Protein AF-A0AA88XW05-F1 (afdb_monomer_lite)

Foldseek 3Di:
DDPVCCCVPAVPDCVLQVLLVVLLVVLVVVCVVCVLADDDDLVVLVVVVVVLVVLLCCLVCVCVCVVVPNNDDPVSVVCNSRCSNNSNSNSVSSCVSCLSNVNNPVSVVVVVDPVCVVVVLLVVLLVVCLVVLVCVVVVVFPDDADDDPLVVLLLVLLSNVVSSVVSVVCCVPPVVVVVVVCCVVPPDDDDDDCCCCVVANPDCVLQVLLVVLLVVLVVVCVVCVLADDDDLVVLVVVVVVLVVLLCCLVCVCVCVVVPDPDDPVSVVVNSSPSNNSNSNSVSSCVSCLSNVNNPPSVVVVPDPVCVVVVVCVVVCVVCVVVVVVVVVVPPPDDDDPPPVVLVVLVVLVVVLVVLLVCLVCVCVCVVVPNDDDPVSVVCNVVCSVVSPVVSVVSCVVCLVVVNNPVSVVVVVDPVCVVVVVLVVLLVVCLVVSVVVVVVSRPDDGDDDVSVVSSSVSSSSVVSSVVSVVVCVVPVVVVVVVCCVVPVPPD

InterPro domains:
  IPR002656 Acyltransferase 3 domain [PF01757] (326-471)
  IPR052728 Oxygen and lipid transport regulator [PTHR11161] (5-192)

pLDDT: mean 80.06, std 11.1, range [42.19, 95.44]

Secondary structure (DSSP, 8-state):
--HHHHIIIIIS-SGGGHHHHHHHHHHHHHHHHHTT-----HHHHHHHHHHHHHHHHHHHHTTHHHHTT-PPPHHHHHHHHHHHHHHHHHHHHHHHHHHHTT--HHHHHHHT-TTHHHHHHHHHHHHHHHHHHHHHHHHH--SPPP--HHHHHHHHHHHHHHHHHHHHHHIIIIIHHHHHHHHHHS-----SS-HHIIIIIS-GGGGHHHHHHHHHHHHHHHHHTT-----HHHHHHHHHHHHHHHHHHHHTTHHHHTT-PPPHHHHHHHHHHHHHHHHHHHHHHHHHHHTT--HHHHHHHT-TTHHHHHHHHHHHHHHHHHHHHHHHHH-SS--SSSHHHHHHHHHHHHHHHHHHHHHHHTTHHHHTT-PPPHHHHHHHHHHHHHHHHHHHHHHHHHHHTTTTHHHHHHHT-TTHHHHHHTHHHHHHHHHHHHHHHHHH-SS-----HHHHHHHHHHHHHHHHHHHHHHIIIIIHHHHHHHHHHT----

Organism: Pinctada imbricata (NCBI:txid66713)

Radius of gyration: 36.8 Å; chains: 1; bounding box: 83×70×107 Å

Sequence (490 aa):
RNADTYFSDYYIVPWCRMGPYIVGAVTGYILYRTNGKCKINKFLNLILWAVFTTLACLVLFGLHDALTGNPLDQPLATLYLTTHRTVWGACVCWVIFACSTGNGGIINTILSWKAFIPLSRLTYCAYLIHPIVISVYIGTNRQAQIFTEITYTFQFLGILVTSLAVAFILSVTLEAPMMGLEKTLIPKKKKNADTYFSDYYIVPWCRMGPYIVGAVTGYILYRTNGKCKINKFLNLILWAVFTTLACLVLFGLHDALTGNPLDQPLATLYLTTHRTVWGACVCWVIFACSTGNGGIINTILSWKAFIPLSRLTYCAYLIHPIVISVYIGTNRQAQIFTEITYGIVVSLWIVATVLACLVLYGLYDPLNGSPLNQSASTLYLTTHRTIWGACVCWVVFACATGNGGYVNTLLSWKAFIPLSRLTYVAYLVHPIIMEAYNGSLRQPIQLTDLTFMFLFVGYLVATLVISFVVSLAFESPMMGLEKAIFKKKK

Structure (mmCIF, N/CA/C/O backbone):
data_AF-A0AA88XW05-F1
#
_entry.id   AF-A0AA88XW05-F1
#
loop_
_atom_site.group_PDB
_atom_site.id
_atom_site.type_symbol
_atom_site.label_atom_id
_atom_site.label_alt_id
_atom_site.label_comp_id
_atom_site.label_asym_id
_atom_site.label_entity_id
_atom_site.label_seq_id
_atom_site.pdbx_PDB_ins_code
_atom_site.Cartn_x
_atom_site.Cartn_y
_atom_site.Cartn_z
_atom_site.occupancy
_atom_site.B_iso_or_equiv
_atom_site.auth_seq_id
_atom_site.auth_comp_id
_atom_site.auth_asym_id
_atom_site.auth_atom_id
_atom_site.pdbx_PDB_model_num
ATOM 1 N N . ARG A 1 1 ? 1.986 8.257 -38.033 1.00 46.41 1 ARG A N 1
ATOM 2 C CA . ARG A 1 1 ? 0.509 8.138 -37.921 1.00 46.41 1 ARG A CA 1
ATOM 3 C C . ARG A 1 1 ? 0.087 8.972 -36.721 1.00 46.41 1 ARG A C 1
ATOM 5 O O . ARG A 1 1 ? 0.670 8.766 -35.665 1.00 46.41 1 ARG A O 1
ATOM 12 N N . ASN A 1 2 ? -0.818 9.937 -36.893 1.00 44.00 2 ASN A N 1
ATOM 13 C CA . ASN A 1 2 ? -1.195 10.881 -35.834 1.00 44.00 2 ASN A CA 1
ATOM 14 C C . ASN A 1 2 ? -1.817 10.116 -34.657 1.00 44.00 2 ASN A C 1
ATOM 16 O O . ASN A 1 2 ? -2.753 9.343 -34.867 1.00 44.00 2 ASN A O 1
ATOM 20 N N . ALA A 1 3 ? -1.285 10.298 -33.445 1.00 54.09 3 ALA A N 1
ATOM 21 C CA . ALA A 1 3 ? -1.735 9.590 -32.242 1.00 54.09 3 ALA A CA 1
ATOM 22 C C . ALA A 1 3 ? -3.250 9.746 -32.000 1.00 54.09 3 ALA A C 1
ATOM 24 O O . ALA A 1 3 ? -3.908 8.794 -31.579 1.00 54.09 3 ALA A O 1
ATOM 25 N N . ASP A 1 4 ? -3.804 10.896 -32.388 1.00 57.66 4 ASP A N 1
ATOM 26 C CA . ASP A 1 4 ? -5.225 11.227 -32.259 1.00 57.66 4 ASP A CA 1
ATOM 27 C C . ASP A 1 4 ? -6.127 10.272 -33.052 1.00 57.66 4 ASP A C 1
ATOM 29 O O . ASP A 1 4 ? -7.118 9.778 -32.519 1.00 57.66 4 ASP A O 1
ATOM 33 N N . THR A 1 5 ? -5.732 9.918 -34.283 1.00 64.50 5 THR A N 1
ATOM 34 C CA . THR A 1 5 ? -6.497 8.986 -35.138 1.00 64.50 5 THR A CA 1
ATOM 35 C C . THR A 1 5 ? -6.499 7.560 -34.590 1.00 64.50 5 THR A C 1
ATOM 37 O O . THR A 1 5 ? -7.488 6.844 -34.680 1.00 64.50 5 THR A O 1
ATOM 40 N N . TYR A 1 6 ? -5.408 7.124 -33.955 1.00 68.88 6 TYR A N 1
ATOM 41 C CA . TYR A 1 6 ? -5.376 5.796 -33.341 1.00 68.88 6 TYR A CA 1
ATOM 42 C C . TYR A 1 6 ? -6.289 5.724 -32.111 1.00 68.88 6 TYR A C 1
ATOM 44 O O . TYR A 1 6 ? -6.974 4.719 -31.895 1.00 68.88 6 TYR A O 1
ATOM 52 N N . PHE A 1 7 ? -6.306 6.787 -31.303 1.00 67.12 7 PHE A N 1
ATOM 53 C CA . PHE A 1 7 ? -7.148 6.842 -30.118 1.00 67.12 7 PHE A CA 1
ATOM 54 C C . PHE A 1 7 ? -8.639 6.821 -30.487 1.00 67.12 7 PHE A C 1
ATOM 56 O O . PHE A 1 7 ? -9.379 5.997 -29.942 1.00 67.12 7 PHE A O 1
ATOM 63 N N . SER A 1 8 ? -9.057 7.649 -31.452 1.00 69.31 8 SER A N 1
ATOM 64 C CA . SER A 1 8 ? -10.445 7.708 -31.926 1.00 69.31 8 SER A CA 1
ATOM 65 C C . SER A 1 8 ? -10.894 6.428 -32.626 1.00 69.31 8 SER A C 1
ATOM 67 O O . SER A 1 8 ? -11.997 5.953 -32.367 1.00 69.31 8 SER A O 1
ATOM 69 N N . ASP A 1 9 ? -10.044 5.841 -33.470 1.00 72.06 9 ASP A N 1
ATOM 70 C CA . ASP A 1 9 ? -10.495 4.801 -34.402 1.00 72.06 9 ASP A CA 1
ATOM 71 C C . ASP A 1 9 ? -10.328 3.385 -33.836 1.00 72.06 9 ASP A C 1
ATOM 73 O O . ASP A 1 9 ? -11.021 2.464 -34.266 1.00 72.06 9 ASP A O 1
ATOM 77 N N . TYR A 1 10 ? -9.422 3.190 -32.867 1.00 68.69 10 TYR A N 1
ATOM 78 C CA . TYR A 1 10 ? -9.073 1.859 -32.348 1.00 68.69 10 TYR A CA 1
ATOM 79 C C . TYR A 1 10 ? -9.130 1.734 -30.825 1.00 68.69 10 TYR A C 1
ATOM 81 O O . TYR A 1 10 ? -9.377 0.636 -30.317 1.00 68.69 10 TYR A O 1
ATOM 89 N N . TYR A 1 11 ? -8.853 2.804 -30.071 1.00 69.25 11 TYR A N 1
ATOM 90 C CA . TYR A 1 11 ? -8.749 2.700 -28.613 1.00 69.25 11 TYR A CA 1
ATOM 91 C C . TYR A 1 11 ? -10.105 2.816 -27.913 1.00 69.25 11 TYR A C 1
ATOM 93 O O . TYR A 1 11 ? -10.414 1.965 -27.076 1.00 69.25 11 TYR A O 1
ATOM 101 N N . ILE A 1 12 ? -10.899 3.837 -28.258 1.00 70.38 12 ILE A N 1
ATOM 102 C CA . ILE A 1 12 ? -12.190 4.119 -27.604 1.00 70.38 12 ILE A CA 1
ATOM 103 C C . ILE A 1 12 ? -13.330 3.233 -28.109 1.00 70.38 12 ILE A C 1
ATOM 105 O O . ILE A 1 12 ? -14.349 3.078 -27.437 1.00 70.38 12 ILE A O 1
ATOM 109 N N . VAL A 1 13 ? -13.176 2.662 -29.303 1.00 74.56 13 VAL A N 1
ATOM 110 C CA . VAL A 1 13 ? -14.272 1.980 -29.982 1.00 74.56 13 VAL A CA 1
ATOM 111 C C . VAL A 1 13 ? -14.557 0.604 -29.359 1.00 74.56 13 VAL A C 1
ATOM 113 O O . VAL A 1 13 ? -13.647 -0.219 -29.199 1.00 74.56 13 VAL A O 1
ATOM 116 N N . PRO A 1 14 ? -15.822 0.299 -29.011 1.00 72.19 14 PRO A N 1
ATOM 117 C CA . PRO A 1 14 ? -16.154 -0.913 -28.264 1.00 72.19 14 PRO A CA 1
ATOM 118 C C . PRO A 1 14 ? -16.016 -2.194 -29.100 1.00 72.19 14 PRO A C 1
ATOM 120 O O . PRO A 1 14 ? -15.681 -3.249 -28.556 1.00 72.19 14 PRO A O 1
ATOM 123 N N . TRP A 1 15 ? -16.209 -2.128 -30.423 1.00 77.12 15 TRP A N 1
ATOM 124 C CA . TRP A 1 15 ? -16.149 -3.307 -31.300 1.00 77.12 15 TRP A CA 1
ATOM 125 C C . TRP A 1 15 ? -14.759 -3.956 -31.333 1.00 77.12 15 TRP A C 1
ATOM 127 O O . TRP A 1 15 ? -14.655 -5.181 -31.309 1.00 77.12 15 TRP A O 1
ATOM 137 N N . CYS A 1 16 ? -13.680 -3.170 -31.252 1.00 74.31 16 CYS A N 1
ATOM 138 C CA . CYS A 1 16 ? -12.309 -3.688 -31.155 1.00 74.31 16 CYS A CA 1
ATOM 139 C C . CYS A 1 16 ? -12.010 -4.406 -29.822 1.00 74.31 16 CYS A C 1
ATOM 141 O O . CYS A 1 16 ? -10.959 -5.034 -29.677 1.00 74.31 16 CYS A O 1
ATOM 143 N N . ARG A 1 17 ? -12.910 -4.320 -28.832 1.00 74.44 17 ARG A N 1
ATOM 144 C CA . ARG A 1 17 ? -12.783 -4.941 -27.500 1.00 74.44 17 ARG A CA 1
ATOM 145 C C . ARG A 1 17 ? -13.792 -6.061 -27.254 1.00 74.44 17 ARG A C 1
ATOM 147 O O . ARG A 1 17 ? -13.717 -6.722 -26.222 1.00 74.44 17 ARG A O 1
ATOM 154 N N . MET A 1 18 ? -14.685 -6.320 -28.207 1.00 82.88 18 MET A N 1
ATOM 155 C CA . MET A 1 18 ? -15.759 -7.303 -28.065 1.00 82.88 18 MET A CA 1
ATOM 156 C C . MET A 1 18 ? -15.238 -8.728 -27.823 1.00 82.88 18 MET A C 1
ATOM 158 O O . MET A 1 18 ? -15.773 -9.437 -26.975 1.00 82.88 18 MET A O 1
ATOM 162 N N . GLY A 1 19 ? -14.167 -9.141 -28.509 1.00 87.06 19 GLY A N 1
ATOM 163 C CA . GLY A 1 19 ? -13.625 -10.500 -28.386 1.00 87.06 19 GLY A CA 1
ATOM 164 C C . GLY A 1 19 ? -13.230 -10.889 -26.951 1.00 87.06 19 GLY A C 1
ATOM 165 O O . GLY A 1 19 ? -13.772 -11.868 -26.439 1.00 87.06 19 GLY A O 1
ATOM 166 N N . PRO A 1 20 ? -12.366 -10.124 -26.250 1.00 88.81 20 PRO A N 1
ATOM 167 C CA . PRO A 1 20 ? -12.070 -10.363 -24.835 1.00 88.81 20 PRO A CA 1
ATOM 168 C C . PRO A 1 20 ? -13.306 -10.414 -23.930 1.00 88.81 20 PRO A C 1
ATOM 170 O O . PRO A 1 20 ? -13.354 -11.246 -23.025 1.00 88.81 20 PRO A O 1
ATOM 173 N N . TYR A 1 21 ? -14.315 -9.566 -24.172 1.00 87.75 21 TYR A N 1
ATOM 174 C CA . TYR A 1 21 ? -15.547 -9.568 -23.377 1.00 87.75 21 TYR A CA 1
ATOM 175 C C . TYR A 1 21 ? -16.351 -10.854 -23.559 1.00 87.75 21 TYR A C 1
ATOM 177 O O . TYR A 1 21 ? -16.795 -11.434 -22.570 1.00 87.75 21 TYR A O 1
ATOM 185 N N . ILE A 1 22 ? -16.494 -11.335 -24.798 1.00 90.25 22 ILE A N 1
ATOM 186 C CA . ILE A 1 22 ? -17.180 -12.601 -25.088 1.00 90.25 22 ILE A CA 1
ATOM 187 C C . ILE A 1 22 ? -16.442 -13.762 -24.416 1.00 90.25 22 ILE A C 1
ATOM 189 O O . ILE A 1 22 ? -17.062 -14.560 -23.717 1.00 90.25 22 ILE A O 1
ATOM 193 N N . VAL A 1 23 ? -15.115 -13.833 -24.568 1.00 93.44 23 VAL A N 1
ATOM 194 C CA . VAL A 1 23 ? -14.298 -14.897 -23.960 1.00 93.44 23 VAL A CA 1
ATOM 195 C C . VAL A 1 23 ? -14.416 -14.881 -22.432 1.00 93.44 23 VAL A C 1
ATOM 197 O O . VAL A 1 23 ? -14.592 -15.934 -21.814 1.00 93.44 23 VAL A O 1
ATOM 200 N N . GLY A 1 24 ? -14.402 -13.695 -21.819 1.00 92.56 24 GLY A N 1
ATOM 201 C CA . GLY A 1 24 ? -14.616 -13.525 -20.382 1.00 92.56 24 GLY A CA 1
ATOM 202 C C . GLY A 1 24 ? -16.007 -13.968 -19.924 1.00 92.56 24 GLY A C 1
ATOM 203 O O . GLY A 1 24 ? -16.119 -14.720 -18.956 1.00 92.56 24 GLY A O 1
ATOM 204 N N . ALA A 1 25 ? -17.063 -13.570 -20.640 1.00 92.19 25 ALA A N 1
ATOM 205 C CA . ALA A 1 25 ? -18.443 -13.941 -20.324 1.00 92.19 25 ALA A CA 1
ATOM 206 C C . ALA A 1 25 ? -18.674 -15.457 -20.432 1.00 92.19 25 ALA A C 1
ATOM 208 O O . ALA A 1 25 ? -19.259 -16.060 -19.531 1.00 92.19 25 ALA A O 1
ATOM 209 N N . VAL A 1 26 ? -18.157 -16.087 -21.492 1.00 93.69 26 VAL A N 1
ATOM 210 C CA . VAL A 1 26 ? -18.218 -17.543 -21.681 1.00 93.69 26 VAL A CA 1
ATOM 211 C C . VAL A 1 26 ? -17.469 -18.261 -20.559 1.00 93.69 26 VAL A C 1
ATOM 213 O O . VAL A 1 26 ? -18.019 -19.171 -19.941 1.00 93.69 26 VAL A O 1
ATOM 216 N N . THR A 1 27 ? -16.251 -17.822 -20.230 1.00 91.88 27 THR A N 1
ATOM 217 C CA . THR A 1 27 ? -15.458 -18.415 -19.139 1.00 91.88 27 THR A CA 1
ATOM 218 C C . THR A 1 27 ? -16.173 -18.281 -17.791 1.00 91.88 27 THR A C 1
ATOM 220 O O . THR A 1 27 ? -16.247 -19.246 -17.029 1.00 91.88 27 THR A O 1
ATOM 223 N N . GLY A 1 28 ? -16.767 -17.116 -17.513 1.00 91.12 28 GLY A N 1
ATOM 224 C CA . GLY A 1 28 ? -17.578 -16.885 -16.317 1.00 91.12 28 GLY A CA 1
ATOM 225 C C . GLY A 1 28 ? -18.809 -17.794 -16.246 1.00 91.12 28 GLY A C 1
ATOM 226 O O . GLY A 1 28 ? -19.080 -18.379 -15.197 1.00 91.12 28 GLY A O 1
ATOM 227 N N . TYR A 1 29 ? -19.516 -17.986 -17.363 1.00 92.00 29 TYR A N 1
ATOM 228 C CA . TYR A 1 29 ? -20.657 -18.903 -17.443 1.00 92.00 29 TYR A CA 1
ATOM 229 C C . TYR A 1 29 ? -20.251 -20.366 -17.207 1.00 92.00 29 TYR A C 1
ATOM 231 O O . TYR A 1 29 ? -20.932 -21.085 -16.470 1.00 92.00 29 TYR A O 1
ATOM 239 N N . ILE A 1 30 ? -19.119 -20.803 -17.769 1.00 90.44 30 ILE A N 1
ATOM 240 C CA . ILE A 1 30 ? -18.571 -22.146 -17.531 1.00 90.44 30 ILE A CA 1
ATOM 241 C C . ILE A 1 30 ? -18.245 -22.330 -16.043 1.00 90.44 30 ILE A C 1
ATOM 243 O O . ILE A 1 30 ? -18.601 -23.356 -15.459 1.00 90.44 30 ILE A O 1
ATOM 247 N N . LEU A 1 31 ? -17.618 -21.341 -15.399 1.00 89.81 31 LEU A N 1
ATOM 248 C CA . LEU A 1 31 ? -17.301 -21.392 -13.966 1.00 89.81 31 LEU A CA 1
ATOM 249 C C . LEU A 1 31 ? -18.552 -21.451 -13.087 1.00 89.81 31 LEU A C 1
ATOM 251 O O . LEU A 1 31 ? -18.590 -22.227 -12.131 1.00 89.81 31 LEU A O 1
ATOM 255 N N . TYR A 1 32 ? -19.585 -20.685 -13.441 1.00 90.44 32 TYR A N 1
ATOM 256 C CA . TYR A 1 32 ? -20.875 -20.717 -12.759 1.00 90.44 32 TYR A CA 1
ATOM 257 C C . TYR A 1 32 ? -21.539 -22.098 -12.868 1.00 90.44 32 TYR A C 1
ATOM 259 O O . TYR A 1 32 ? -21.911 -22.688 -11.857 1.00 90.44 32 TYR A O 1
ATOM 267 N N . ARG A 1 33 ? -21.618 -22.670 -14.078 1.00 88.88 33 ARG A N 1
ATOM 268 C CA . ARG A 1 33 ? -22.203 -24.004 -14.311 1.00 88.88 33 ARG A CA 1
ATOM 269 C C . ARG A 1 33 ? -21.439 -25.133 -13.621 1.00 88.88 33 ARG A C 1
ATOM 271 O O . ARG A 1 33 ? -22.052 -26.101 -13.181 1.00 88.88 33 ARG A O 1
ATOM 278 N N . THR A 1 34 ? -20.118 -25.018 -13.528 1.00 83.38 34 THR A N 1
ATOM 279 C CA . THR A 1 34 ? -19.250 -26.037 -12.913 1.00 83.38 34 THR A CA 1
ATOM 280 C C . THR A 1 34 ? -19.079 -25.861 -11.402 1.00 83.38 34 THR A C 1
ATOM 282 O O . THR A 1 34 ? -18.422 -26.690 -10.773 1.00 83.38 34 THR A O 1
ATOM 285 N N . ASN A 1 35 ? -19.658 -24.816 -10.787 1.00 79.50 35 ASN A N 1
ATOM 286 C CA . ASN A 1 35 ? -19.471 -24.475 -9.367 1.00 79.50 35 ASN A CA 1
ATOM 287 C C . ASN A 1 35 ? -17.985 -24.433 -8.944 1.00 79.50 35 ASN A C 1
ATOM 289 O O . ASN A 1 35 ? -17.634 -24.827 -7.829 1.00 79.50 35 ASN A O 1
ATOM 293 N N . GLY A 1 36 ? -17.092 -24.026 -9.855 1.00 73.25 36 GLY A N 1
ATOM 294 C CA . GLY A 1 36 ? -15.639 -24.030 -9.633 1.00 73.25 36 GLY A CA 1
ATOM 295 C C . GLY A 1 36 ? -15.021 -25.421 -9.419 1.00 73.25 36 GLY A C 1
ATOM 296 O O . GLY A 1 36 ? -13.880 -25.527 -8.981 1.00 73.25 36 GLY A O 1
ATOM 297 N N . LYS A 1 37 ? -15.743 -26.509 -9.711 1.00 74.06 37 LYS A N 1
ATOM 298 C CA . LYS A 1 37 ? -15.271 -27.890 -9.555 1.00 74.06 37 LYS A CA 1
ATOM 299 C C . LYS A 1 37 ? -15.139 -28.545 -10.926 1.00 74.06 37 LYS A C 1
ATOM 301 O O . LYS A 1 37 ? -16.055 -29.208 -11.399 1.00 74.06 37 LYS A O 1
ATOM 306 N N . CYS A 1 38 ? -13.974 -28.393 -11.549 1.00 77.69 38 CYS A N 1
ATOM 307 C CA . CYS A 1 38 ? -13.626 -29.100 -12.780 1.00 77.69 38 CYS A CA 1
ATOM 308 C C . CYS A 1 38 ? -12.295 -29.834 -12.592 1.00 77.69 38 CYS A C 1
ATOM 310 O O . CYS A 1 38 ? -11.248 -29.208 -12.419 1.00 77.69 38 CYS A O 1
ATOM 312 N N . LYS A 1 39 ? -12.335 -31.170 -12.595 1.00 76.25 39 LYS A N 1
ATOM 313 C CA . LYS A 1 39 ? -11.130 -32.001 -12.501 1.00 76.25 39 LYS A CA 1
ATOM 314 C C . LYS A 1 39 ? -10.635 -32.313 -13.908 1.00 76.25 39 LYS A C 1
ATOM 316 O O . LYS A 1 39 ? -11.259 -33.092 -14.621 1.00 76.25 39 LYS A O 1
ATOM 321 N N . ILE A 1 40 ? -9.518 -31.704 -14.288 1.00 84.56 40 ILE A N 1
ATOM 322 C CA . ILE A 1 40 ? -8.849 -31.933 -15.572 1.00 84.56 40 ILE A CA 1
ATOM 323 C C . ILE A 1 40 ? -7.721 -32.949 -15.361 1.00 84.56 40 ILE A C 1
ATOM 325 O O . ILE A 1 40 ? -7.074 -32.964 -14.312 1.00 84.56 40 ILE A O 1
ATOM 329 N N . ASN A 1 41 ? -7.471 -33.814 -16.348 1.00 89.44 41 ASN A N 1
ATOM 330 C CA . ASN A 1 41 ? -6.313 -34.709 -16.317 1.00 89.44 41 ASN A CA 1
ATOM 331 C C . ASN A 1 41 ? -5.008 -33.886 -16.264 1.00 89.44 41 ASN A C 1
ATOM 333 O O . ASN A 1 41 ? -4.856 -32.922 -17.011 1.00 89.44 41 ASN A O 1
ATOM 337 N N . LYS A 1 42 ? -4.039 -34.282 -15.428 1.00 86.00 42 LYS A N 1
ATOM 338 C CA . LYS A 1 42 ? -2.762 -33.566 -15.251 1.00 86.00 42 LYS A CA 1
ATOM 339 C C . LYS A 1 42 ? -2.015 -33.353 -16.572 1.00 86.00 42 LYS A C 1
ATOM 341 O O . LYS A 1 42 ? -1.447 -32.286 -16.773 1.00 86.00 42 LYS A O 1
ATOM 346 N N . PHE A 1 43 ? -2.061 -34.336 -17.474 1.00 89.94 43 PHE A N 1
ATOM 347 C CA . PHE A 1 43 ? -1.436 -34.237 -18.796 1.00 89.94 43 PHE A CA 1
ATOM 348 C C . PHE A 1 43 ?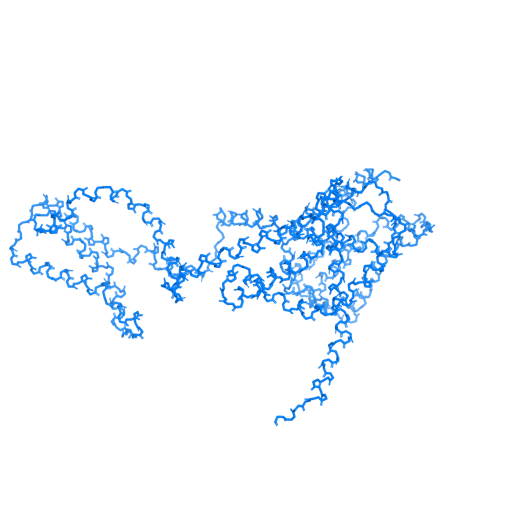 -2.108 -33.175 -19.679 1.00 89.94 43 PHE A C 1
ATOM 350 O O . PHE A 1 43 ? -1.434 -32.332 -20.261 1.00 89.94 43 PHE A O 1
ATOM 357 N N . LEU A 1 44 ? -3.444 -33.152 -19.706 1.00 90.00 44 LEU A N 1
ATOM 358 C CA . LEU A 1 44 ? -4.203 -32.137 -20.438 1.00 90.00 44 LEU A CA 1
ATOM 359 C C . LEU A 1 44 ? -3.992 -30.739 -19.839 1.00 90.00 44 LEU A C 1
ATOM 361 O O . LEU A 1 44 ? -3.824 -29.778 -20.581 1.00 90.00 44 LEU A O 1
ATOM 365 N N . ASN A 1 45 ? -3.935 -30.625 -18.509 1.00 91.00 45 ASN A N 1
ATOM 366 C CA . ASN A 1 45 ? -3.619 -29.364 -17.838 1.00 91.00 45 ASN A CA 1
ATOM 367 C C . ASN A 1 45 ? -2.230 -28.845 -18.246 1.00 91.00 45 ASN A C 1
ATOM 369 O O . ASN A 1 45 ? -2.088 -27.664 -18.539 1.00 91.00 45 ASN A O 1
ATOM 373 N N . LEU A 1 46 ? -1.221 -29.722 -18.317 1.00 90.38 46 LEU A N 1
ATOM 374 C CA . LEU A 1 46 ? 0.128 -29.358 -18.762 1.00 90.38 46 LEU A CA 1
ATOM 375 C C . LEU A 1 46 ? 0.137 -28.853 -20.211 1.00 90.38 46 LEU A C 1
ATOM 377 O O . LEU A 1 46 ? 0.740 -27.819 -20.483 1.00 90.38 46 LEU A O 1
ATOM 381 N N . ILE A 1 47 ? -0.560 -29.545 -21.119 1.00 94.12 47 ILE A N 1
ATOM 382 C CA . ILE A 1 47 ? -0.687 -29.121 -22.521 1.00 94.12 47 ILE A CA 1
ATOM 383 C C . ILE A 1 47 ? -1.359 -27.752 -22.606 1.00 94.12 47 ILE A C 1
ATOM 385 O O . ILE A 1 47 ? -0.867 -26.876 -23.307 1.00 94.12 47 ILE A O 1
ATOM 389 N N . LEU A 1 48 ? -2.458 -27.543 -21.879 1.00 92.94 48 LEU A N 1
ATOM 390 C CA . LEU A 1 48 ? -3.177 -26.271 -21.898 1.00 92.94 48 LEU A CA 1
ATOM 391 C C . LEU A 1 48 ? -2.306 -25.136 -21.350 1.00 92.94 48 LEU A C 1
ATOM 393 O O . LEU A 1 48 ? -2.222 -24.083 -21.975 1.00 92.94 48 LEU A O 1
ATOM 397 N N . TRP A 1 49 ? -1.582 -25.361 -20.250 1.00 94.00 49 TRP A N 1
ATOM 398 C CA . TRP A 1 49 ? -0.595 -24.399 -19.761 1.00 94.00 49 TRP A CA 1
ATOM 399 C C . TRP A 1 49 ? 0.476 -24.092 -20.810 1.00 94.00 49 TRP A C 1
ATOM 401 O O . TRP A 1 49 ? 0.707 -22.917 -21.079 1.00 94.00 49 TRP A O 1
ATOM 411 N N . ALA A 1 50 ? 1.062 -25.105 -21.456 1.00 94.00 50 ALA A N 1
ATOM 412 C CA . ALA A 1 50 ? 2.048 -24.901 -22.515 1.00 94.00 50 ALA A CA 1
ATOM 413 C C . ALA A 1 50 ? 1.470 -24.056 -23.663 1.00 94.00 50 ALA A C 1
ATOM 415 O O . ALA A 1 50 ? 2.005 -22.994 -23.966 1.00 94.00 50 ALA A O 1
ATOM 416 N N . VAL A 1 51 ? 0.315 -24.444 -24.212 1.00 95.44 51 VAL A N 1
ATOM 417 C CA . VAL A 1 51 ? -0.349 -23.738 -25.319 1.00 95.44 51 VAL A CA 1
ATOM 418 C C . VAL A 1 51 ? -0.650 -22.281 -24.963 1.00 95.44 51 VAL A C 1
ATOM 420 O O . VAL A 1 51 ? -0.272 -21.380 -25.711 1.00 95.44 51 VAL A O 1
ATOM 423 N N . PHE A 1 52 ? -1.286 -22.015 -23.818 1.00 94.38 52 PHE A N 1
ATOM 424 C CA . PHE A 1 52 ? -1.637 -20.645 -23.433 1.00 94.38 52 PHE A CA 1
ATOM 425 C C . PHE A 1 52 ? -0.411 -19.792 -23.086 1.00 94.38 52 PHE A C 1
ATOM 427 O O . PHE A 1 52 ? -0.415 -18.595 -23.371 1.00 94.38 52 PHE A O 1
ATOM 434 N N . THR A 1 53 ? 0.657 -20.378 -22.534 1.00 93.00 53 THR A N 1
ATOM 435 C CA . THR A 1 53 ? 1.920 -19.647 -22.330 1.00 93.00 53 THR A CA 1
ATOM 436 C C . THR A 1 53 ? 2.598 -19.302 -23.651 1.00 93.00 53 THR A C 1
ATOM 438 O O . THR A 1 53 ? 2.991 -18.153 -23.837 1.00 93.00 53 THR A O 1
ATOM 441 N N . THR A 1 54 ? 2.651 -20.230 -24.612 1.00 94.00 54 THR A N 1
ATOM 442 C CA . THR A 1 54 ? 3.191 -19.962 -25.950 1.00 94.00 54 THR A CA 1
ATOM 443 C C . THR A 1 54 ? 2.383 -18.882 -26.666 1.00 94.00 54 THR A C 1
ATOM 445 O O . THR A 1 54 ? 2.965 -17.947 -27.207 1.00 94.00 54 THR A O 1
ATOM 448 N N . LEU A 1 55 ? 1.048 -18.946 -26.614 1.00 93.88 55 LEU A N 1
ATOM 449 C CA . LEU A 1 55 ? 0.178 -17.916 -27.188 1.00 93.88 55 LEU A CA 1
ATOM 450 C C . LEU A 1 55 ? 0.381 -16.547 -26.524 1.00 93.88 55 LEU A C 1
ATOM 452 O O . LEU A 1 55 ? 0.425 -15.535 -27.219 1.00 93.88 55 LEU A O 1
ATOM 456 N N . ALA A 1 56 ? 0.548 -16.498 -25.199 1.00 93.12 56 ALA A N 1
ATOM 457 C CA . ALA A 1 56 ? 0.849 -15.254 -24.494 1.00 93.12 56 ALA A CA 1
ATOM 458 C C . ALA A 1 56 ? 2.205 -14.664 -24.925 1.00 93.12 56 ALA A C 1
ATOM 460 O O . ALA A 1 56 ? 2.289 -13.465 -25.185 1.00 93.12 56 ALA A O 1
ATOM 461 N N . CYS A 1 57 ? 3.243 -15.496 -25.062 1.00 91.44 57 CYS A N 1
ATOM 462 C CA . CYS A 1 57 ? 4.552 -15.070 -25.562 1.00 91.44 57 CYS A CA 1
ATOM 463 C C . CYS A 1 57 ? 4.481 -14.569 -27.011 1.00 91.44 57 CYS A C 1
ATOM 465 O O . CYS A 1 57 ? 5.048 -13.522 -27.310 1.00 91.44 57 CYS A O 1
ATOM 467 N N . LEU A 1 58 ? 3.751 -15.259 -27.894 1.00 89.75 58 LEU A N 1
ATOM 468 C CA . LEU A 1 58 ? 3.557 -14.832 -29.284 1.00 89.75 58 LEU A CA 1
ATOM 469 C C . LEU A 1 58 ? 2.846 -13.479 -29.375 1.00 89.75 58 LEU A C 1
ATOM 471 O O . LEU A 1 58 ? 3.221 -12.645 -30.192 1.00 89.75 58 LEU A O 1
ATOM 475 N N . VAL A 1 59 ? 1.850 -13.229 -28.521 1.00 90.75 59 VAL A N 1
ATOM 476 C CA . VAL A 1 59 ? 1.174 -11.926 -28.477 1.00 90.75 59 VAL A CA 1
ATOM 477 C C . VAL A 1 59 ? 2.105 -10.826 -27.957 1.00 90.75 59 VAL A C 1
ATOM 479 O O . VAL A 1 59 ? 2.087 -9.727 -28.494 1.00 90.75 59 VAL A O 1
ATOM 482 N N . LEU A 1 60 ? 2.927 -11.094 -26.939 1.00 86.88 60 LEU A N 1
ATOM 483 C CA . LEU A 1 60 ? 3.815 -10.078 -26.358 1.00 86.88 60 LEU A CA 1
ATOM 484 C C . LEU A 1 60 ? 5.013 -9.742 -27.253 1.00 86.88 60 LEU A C 1
ATOM 486 O O . LEU A 1 60 ? 5.328 -8.570 -27.439 1.00 86.88 60 LEU A O 1
ATOM 490 N N . PHE A 1 61 ? 5.676 -10.758 -27.803 1.00 85.25 61 PHE A N 1
ATOM 491 C CA . PHE A 1 61 ? 6.916 -10.595 -28.567 1.00 85.25 61 PHE A CA 1
ATOM 492 C C . PHE A 1 61 ? 6.698 -10.572 -30.084 1.00 85.25 61 PHE A C 1
ATOM 494 O O . PHE A 1 61 ? 7.621 -10.243 -30.820 1.00 85.25 61 PHE A O 1
ATOM 501 N N . GLY A 1 62 ? 5.487 -10.857 -30.575 1.00 82.31 62 GLY A N 1
ATOM 502 C CA . GLY A 1 62 ? 5.203 -10.958 -32.011 1.00 82.31 62 GLY A CA 1
ATOM 503 C C . GLY A 1 62 ? 5.413 -9.669 -32.813 1.00 82.31 62 GLY A C 1
ATOM 504 O O . GLY A 1 62 ? 5.585 -9.738 -34.025 1.00 82.31 62 GLY A O 1
ATOM 505 N N . LEU A 1 63 ? 5.433 -8.498 -32.161 1.00 82.50 63 LEU A N 1
ATOM 506 C CA . LEU A 1 63 ? 5.779 -7.224 -32.807 1.00 82.50 63 LEU A CA 1
ATOM 507 C C . LEU A 1 63 ? 7.242 -6.809 -32.653 1.00 82.50 63 LEU A C 1
ATOM 509 O O . LEU A 1 63 ? 7.619 -5.776 -33.199 1.00 82.50 63 LEU A O 1
ATOM 513 N N . HIS A 1 64 ? 8.061 -7.559 -31.922 1.00 80.50 64 HIS A N 1
ATOM 514 C CA . HIS A 1 64 ? 9.437 -7.158 -31.640 1.00 80.50 64 HIS A CA 1
ATOM 515 C C . HIS A 1 64 ? 10.246 -6.928 -32.930 1.00 80.50 64 HIS A C 1
ATOM 517 O O . HIS A 1 64 ? 10.868 -5.878 -33.101 1.00 80.50 64 HIS A O 1
ATOM 523 N N . ASP A 1 65 ? 10.159 -7.856 -33.884 1.00 77.75 65 ASP A N 1
ATOM 524 C CA . ASP A 1 65 ? 10.878 -7.765 -35.163 1.00 77.75 65 ASP A CA 1
ATOM 525 C C . ASP A 1 65 ? 10.357 -6.609 -36.036 1.00 77.75 65 ASP A C 1
ATOM 527 O O . ASP A 1 65 ? 11.127 -5.892 -36.676 1.00 77.75 65 ASP A O 1
ATOM 531 N N . ALA A 1 66 ? 9.049 -6.343 -35.966 1.00 76.19 66 ALA A N 1
ATOM 532 C CA . ALA A 1 66 ? 8.417 -5.203 -36.630 1.00 76.19 66 ALA A CA 1
ATOM 533 C C . ALA A 1 66 ? 8.884 -3.855 -36.080 1.00 76.19 66 ALA A C 1
ATOM 535 O O . ALA A 1 66 ? 9.060 -2.899 -36.833 1.00 76.19 66 ALA A O 1
ATOM 536 N N . LEU A 1 67 ? 9.084 -3.779 -34.765 1.00 70.50 67 LEU A N 1
ATOM 537 C CA . LEU A 1 67 ? 9.517 -2.569 -34.071 1.00 70.50 67 LEU A CA 1
ATOM 538 C C . LEU A 1 67 ? 11.024 -2.314 -34.211 1.00 70.50 67 LEU A C 1
ATOM 540 O O . LEU A 1 67 ? 11.455 -1.171 -34.087 1.00 70.50 67 LEU A O 1
ATOM 544 N N . THR A 1 68 ? 11.816 -3.348 -34.507 1.00 73.44 68 THR A N 1
ATOM 545 C CA . THR A 1 68 ? 13.274 -3.256 -34.716 1.00 73.44 68 THR A CA 1
ATOM 546 C C . THR A 1 68 ? 13.674 -2.965 -36.166 1.00 73.44 68 THR A C 1
ATOM 548 O O . THR A 1 68 ? 14.860 -2.822 -36.454 1.00 73.44 68 THR A O 1
ATOM 551 N N . GLY A 1 69 ? 12.698 -2.789 -37.065 1.00 74.31 69 GLY A N 1
ATOM 552 C CA . GLY A 1 69 ? 12.913 -2.297 -38.430 1.00 74.31 69 GLY A CA 1
ATOM 553 C C . GLY A 1 69 ? 12.562 -3.282 -39.545 1.00 74.31 69 GLY A C 1
ATOM 554 O O . GLY A 1 69 ? 12.660 -2.904 -40.710 1.00 74.31 69 GLY A O 1
ATOM 555 N N . ASN A 1 70 ? 12.113 -4.500 -39.222 1.00 78.31 70 ASN A N 1
ATOM 556 C CA . ASN A 1 70 ? 11.691 -5.494 -40.211 1.00 78.31 70 ASN A CA 1
ATOM 557 C C . ASN A 1 70 ? 10.158 -5.521 -40.318 1.00 78.31 70 ASN A C 1
ATOM 559 O O . ASN A 1 70 ? 9.513 -6.172 -39.498 1.00 78.31 70 ASN A O 1
ATOM 563 N N . PRO A 1 71 ? 9.535 -4.827 -41.289 1.00 77.00 71 PRO A N 1
ATOM 564 C CA . PRO A 1 71 ? 8.081 -4.749 -41.362 1.00 77.00 71 PRO A CA 1
ATOM 565 C C . PRO A 1 71 ? 7.459 -6.145 -41.495 1.00 77.00 71 PRO A C 1
ATOM 567 O O . PRO A 1 71 ? 7.871 -6.949 -42.329 1.00 77.00 71 PRO A O 1
ATOM 570 N N . LEU A 1 72 ? 6.447 -6.419 -40.667 1.00 79.19 72 LEU A N 1
ATOM 571 C CA . LEU A 1 72 ? 5.639 -7.634 -40.769 1.00 79.19 72 LEU A CA 1
ATOM 572 C C . LEU A 1 72 ? 4.955 -7.697 -42.135 1.00 79.19 72 LEU A C 1
ATOM 574 O O . LEU A 1 72 ? 4.410 -6.696 -42.607 1.00 79.19 72 LEU A O 1
ATOM 578 N N . ASP A 1 73 ? 4.911 -8.896 -42.712 1.00 82.62 73 ASP A N 1
ATOM 579 C CA . ASP A 1 73 ? 4.120 -9.156 -43.909 1.00 82.62 73 ASP A CA 1
ATOM 580 C C . ASP A 1 73 ? 2.640 -8.797 -43.664 1.00 82.62 73 ASP A C 1
ATOM 582 O O . ASP A 1 73 ? 2.094 -9.018 -42.576 1.00 82.62 73 ASP A O 1
ATOM 586 N N . GLN A 1 74 ? 1.979 -8.222 -44.668 1.00 81.38 74 GLN A N 1
ATOM 587 C CA . GLN A 1 74 ? 0.638 -7.640 -44.536 1.00 81.38 74 GLN A CA 1
ATOM 588 C C . GLN A 1 74 ? -0.427 -8.634 -44.015 1.00 81.38 74 GLN A C 1
ATOM 590 O O . GLN A 1 74 ? -1.249 -8.234 -43.175 1.00 81.38 74 GLN A O 1
ATOM 595 N N . PRO A 1 75 ? -0.431 -9.924 -44.418 1.00 86.12 75 PRO A N 1
ATOM 596 C CA . PRO A 1 75 ? -1.340 -10.927 -43.868 1.00 86.12 75 PRO A CA 1
ATOM 597 C C . PRO A 1 75 ? -1.085 -11.199 -42.381 1.00 86.12 75 PRO A C 1
ATOM 599 O O . PRO A 1 75 ? -2.031 -11.250 -41.593 1.00 86.12 75 PRO A O 1
ATOM 602 N N . LEU A 1 76 ? 0.184 -11.312 -41.976 1.00 83.88 76 LEU A N 1
ATOM 603 C CA . LEU A 1 76 ? 0.572 -11.557 -40.584 1.00 83.88 76 LEU A CA 1
ATOM 604 C C . LEU A 1 76 ? 0.255 -10.351 -39.694 1.00 83.88 76 LEU A C 1
ATOM 606 O O . LEU A 1 76 ? -0.277 -10.518 -38.597 1.00 83.88 76 LEU A O 1
ATOM 610 N N . ALA A 1 77 ? 0.498 -9.134 -40.184 1.00 82.88 77 ALA A N 1
ATOM 611 C CA . ALA A 1 77 ? 0.143 -7.904 -39.484 1.00 82.88 77 ALA A CA 1
ATOM 612 C C . ALA A 1 77 ? -1.376 -7.796 -39.263 1.00 82.88 77 ALA A C 1
ATOM 614 O O . ALA A 1 77 ? -1.829 -7.454 -38.169 1.00 82.88 77 ALA A O 1
ATOM 615 N N . THR A 1 78 ? -2.176 -8.139 -40.277 1.00 84.69 78 THR A N 1
ATOM 616 C CA . THR A 1 78 ? -3.646 -8.124 -40.192 1.00 84.69 78 THR A CA 1
ATOM 617 C C . THR A 1 78 ? -4.157 -9.186 -39.220 1.00 84.69 78 THR A C 1
ATOM 619 O O . THR A 1 78 ? -5.008 -8.898 -38.372 1.00 84.69 78 THR A O 1
ATOM 622 N N . LEU A 1 79 ? -3.599 -10.398 -39.285 1.00 87.12 79 LEU A N 1
ATOM 623 C CA . LEU A 1 79 ? -3.913 -11.480 -38.355 1.00 87.12 79 LEU A CA 1
ATOM 624 C C . LEU A 1 79 ? -3.600 -11.070 -36.913 1.00 87.12 79 LEU A C 1
ATOM 626 O O . LEU A 1 79 ? -4.442 -11.228 -36.029 1.00 87.12 79 LEU A O 1
ATOM 630 N N . TYR A 1 80 ? -2.425 -10.489 -36.672 1.00 86.69 80 TYR A N 1
ATOM 631 C CA . TYR A 1 80 ? -2.047 -10.016 -35.348 1.00 86.69 80 TYR A CA 1
ATOM 632 C C . TYR A 1 80 ? -3.005 -8.923 -34.858 1.00 86.69 80 TYR A C 1
ATOM 634 O O . TYR A 1 80 ? -3.601 -9.050 -33.788 1.00 86.69 80 TYR A O 1
ATOM 642 N N . LEU A 1 81 ? -3.216 -7.858 -35.639 1.00 82.12 81 LEU A N 1
ATOM 643 C CA . LEU A 1 81 ? -4.036 -6.712 -35.228 1.00 82.12 81 LEU A CA 1
ATOM 644 C C . LEU A 1 81 ? -5.479 -7.106 -34.888 1.00 82.12 81 LEU A C 1
ATOM 646 O O . LEU A 1 81 ? -6.052 -6.551 -33.949 1.00 82.12 81 LEU A O 1
ATOM 650 N N . THR A 1 82 ? -6.035 -8.090 -35.595 1.00 84.06 82 THR A N 1
ATOM 651 C CA . THR A 1 82 ? -7.402 -8.582 -35.378 1.00 84.06 82 THR A CA 1
ATOM 652 C C . THR A 1 82 ? -7.513 -9.560 -34.205 1.00 84.06 82 THR A C 1
ATOM 654 O O . THR A 1 82 ? -8.478 -9.489 -33.443 1.00 84.06 82 THR A O 1
ATOM 657 N N . THR A 1 83 ? -6.531 -10.445 -34.006 1.00 88.31 83 THR A N 1
ATOM 658 C CA . THR A 1 83 ? -6.652 -11.556 -33.043 1.00 88.31 83 THR A CA 1
ATOM 659 C C . THR A 1 83 ? -5.962 -11.311 -31.704 1.00 88.31 83 THR A C 1
ATOM 661 O O . THR A 1 83 ? -6.459 -11.804 -30.688 1.00 88.31 83 THR A O 1
ATOM 664 N N . HIS A 1 84 ? -4.882 -10.521 -31.645 1.00 89.19 84 HIS A N 1
ATOM 665 C CA . HIS A 1 84 ? -4.007 -10.444 -30.464 1.00 89.19 84 HIS A CA 1
ATOM 666 C C . HIS A 1 84 ? -4.757 -10.116 -29.165 1.00 89.19 84 HIS A C 1
ATOM 668 O O . HIS A 1 84 ? -4.512 -10.740 -28.134 1.00 89.19 84 HIS A O 1
ATOM 674 N N . ARG A 1 85 ? -5.727 -9.189 -29.203 1.00 86.44 85 ARG A N 1
ATOM 675 C CA . ARG A 1 85 ? -6.531 -8.830 -28.020 1.00 86.44 85 ARG A CA 1
ATOM 676 C C . ARG A 1 85 ? -7.364 -10.015 -27.539 1.00 86.44 85 ARG A C 1
ATOM 678 O O . ARG A 1 85 ? -7.424 -10.268 -26.340 1.00 86.44 85 ARG A O 1
ATOM 685 N N . THR A 1 86 ? -7.997 -10.732 -28.468 1.00 91.12 86 THR A N 1
ATOM 686 C CA . THR A 1 86 ? -8.854 -11.892 -28.172 1.00 91.12 86 THR A CA 1
ATOM 687 C C . THR A 1 86 ? -8.046 -13.050 -27.593 1.00 91.12 86 THR A C 1
ATOM 689 O O . THR A 1 86 ? -8.442 -13.619 -26.578 1.00 91.12 86 THR A O 1
ATOM 692 N N . VAL A 1 87 ? -6.871 -13.321 -28.173 1.00 93.56 87 VAL A N 1
ATOM 693 C CA . VAL A 1 87 ? -5.940 -14.358 -27.718 1.00 93.56 87 VAL A CA 1
ATOM 694 C C . VAL A 1 87 ? -5.403 -14.009 -26.334 1.00 93.56 87 VAL A C 1
ATOM 696 O O . VAL A 1 87 ? -5.457 -14.846 -25.439 1.00 93.56 87 VAL A O 1
ATOM 699 N N . TRP A 1 88 ? -4.993 -12.757 -26.105 1.00 93.12 88 TRP A N 1
ATOM 700 C CA . TRP A 1 88 ? -4.585 -12.291 -24.777 1.00 93.12 88 TRP A CA 1
ATOM 701 C C . TRP A 1 88 ? -5.696 -12.468 -23.735 1.00 93.12 88 TRP A C 1
ATOM 703 O O . TRP A 1 88 ? -5.460 -13.000 -22.651 1.00 93.12 88 TRP A O 1
ATOM 713 N N . GLY A 1 89 ? -6.928 -12.080 -24.081 1.00 91.62 89 GLY A N 1
ATOM 714 C CA . GLY A 1 89 ? -8.102 -12.289 -23.235 1.00 91.62 89 GLY A CA 1
ATOM 715 C C . GLY A 1 89 ? -8.332 -13.766 -22.901 1.00 91.62 89 GLY A C 1
ATOM 716 O O . GLY A 1 89 ? -8.603 -14.089 -21.746 1.00 91.62 89 GLY A O 1
ATOM 717 N N . ALA A 1 90 ? -8.158 -14.666 -23.874 1.00 93.81 90 ALA A N 1
ATOM 718 C CA . ALA A 1 90 ? -8.252 -16.111 -23.672 1.00 93.81 90 ALA A CA 1
ATOM 719 C C . ALA A 1 90 ? -7.146 -16.654 -22.757 1.00 93.81 90 ALA A C 1
ATOM 721 O O . ALA A 1 90 ? -7.448 -17.438 -21.859 1.00 93.81 90 ALA A O 1
ATOM 722 N N . CYS A 1 91 ? -5.902 -16.189 -22.908 1.00 94.62 91 CYS A N 1
ATOM 723 C CA . CYS A 1 91 ? -4.803 -16.548 -22.010 1.00 94.62 91 CYS A CA 1
ATOM 724 C C . CYS A 1 91 ? -5.103 -16.137 -20.561 1.00 94.62 91 CYS A C 1
ATOM 726 O O . CYS A 1 91 ? -4.959 -16.946 -19.645 1.00 94.62 91 CYS A O 1
ATOM 728 N N . VAL A 1 92 ? -5.586 -14.908 -20.341 1.00 93.12 92 VAL A N 1
ATOM 729 C CA . VAL A 1 92 ? -5.979 -14.435 -19.001 1.00 93.12 92 VAL A CA 1
ATOM 730 C C . VAL A 1 92 ? -7.156 -15.249 -18.450 1.00 93.12 92 VAL A C 1
ATOM 732 O O . VAL A 1 92 ? -7.140 -15.650 -17.286 1.00 93.12 92 VAL A O 1
ATOM 735 N N . CYS A 1 93 ? -8.157 -15.556 -19.280 1.00 93.69 93 CYS A N 1
ATOM 736 C CA . CYS A 1 93 ? -9.297 -16.384 -18.884 1.00 93.69 93 CYS A CA 1
ATOM 737 C C . CYS A 1 93 ? -8.885 -17.812 -18.508 1.00 93.69 93 CYS A C 1
ATOM 739 O O . CYS A 1 93 ? -9.412 -18.348 -17.534 1.00 93.69 93 CYS A O 1
ATOM 741 N N . TRP A 1 94 ? -7.917 -18.408 -19.212 1.00 93.69 94 TRP A N 1
ATOM 742 C CA . TRP A 1 94 ? -7.358 -19.708 -18.841 1.00 93.69 94 TRP A CA 1
ATOM 743 C C . TRP A 1 94 ? -6.696 -19.669 -17.462 1.00 93.69 94 TRP A C 1
ATOM 745 O O . TRP A 1 94 ? -6.971 -20.540 -16.640 1.00 93.69 94 TRP A O 1
ATOM 755 N N . VAL A 1 95 ? -5.894 -18.639 -17.164 1.00 93.31 95 VAL A N 1
ATOM 756 C CA . VAL A 1 95 ? -5.282 -18.469 -15.833 1.00 93.31 95 VAL A CA 1
ATOM 757 C C . VAL A 1 95 ? -6.360 -18.398 -14.747 1.00 93.31 95 VAL A C 1
ATOM 759 O O . VAL A 1 95 ? -6.288 -19.129 -13.759 1.00 93.31 95 VAL A O 1
ATOM 762 N N . ILE A 1 96 ? -7.399 -17.580 -14.949 1.00 91.38 96 ILE A N 1
ATOM 763 C CA . ILE A 1 96 ? -8.523 -17.449 -14.005 1.00 91.38 96 ILE A CA 1
ATOM 764 C C . ILE A 1 96 ? -9.242 -18.792 -13.823 1.00 91.38 96 ILE A C 1
ATOM 766 O O . ILE A 1 96 ? -9.518 -19.208 -12.694 1.00 91.38 96 ILE A O 1
ATOM 770 N N . PHE A 1 97 ? -9.530 -19.491 -14.919 1.00 91.31 97 PHE A N 1
ATOM 771 C CA . PHE A 1 97 ? -10.201 -20.786 -14.906 1.00 91.31 97 PHE A CA 1
ATOM 772 C C . PHE A 1 97 ? -9.366 -21.859 -14.189 1.00 91.31 97 PHE A C 1
ATOM 774 O O . PHE A 1 97 ? -9.874 -22.576 -13.325 1.00 91.31 97 PHE A O 1
ATOM 781 N N . ALA A 1 98 ? -8.069 -21.947 -14.480 1.00 90.69 98 ALA A N 1
ATOM 782 C CA . ALA A 1 98 ? -7.167 -22.900 -13.847 1.00 90.69 98 ALA A CA 1
ATOM 783 C C . ALA A 1 98 ? -7.011 -22.623 -12.342 1.00 90.69 98 ALA A C 1
ATOM 785 O O . ALA A 1 98 ? -7.065 -23.551 -11.534 1.00 90.69 98 ALA A O 1
ATOM 786 N N . CYS A 1 99 ? -6.878 -21.357 -11.936 1.00 89.19 99 CYS A N 1
ATOM 787 C CA . CYS A 1 99 ? -6.796 -20.977 -10.524 1.00 89.19 99 CYS A CA 1
ATOM 788 C C . CYS A 1 99 ? -8.096 -21.273 -9.762 1.00 89.19 99 CYS A C 1
ATOM 790 O O . CYS A 1 99 ? -8.052 -21.860 -8.682 1.00 89.19 99 CYS A O 1
ATOM 792 N N . SER A 1 100 ? -9.252 -20.939 -10.338 1.00 88.00 100 SER A N 1
ATOM 793 C CA . SER A 1 100 ? -10.561 -21.146 -9.695 1.00 88.00 100 SER A CA 1
ATOM 794 C C . SER A 1 100 ? -10.984 -22.615 -9.602 1.00 88.00 100 SER A C 1
ATOM 796 O O . SER A 1 100 ? -11.670 -22.982 -8.652 1.00 88.00 100 SER A O 1
ATOM 798 N N . THR A 1 101 ? -10.545 -23.467 -10.533 1.00 87.12 101 THR A N 1
ATOM 799 C CA . THR A 1 101 ? -10.837 -24.915 -10.527 1.00 87.12 101 THR A CA 1
ATOM 800 C C . THR A 1 101 ? -9.837 -25.755 -9.725 1.00 87.12 101 THR A C 1
ATOM 802 O O . THR A 1 101 ? -10.002 -26.969 -9.613 1.00 87.12 101 THR A O 1
ATOM 805 N N . GLY A 1 102 ? -8.801 -25.130 -9.149 1.00 84.56 102 GLY A N 1
ATOM 806 C CA . GLY A 1 102 ? -7.744 -25.810 -8.391 1.00 84.56 102 GLY A CA 1
ATOM 807 C C . GLY A 1 102 ? -6.632 -26.432 -9.249 1.00 84.56 102 GLY A C 1
ATOM 808 O O . GLY A 1 102 ? -5.745 -27.091 -8.713 1.00 84.56 102 GLY A O 1
ATOM 809 N N . ASN A 1 103 ? -6.635 -26.192 -10.564 1.00 86.12 103 ASN A N 1
ATOM 810 C CA . ASN A 1 103 ? -5.644 -26.699 -11.523 1.00 86.12 103 ASN A CA 1
ATOM 811 C C . ASN A 1 103 ? -4.450 -25.739 -11.748 1.00 86.12 103 ASN A C 1
ATOM 813 O O . ASN A 1 103 ? -3.571 -26.020 -12.565 1.00 86.12 103 ASN A O 1
ATOM 817 N N . GLY A 1 104 ? -4.402 -24.604 -11.038 1.00 83.31 104 GLY A N 1
ATOM 818 C CA . GLY A 1 104 ? -3.407 -23.543 -11.239 1.00 83.31 104 GLY A CA 1
ATOM 819 C C . GLY A 1 104 ? -2.042 -23.748 -10.568 1.00 83.31 104 GLY A C 1
ATOM 820 O O . GLY A 1 104 ? -1.122 -22.978 -10.829 1.00 83.31 104 GLY A O 1
ATOM 821 N N . GLY A 1 105 ? -1.882 -24.757 -9.704 1.00 86.69 105 GLY A N 1
ATOM 822 C CA . GLY A 1 105 ? -0.593 -25.088 -9.079 1.00 86.69 105 GLY A CA 1
ATOM 823 C C . GLY A 1 105 ? 0.101 -23.888 -8.413 1.00 86.69 105 GLY A C 1
ATOM 824 O O . GLY A 1 105 ? -0.512 -23.171 -7.623 1.00 86.69 105 GLY A O 1
ATOM 825 N N . ILE A 1 106 ? 1.375 -23.660 -8.761 1.00 88.00 106 ILE A N 1
ATOM 826 C CA . ILE A 1 106 ? 2.215 -22.566 -8.229 1.00 88.00 106 ILE A CA 1
ATOM 827 C C . ILE A 1 106 ? 1.600 -21.190 -8.515 1.00 88.00 106 ILE A C 1
ATOM 829 O O . ILE A 1 106 ? 1.629 -20.305 -7.661 1.00 88.00 106 ILE A O 1
ATOM 833 N N . ILE A 1 107 ? 1.004 -21.015 -9.694 1.00 88.44 107 ILE A N 1
ATOM 834 C CA . ILE A 1 107 ? 0.441 -19.735 -10.138 1.00 88.44 107 ILE A CA 1
ATOM 835 C C . ILE A 1 107 ? -0.734 -19.338 -9.242 1.00 88.44 107 ILE A C 1
ATOM 837 O O . ILE A 1 107 ? -0.846 -18.180 -8.848 1.00 88.44 107 ILE A O 1
ATOM 841 N N . ASN A 1 108 ? -1.553 -20.308 -8.823 1.00 89.44 108 ASN A N 1
ATOM 842 C CA . ASN A 1 108 ? -2.614 -20.060 -7.850 1.00 89.44 108 ASN A CA 1
ATOM 843 C C . ASN A 1 108 ? -2.054 -19.631 -6.484 1.00 89.44 108 ASN A C 1
ATOM 845 O O . ASN A 1 108 ? -2.601 -18.728 -5.860 1.00 89.44 108 ASN A O 1
ATOM 849 N N . THR A 1 109 ? -0.948 -20.222 -6.027 1.00 87.62 109 THR A N 1
ATOM 850 C CA . THR A 1 109 ? -0.286 -19.825 -4.771 1.00 87.62 109 THR A CA 1
ATOM 851 C C . THR A 1 109 ? 0.218 -18.381 -4.823 1.00 87.62 109 THR A C 1
ATOM 853 O O . THR A 1 109 ? 0.042 -17.641 -3.860 1.00 87.62 109 THR A O 1
ATOM 856 N N . ILE A 1 110 ? 0.800 -17.961 -5.952 1.00 88.62 110 ILE A N 1
ATOM 857 C CA . ILE A 1 110 ? 1.280 -16.585 -6.145 1.00 88.62 110 ILE A CA 1
ATOM 858 C C . ILE A 1 110 ? 0.100 -15.608 -6.216 1.00 88.62 110 ILE A C 1
ATOM 860 O O . ILE A 1 110 ? 0.070 -14.620 -5.486 1.00 88.62 110 ILE A O 1
ATOM 864 N N . LEU A 1 111 ? -0.900 -15.890 -7.056 1.00 87.06 111 LEU A N 1
ATOM 865 C CA . LEU A 1 111 ? -2.040 -14.990 -7.270 1.00 87.06 111 LEU A CA 1
ATOM 866 C C . LEU A 1 111 ? -2.968 -14.888 -6.050 1.00 87.06 111 LEU A C 1
ATOM 868 O O . LEU A 1 111 ? -3.600 -13.855 -5.850 1.00 87.06 111 LEU A O 1
ATOM 872 N N . SER A 1 112 ? -3.031 -15.923 -5.208 1.00 86.88 112 SER A N 1
ATOM 873 C CA . SER A 1 112 ? -3.803 -15.910 -3.954 1.00 86.88 112 SER A CA 1
ATOM 874 C C . SER A 1 112 ? -3.055 -15.280 -2.772 1.00 86.88 112 SER A C 1
ATOM 876 O O . SER A 1 112 ? -3.550 -15.290 -1.639 1.00 86.88 112 SER A O 1
ATOM 878 N N . TRP A 1 113 ? -1.867 -14.713 -3.002 1.00 87.69 113 TRP A N 1
ATOM 879 C CA . TRP A 1 113 ? -1.071 -14.132 -1.933 1.00 87.69 113 TRP A CA 1
ATOM 880 C C . TRP A 1 113 ? -1.766 -12.921 -1.296 1.00 87.69 113 TRP A C 1
ATOM 882 O O . TRP A 1 113 ? -2.138 -11.954 -1.961 1.00 87.69 113 TRP A O 1
ATOM 892 N N . LYS A 1 114 ? -1.898 -12.941 0.040 1.00 84.44 114 LYS A N 1
ATOM 893 C CA . LYS A 1 114 ? -2.600 -11.898 0.814 1.00 84.44 114 LYS A CA 1
ATOM 894 C C . LYS A 1 114 ? -2.011 -10.492 0.639 1.00 84.44 114 LYS A C 1
ATOM 896 O O . LYS A 1 114 ? -2.722 -9.518 0.872 1.00 84.44 114 LYS A O 1
ATOM 901 N N . ALA A 1 115 ? -0.750 -10.380 0.219 1.00 80.12 115 ALA A N 1
ATOM 902 C CA . ALA A 1 115 ? -0.115 -9.096 -0.074 1.00 80.12 115 ALA A CA 1
ATOM 903 C C . ALA A 1 115 ? -0.789 -8.348 -1.239 1.00 80.12 115 ALA A C 1
ATOM 905 O O . ALA A 1 115 ? -0.757 -7.121 -1.266 1.00 80.12 115 ALA A O 1
ATOM 906 N N . PHE A 1 116 ? -1.461 -9.055 -2.156 1.00 83.56 116 PHE A N 1
ATOM 907 C CA . PHE A 1 116 ? -2.189 -8.427 -3.260 1.00 83.56 116 PHE A CA 1
ATOM 908 C C . PHE A 1 116 ? -3.564 -7.879 -2.870 1.00 83.56 116 PHE A C 1
ATOM 910 O O . PHE A 1 116 ? -4.123 -7.102 -3.630 1.00 83.56 116 PHE A O 1
ATOM 917 N N . ILE A 1 117 ? -4.101 -8.200 -1.688 1.00 81.25 117 ILE A N 1
ATOM 918 C CA . ILE A 1 117 ? -5.409 -7.696 -1.227 1.00 81.25 117 ILE A CA 1
ATOM 919 C C . ILE A 1 117 ? -5.475 -6.156 -1.159 1.00 81.25 117 ILE A C 1
ATOM 921 O O . ILE A 1 117 ? -6.449 -5.586 -1.658 1.00 81.25 117 ILE A O 1
ATOM 925 N N . PRO A 1 118 ? -4.508 -5.436 -0.549 1.00 80.12 118 PRO A N 1
ATOM 926 C CA . PRO A 1 118 ? -4.524 -3.975 -0.584 1.00 80.12 118 PRO A CA 1
ATOM 927 C C . PRO A 1 118 ? -4.381 -3.445 -2.015 1.00 80.12 118 PRO A C 1
ATOM 929 O O . PRO A 1 118 ? -5.127 -2.552 -2.406 1.00 80.12 118 PRO A O 1
ATOM 932 N N . LEU A 1 119 ? -3.499 -4.043 -2.822 1.00 81.38 119 LEU A N 1
ATOM 933 C CA . LEU A 1 119 ? -3.277 -3.619 -4.204 1.00 81.38 119 LEU A CA 1
ATOM 934 C C . LEU A 1 119 ? -4.528 -3.817 -5.073 1.00 81.38 119 LEU A C 1
ATOM 936 O O . LEU A 1 119 ? -4.873 -2.940 -5.857 1.00 81.38 119 LEU A O 1
ATOM 940 N N . SER A 1 120 ? -5.260 -4.920 -4.881 1.00 83.25 120 SER A N 1
ATOM 941 C CA . SER A 1 120 ? -6.487 -5.219 -5.622 1.00 83.25 120 SER A CA 1
ATOM 942 C C . SER A 1 120 ? -7.587 -4.199 -5.345 1.00 83.25 120 SER A C 1
ATOM 944 O O . SER A 1 120 ? -8.353 -3.878 -6.247 1.00 83.25 120 SER A O 1
ATOM 946 N N . ARG A 1 121 ? -7.650 -3.651 -4.122 1.00 79.19 121 ARG A N 1
ATOM 947 C CA . ARG A 1 121 ? -8.612 -2.594 -3.764 1.00 79.19 121 ARG A CA 1
ATOM 948 C C . ARG A 1 121 ? -8.281 -1.254 -4.416 1.00 79.19 121 ARG A C 1
ATOM 950 O O . ARG A 1 121 ? -9.189 -0.492 -4.694 1.00 79.19 121 ARG A O 1
ATOM 957 N N . LEU A 1 122 ? -7.008 -0.998 -4.713 1.00 85.94 122 LEU A N 1
ATOM 958 C CA . LEU A 1 122 ? -6.570 0.230 -5.381 1.00 85.94 122 LEU A CA 1
ATOM 959 C C . LEU A 1 122 ? -6.725 0.192 -6.903 1.00 85.94 122 LEU A C 1
ATOM 961 O O . LEU A 1 122 ? -6.553 1.224 -7.546 1.00 85.94 122 LEU A O 1
ATOM 965 N N . THR A 1 123 ? -7.035 -0.967 -7.493 1.00 85.75 123 THR A N 1
ATOM 966 C CA . THR A 1 123 ? -7.049 -1.146 -8.957 1.00 85.75 123 THR A CA 1
ATOM 967 C C . THR A 1 123 ? -7.985 -0.180 -9.675 1.00 85.75 123 THR A C 1
ATOM 969 O O . THR A 1 123 ? -7.629 0.306 -10.745 1.00 85.75 123 THR A O 1
ATOM 972 N N . TYR A 1 124 ? -9.135 0.151 -9.083 1.00 83.25 124 TYR A N 1
ATOM 973 C CA . TYR A 1 124 ? -10.079 1.104 -9.662 1.00 83.25 124 TYR A CA 1
ATOM 974 C C . TYR A 1 124 ? -9.511 2.531 -9.697 1.00 83.25 124 TYR A C 1
ATOM 976 O O . TYR A 1 124 ? -9.412 3.133 -10.767 1.00 83.25 124 TYR A O 1
ATOM 984 N N . CYS A 1 125 ? -9.060 3.056 -8.554 1.00 85.38 125 CYS A N 1
ATOM 985 C CA . CYS A 1 125 ? -8.425 4.375 -8.500 1.00 85.38 125 CYS A CA 1
ATOM 986 C C . CYS A 1 125 ? -7.156 4.436 -9.362 1.00 85.38 125 CYS A C 1
ATOM 988 O O . CYS A 1 125 ? -6.925 5.436 -10.039 1.00 85.38 125 CYS A O 1
ATOM 990 N N . ALA A 1 126 ? -6.364 3.360 -9.390 1.00 86.94 126 ALA A N 1
ATOM 991 C CA . ALA A 1 126 ? -5.176 3.247 -10.231 1.00 86.94 126 ALA A CA 1
ATOM 992 C C . ALA A 1 126 ? -5.533 3.305 -11.720 1.00 86.94 126 ALA A C 1
ATOM 994 O O . ALA A 1 126 ? -4.898 4.036 -12.477 1.00 86.94 126 ALA A O 1
ATOM 995 N N . TYR A 1 127 ? -6.586 2.599 -12.139 1.00 84.38 127 TYR A N 1
ATOM 996 C CA . TYR A 1 127 ? -7.069 2.628 -13.516 1.00 84.38 127 TYR A CA 1
ATOM 997 C C . TYR A 1 127 ? -7.454 4.044 -13.962 1.00 84.38 127 TYR A C 1
ATOM 999 O O . TYR A 1 127 ? -7.079 4.444 -15.061 1.00 84.38 127 TYR A O 1
ATOM 1007 N N . LEU A 1 128 ? -8.128 4.819 -13.107 1.00 83.19 128 LEU A N 1
ATOM 1008 C CA . LEU A 1 128 ? -8.539 6.189 -13.428 1.00 83.19 128 LEU A CA 1
ATOM 1009 C C . LEU A 1 128 ? -7.381 7.191 -13.433 1.00 83.19 128 LEU A C 1
ATOM 1011 O O . LEU A 1 128 ? -7.354 8.086 -14.274 1.00 83.19 128 LEU A O 1
ATOM 1015 N N . ILE A 1 129 ? -6.435 7.064 -12.499 1.00 89.44 129 ILE A N 1
ATOM 1016 C CA . ILE A 1 129 ? -5.383 8.070 -12.317 1.00 89.44 129 ILE A CA 1
ATOM 1017 C C . ILE A 1 129 ? -4.180 7.849 -13.236 1.00 89.44 129 ILE A C 1
ATOM 1019 O O . ILE A 1 129 ? -3.543 8.820 -13.643 1.00 89.44 129 ILE A O 1
ATOM 1023 N N . HIS A 1 130 ? -3.873 6.599 -13.605 1.00 86.81 130 HIS A N 1
ATOM 1024 C CA . HIS A 1 130 ? -2.670 6.301 -14.385 1.00 86.81 130 HIS A CA 1
ATOM 1025 C C . HIS A 1 130 ? -2.587 7.039 -15.738 1.00 86.81 130 HIS A C 1
ATOM 1027 O O . HIS A 1 130 ? -1.493 7.505 -16.057 1.00 86.81 130 HIS A O 1
ATOM 1033 N N . PRO A 1 131 ? -3.669 7.242 -16.529 1.00 85.25 131 PRO A N 1
ATOM 1034 C CA . PRO A 1 131 ? -3.568 7.953 -17.801 1.00 85.25 131 PRO A CA 1
ATOM 1035 C C . PRO A 1 131 ? -3.272 9.437 -17.583 1.00 85.25 131 PRO A C 1
ATOM 1037 O O . PRO A 1 131 ? -2.581 10.047 -18.394 1.00 85.25 131 PRO A O 1
ATOM 1040 N N . ILE A 1 132 ? -3.755 10.013 -16.475 1.00 85.50 132 ILE A N 1
ATOM 1041 C CA . ILE A 1 132 ? -3.487 11.402 -16.090 1.00 85.50 132 ILE A CA 1
ATOM 1042 C C . ILE A 1 132 ? -2.011 11.548 -15.716 1.00 85.50 132 ILE A C 1
ATOM 1044 O O . ILE A 1 132 ? -1.345 12.444 -16.223 1.00 85.50 132 ILE A O 1
ATOM 1048 N N . VAL A 1 133 ? -1.473 10.630 -14.904 1.00 86.75 133 VAL A N 1
ATOM 1049 C CA . VAL A 1 133 ? -0.044 10.614 -14.538 1.00 86.75 133 VAL A CA 1
ATOM 1050 C C . VAL A 1 133 ? 0.839 10.488 -15.782 1.00 86.75 133 VAL A C 1
ATOM 1052 O O . VAL A 1 133 ? 1.789 11.254 -15.939 1.00 86.75 133 VAL A O 1
ATOM 1055 N N . ILE A 1 134 ? 0.492 9.583 -16.703 1.00 85.62 134 ILE A N 1
ATOM 1056 C CA . ILE A 1 134 ? 1.197 9.425 -17.983 1.00 85.62 134 ILE A CA 1
ATOM 1057 C C . ILE A 1 134 ? 1.105 10.705 -18.822 1.00 85.62 134 ILE A C 1
ATOM 1059 O O . ILE A 1 134 ? 2.114 11.151 -19.360 1.00 85.62 134 ILE A O 1
ATOM 1063 N N . SER A 1 135 ? -0.074 11.322 -18.917 1.00 81.38 135 SER A N 1
ATOM 1064 C CA . SER A 1 135 ? -0.275 12.545 -19.708 1.00 81.38 135 SER A CA 1
ATOM 1065 C C . SER A 1 135 ? 0.531 13.721 -19.153 1.00 81.38 135 SER A C 1
ATOM 1067 O O . SER A 1 135 ? 1.141 14.458 -19.922 1.00 81.38 135 SER A O 1
ATOM 1069 N N . VAL A 1 136 ? 0.594 13.868 -17.826 1.00 85.25 136 VAL A N 1
ATOM 1070 C CA . VAL A 1 136 ? 1.427 14.878 -17.154 1.00 85.25 136 VAL A CA 1
ATOM 1071 C C . VAL A 1 136 ? 2.911 14.614 -17.407 1.00 85.25 136 VAL A C 1
ATOM 1073 O O . VAL A 1 136 ? 3.656 15.544 -17.720 1.00 85.25 136 VAL A O 1
ATOM 1076 N N . TYR A 1 137 ? 3.346 13.354 -17.328 1.00 83.25 137 TYR A N 1
ATOM 1077 C CA . TYR A 1 137 ? 4.725 12.975 -17.628 1.00 83.25 137 TYR A CA 1
ATOM 1078 C C . TYR A 1 137 ? 5.104 13.306 -19.078 1.00 83.25 137 TYR A C 1
ATOM 1080 O O . TYR A 1 137 ? 6.094 13.994 -19.320 1.00 83.25 137 TYR A O 1
ATOM 1088 N N . ILE A 1 138 ? 4.291 12.878 -20.048 1.00 79.38 138 ILE A N 1
ATOM 1089 C CA . ILE A 1 138 ? 4.527 13.143 -21.472 1.00 79.38 138 ILE A CA 1
ATOM 1090 C C . ILE A 1 138 ? 4.475 14.648 -21.758 1.00 79.38 138 ILE A C 1
ATOM 1092 O O . ILE A 1 138 ? 5.368 15.156 -22.424 1.00 79.38 138 ILE A O 1
ATOM 1096 N N . GLY A 1 139 ? 3.496 15.378 -21.215 1.00 77.19 139 GLY A N 1
ATOM 1097 C CA . GLY A 1 139 ? 3.357 16.826 -21.411 1.00 77.19 139 GLY A CA 1
ATOM 1098 C C . GLY A 1 139 ? 4.504 17.652 -20.819 1.00 77.19 139 GLY A C 1
ATOM 1099 O O . GLY A 1 139 ? 4.757 18.771 -21.261 1.00 77.19 139 GLY A O 1
ATOM 1100 N N . THR A 1 140 ? 5.231 17.094 -19.850 1.00 76.19 140 THR A N 1
ATOM 1101 C CA . THR A 1 140 ? 6.445 17.707 -19.296 1.00 76.19 140 THR A CA 1
ATOM 1102 C C . THR A 1 140 ? 7.655 17.499 -20.213 1.00 76.19 140 THR A C 1
ATOM 1104 O O . THR A 1 140 ? 8.541 18.353 -20.280 1.00 76.19 140 THR A O 1
ATOM 1107 N N . ASN A 1 141 ? 7.695 16.392 -20.959 1.00 72.00 141 ASN A N 1
ATOM 1108 C CA . ASN A 1 141 ? 8.781 16.088 -21.883 1.00 72.00 141 ASN A CA 1
ATOM 1109 C C . ASN A 1 141 ? 8.623 16.889 -23.184 1.00 72.00 141 ASN A C 1
ATOM 1111 O O . ASN A 1 141 ? 7.787 16.588 -24.031 1.00 72.00 141 ASN A O 1
ATOM 1115 N N . ARG A 1 142 ? 9.470 17.906 -23.373 1.00 66.19 142 ARG A N 1
ATOM 1116 C CA . ARG A 1 142 ? 9.445 18.779 -24.563 1.00 66.19 142 ARG A CA 1
ATOM 1117 C C . ARG A 1 142 ? 10.242 18.243 -25.759 1.00 66.19 142 ARG A C 1
ATOM 1119 O O . ARG A 1 142 ? 10.278 18.890 -26.801 1.00 66.19 142 ARG A O 1
ATOM 1126 N N . GLN A 1 143 ? 10.905 17.095 -25.616 1.00 65.69 143 GLN A N 1
ATOM 1127 C CA . GLN A 1 143 ? 11.750 16.484 -26.646 1.00 65.69 143 GLN A CA 1
ATOM 1128 C C . GLN A 1 143 ? 11.428 14.997 -26.813 1.00 65.69 143 GLN A C 1
ATOM 1130 O O . GLN A 1 143 ? 11.064 14.317 -25.853 1.00 65.69 143 GLN A O 1
ATOM 1135 N N . ALA A 1 144 ? 11.585 14.490 -28.039 1.00 64.56 144 ALA A N 1
ATOM 1136 C CA . ALA A 1 144 ? 11.420 13.074 -28.338 1.00 64.56 144 ALA A CA 1
ATOM 1137 C C . ALA A 1 144 ? 12.527 12.259 -27.649 1.00 64.56 144 ALA A C 1
ATOM 1139 O O . ALA A 1 144 ? 13.710 12.456 -27.912 1.00 64.56 144 ALA A O 1
ATOM 1140 N N . GLN A 1 145 ? 12.140 11.346 -26.760 1.00 64.31 145 GLN A N 1
ATOM 1141 C CA . GLN A 1 145 ? 13.070 10.453 -26.070 1.00 64.31 145 GLN A CA 1
ATOM 1142 C C . GLN A 1 145 ? 13.467 9.299 -27.000 1.00 64.31 145 GLN A C 1
ATOM 1144 O O . GLN A 1 145 ? 12.601 8.639 -27.579 1.00 64.31 145 GLN A O 1
ATOM 1149 N N . ILE A 1 146 ? 14.770 9.031 -27.129 1.00 69.44 146 ILE A N 1
ATOM 1150 C CA . ILE A 1 146 ? 15.254 7.847 -27.849 1.00 69.44 146 ILE A CA 1
ATOM 1151 C C . ILE A 1 146 ? 14.857 6.594 -27.064 1.00 69.44 146 ILE A C 1
ATOM 1153 O O . ILE A 1 146 ? 15.085 6.507 -25.859 1.00 69.44 146 ILE A O 1
ATOM 1157 N N . PHE A 1 147 ? 14.288 5.614 -27.763 1.00 66.62 147 PHE A N 1
ATOM 1158 C CA . PHE A 1 147 ? 13.878 4.345 -27.175 1.00 66.62 147 PHE A CA 1
ATOM 1159 C C . PHE A 1 147 ? 15.097 3.510 -26.764 1.00 66.62 147 PHE A C 1
ATOM 1161 O O . PHE A 1 147 ? 15.850 3.034 -27.615 1.00 66.62 147 PHE A O 1
ATOM 1168 N N . THR A 1 148 ? 15.286 3.319 -25.457 1.00 78.00 148 THR A N 1
ATOM 1169 C CA . THR A 1 148 ? 16.169 2.283 -24.911 1.00 78.00 148 THR A CA 1
ATOM 1170 C C . THR A 1 148 ? 15.409 1.473 -23.860 1.00 78.00 148 THR A C 1
ATOM 1172 O O . THR A 1 148 ? 14.643 2.020 -23.069 1.00 78.00 148 THR A O 1
ATOM 1175 N N . GLU A 1 149 ? 15.610 0.156 -23.844 1.00 81.38 149 GLU A N 1
ATOM 1176 C CA . GLU A 1 149 ? 14.890 -0.764 -22.945 1.00 81.38 149 GLU A CA 1
ATOM 1177 C C . GLU A 1 149 ? 15.084 -0.402 -21.466 1.00 81.38 149 GLU A C 1
ATOM 1179 O O . GLU A 1 149 ? 14.148 -0.435 -20.663 1.00 81.38 149 GLU A O 1
ATOM 1184 N N . ILE A 1 150 ? 16.306 0.011 -21.124 1.00 80.75 150 ILE A N 1
ATOM 1185 C CA . ILE A 1 150 ? 16.693 0.422 -19.776 1.00 80.75 150 ILE A CA 1
ATOM 1186 C C . ILE A 1 150 ? 15.891 1.661 -19.367 1.00 80.75 150 ILE A C 1
ATOM 1188 O O . ILE A 1 150 ? 15.200 1.624 -18.351 1.00 80.75 150 ILE A O 1
ATOM 1192 N N . THR A 1 151 ? 15.902 2.729 -20.172 1.00 79.75 151 THR A N 1
ATOM 1193 C CA . THR A 1 151 ? 15.226 3.988 -19.811 1.00 79.75 151 THR A CA 1
ATOM 1194 C C . THR A 1 151 ? 13.723 3.805 -19.618 1.00 79.75 151 THR A C 1
ATOM 1196 O O . THR A 1 151 ? 13.181 4.240 -18.600 1.00 79.75 151 THR A O 1
ATOM 1199 N N . TYR A 1 152 ? 13.061 3.076 -20.517 1.00 82.81 152 TYR A N 1
ATOM 1200 C CA . TYR A 1 152 ? 11.630 2.788 -20.408 1.00 82.81 152 TYR A CA 1
ATOM 1201 C C . TYR A 1 152 ? 11.281 1.925 -19.194 1.00 82.81 152 TYR A C 1
ATOM 1203 O O . TYR A 1 152 ? 10.222 2.118 -18.600 1.00 82.81 152 TYR A O 1
ATOM 1211 N N . THR A 1 153 ? 12.166 1.017 -18.776 1.00 85.38 153 THR A N 1
ATOM 1212 C CA . THR A 1 153 ? 11.955 0.215 -17.561 1.00 85.38 153 THR A CA 1
ATOM 1213 C C . THR A 1 153 ? 11.916 1.103 -16.314 1.00 85.38 153 THR A C 1
ATOM 1215 O O . THR A 1 153 ? 11.001 0.981 -15.496 1.00 85.38 153 THR A O 1
ATOM 1218 N N . PHE A 1 154 ? 12.853 2.048 -16.183 1.00 83.00 154 PHE A N 1
ATOM 1219 C CA . PHE A 1 154 ? 12.858 2.996 -15.060 1.00 83.00 154 PHE A CA 1
ATOM 1220 C C . PHE A 1 154 ? 11.646 3.926 -15.085 1.00 83.00 154 PHE A C 1
ATOM 1222 O O . PHE A 1 154 ? 11.022 4.149 -14.047 1.00 83.00 154 PHE A O 1
ATOM 1229 N N . GLN A 1 155 ? 11.275 4.420 -16.267 1.00 84.69 155 GLN A N 1
ATOM 1230 C CA . GLN A 1 155 ? 10.087 5.257 -16.435 1.00 84.69 155 GLN A CA 1
ATOM 1231 C C . GLN A 1 155 ? 8.809 4.497 -16.072 1.00 84.69 155 GLN A C 1
ATOM 1233 O O . GLN A 1 155 ? 7.974 5.020 -15.335 1.00 84.69 155 GLN A O 1
ATOM 1238 N N . PHE A 1 156 ? 8.676 3.245 -16.515 1.00 88.25 156 PHE A N 1
ATOM 1239 C CA . PHE A 1 156 ? 7.547 2.385 -16.173 1.00 88.25 156 PHE A CA 1
ATOM 1240 C C . PHE A 1 156 ? 7.424 2.185 -14.659 1.00 88.25 156 PHE A C 1
ATOM 1242 O O . PHE A 1 156 ? 6.345 2.391 -14.107 1.00 88.25 156 PHE A O 1
ATOM 1249 N N . LEU A 1 157 ? 8.518 1.834 -13.972 1.00 90.31 157 LEU A N 1
ATOM 1250 C CA . LEU A 1 157 ? 8.509 1.651 -12.516 1.00 90.31 157 LEU A CA 1
ATOM 1251 C C . LEU A 1 157 ? 8.158 2.951 -11.778 1.00 90.31 157 LEU A C 1
ATOM 1253 O O . LEU A 1 157 ? 7.356 2.927 -10.841 1.00 90.31 157 LEU A O 1
ATOM 1257 N N . GLY A 1 158 ? 8.707 4.082 -12.231 1.00 86.75 158 GLY A N 1
ATOM 1258 C CA . GLY A 1 158 ? 8.402 5.406 -11.691 1.00 86.75 158 GLY A CA 1
ATOM 1259 C C . GLY A 1 158 ? 6.921 5.763 -11.830 1.00 86.75 158 GLY A C 1
ATOM 1260 O O . GLY A 1 158 ? 6.270 6.109 -10.842 1.00 86.75 158 GLY A O 1
ATOM 1261 N N . ILE A 1 159 ? 6.357 5.622 -13.031 1.00 89.31 159 ILE A N 1
ATOM 1262 C CA . ILE A 1 159 ? 4.940 5.899 -13.319 1.00 89.31 159 ILE A CA 1
ATOM 1263 C C . ILE A 1 159 ? 4.019 4.929 -12.567 1.00 89.31 159 ILE A C 1
ATOM 1265 O O . ILE A 1 159 ? 2.987 5.345 -12.038 1.00 89.31 159 ILE A O 1
ATOM 1269 N N . LEU A 1 160 ? 4.376 3.646 -12.477 1.00 90.75 160 LEU A N 1
ATOM 1270 C CA . LEU A 1 160 ? 3.581 2.634 -11.782 1.00 90.75 160 LEU A CA 1
ATOM 1271 C C . LEU A 1 160 ? 3.433 2.970 -10.295 1.00 90.75 160 LEU A C 1
ATOM 1273 O O . LEU A 1 160 ? 2.318 3.022 -9.776 1.00 90.75 160 LEU A O 1
ATOM 1277 N N . VAL A 1 161 ? 4.549 3.212 -9.604 1.00 91.38 161 VAL A N 1
ATOM 1278 C CA . VAL A 1 161 ? 4.535 3.446 -8.153 1.00 91.38 161 VAL A CA 1
ATOM 1279 C C . VAL A 1 161 ? 3.912 4.792 -7.806 1.00 91.38 161 VAL A C 1
ATOM 1281 O O . VAL A 1 161 ? 3.126 4.869 -6.863 1.00 91.38 161 VAL A O 1
ATOM 1284 N N . THR A 1 162 ? 4.176 5.833 -8.595 1.00 88.62 162 THR A N 1
ATOM 1285 C CA . THR A 1 162 ? 3.503 7.129 -8.422 1.00 88.62 162 THR A CA 1
ATOM 1286 C C . THR A 1 162 ? 1.996 7.018 -8.652 1.00 88.62 162 THR A C 1
ATOM 1288 O O . THR A 1 162 ? 1.224 7.502 -7.827 1.00 88.62 162 THR A O 1
ATOM 1291 N N . SER A 1 163 ? 1.551 6.301 -9.688 1.00 91.62 163 SER A N 1
ATOM 1292 C CA . SER A 1 163 ? 0.120 6.072 -9.937 1.00 91.62 163 SER A CA 1
ATOM 1293 C C . SER A 1 163 ? -0.546 5.310 -8.792 1.00 91.62 163 SER A C 1
ATOM 1295 O O . SER A 1 163 ? -1.640 5.679 -8.372 1.00 91.62 163 SER A O 1
ATOM 1297 N N . LEU A 1 164 ? 0.113 4.288 -8.235 1.00 90.81 164 LEU A N 1
ATOM 1298 C CA . LEU A 1 164 ? -0.389 3.554 -7.069 1.00 90.81 164 LEU A CA 1
ATOM 1299 C C . LEU A 1 164 ? -0.448 4.425 -5.807 1.00 90.81 164 LEU A C 1
ATOM 1301 O O . LEU A 1 164 ? -1.402 4.313 -5.038 1.00 90.81 164 LEU A O 1
ATOM 1305 N N . ALA A 1 165 ? 0.528 5.312 -5.602 1.00 90.06 165 ALA A N 1
ATOM 1306 C CA . ALA A 1 165 ? 0.539 6.239 -4.474 1.00 90.06 165 ALA A CA 1
ATOM 1307 C C . ALA A 1 165 ? -0.608 7.259 -4.564 1.00 90.06 165 ALA A C 1
ATOM 1309 O O . ALA A 1 165 ? -1.342 7.450 -3.593 1.00 90.06 165 ALA A O 1
ATOM 1310 N N . VAL A 1 166 ? -0.826 7.866 -5.736 1.00 89.75 166 VAL A N 1
ATOM 1311 C CA . VAL A 1 166 ? -1.947 8.801 -5.935 1.00 89.75 166 VAL A CA 1
ATOM 1312 C C . VAL A 1 166 ? -3.288 8.064 -5.865 1.00 89.75 166 VAL A C 1
ATOM 1314 O O . VAL A 1 166 ? -4.227 8.556 -5.242 1.00 89.75 166 VAL A O 1
ATOM 1317 N N . ALA A 1 167 ? -3.376 6.849 -6.415 1.00 90.31 167 ALA A N 1
ATOM 1318 C CA . ALA A 1 167 ? -4.559 6.000 -6.290 1.00 90.31 167 ALA A CA 1
ATOM 1319 C C . ALA A 1 167 ? -4.891 5.680 -4.829 1.00 90.31 167 ALA A C 1
ATOM 1321 O O . ALA A 1 167 ? -6.059 5.701 -4.453 1.00 90.31 167 ALA A O 1
ATOM 1322 N N . PHE A 1 168 ? -3.879 5.427 -3.995 1.00 88.88 168 PHE A N 1
ATOM 1323 C CA . PHE A 1 168 ? -4.071 5.229 -2.562 1.00 88.88 168 PHE A CA 1
ATOM 1324 C C . PHE A 1 168 ? -4.674 6.467 -1.900 1.00 88.88 168 PHE A C 1
ATOM 1326 O O . PHE A 1 168 ? -5.684 6.343 -1.208 1.00 88.88 168 PHE A O 1
ATOM 1333 N N . ILE A 1 169 ? -4.128 7.656 -2.174 1.00 88.81 169 ILE A N 1
ATOM 1334 C CA . ILE A 1 169 ? -4.671 8.916 -1.650 1.00 88.81 169 ILE A CA 1
ATOM 1335 C C . ILE A 1 169 ? -6.137 9.077 -2.068 1.00 88.81 169 ILE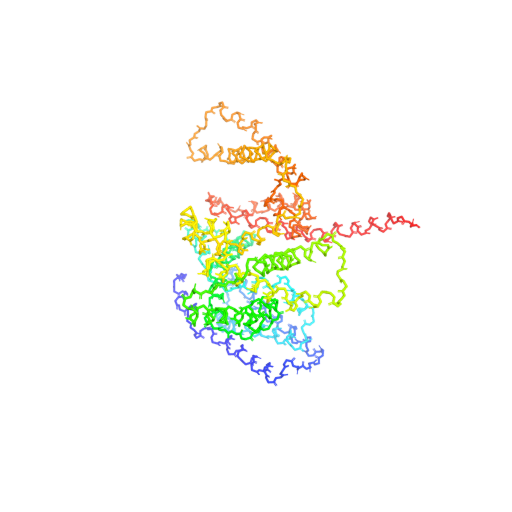 A C 1
ATOM 1337 O O . ILE A 1 169 ? -6.983 9.289 -1.205 1.00 88.81 169 ILE A O 1
ATOM 1341 N N . LEU A 1 170 ? -6.453 8.901 -3.355 1.00 87.12 170 LEU A N 1
ATOM 1342 C CA . LEU A 1 170 ? -7.824 8.994 -3.870 1.00 87.12 170 LEU A CA 1
ATOM 1343 C C . LEU A 1 170 ? -8.766 7.961 -3.238 1.00 87.12 170 LEU A C 1
ATOM 1345 O O . LEU A 1 170 ? -9.905 8.286 -2.904 1.00 87.12 170 LEU A O 1
ATOM 1349 N N . SER A 1 171 ? -8.300 6.729 -3.028 1.00 88.56 171 SER A N 1
ATOM 1350 C CA . SER A 1 171 ? -9.114 5.685 -2.401 1.00 88.56 171 SER A CA 1
ATOM 1351 C C . SER A 1 171 ? -9.449 6.019 -0.945 1.00 88.56 171 SER A C 1
ATOM 1353 O O . SER A 1 171 ? -10.560 5.770 -0.489 1.00 88.56 171 SER A O 1
ATOM 1355 N N . VAL A 1 172 ? -8.516 6.626 -0.206 1.00 86.12 172 VAL A N 1
ATOM 1356 C CA . VAL A 1 172 ? -8.714 6.975 1.206 1.00 86.12 172 VAL A CA 1
ATOM 1357 C C . VAL A 1 172 ? -9.575 8.229 1.349 1.00 86.12 172 VAL A C 1
ATOM 1359 O O . VAL A 1 172 ? -10.407 8.289 2.251 1.00 86.12 172 VAL A O 1
ATOM 1362 N N . THR A 1 173 ? -9.406 9.219 0.469 1.00 83.62 173 THR A N 1
ATOM 1363 C CA . THR A 1 173 ? -10.123 10.500 0.555 1.00 83.62 173 THR A CA 1
ATOM 1364 C C . THR A 1 173 ? -11.511 10.468 -0.072 1.00 83.62 173 THR A C 1
ATOM 1366 O O . THR A 1 173 ? -12.386 11.189 0.400 1.00 83.62 173 THR A O 1
ATOM 1369 N N . LEU A 1 174 ? -11.735 9.653 -1.108 1.00 84.62 174 LEU A N 1
ATOM 1370 C CA . LEU A 1 174 ? -13.000 9.613 -1.849 1.00 84.62 174 LEU A CA 1
ATOM 1371 C C . LEU A 1 174 ? -13.697 8.255 -1.737 1.00 84.62 174 LEU A C 1
ATOM 1373 O O . LEU A 1 174 ? -14.845 8.188 -1.306 1.00 84.62 174 LEU A O 1
ATOM 1377 N N . GLU A 1 175 ? -13.023 7.161 -2.093 1.00 79.88 175 GLU A N 1
ATOM 1378 C CA . GLU A 1 175 ? -13.674 5.845 -2.194 1.00 79.88 175 GLU A CA 1
ATOM 1379 C C . GLU A 1 175 ? -14.103 5.299 -0.821 1.00 79.88 175 GLU A C 1
ATOM 1381 O O . GLU A 1 175 ? -15.239 4.864 -0.644 1.00 79.88 175 GLU A O 1
ATOM 1386 N N . ALA A 1 176 ? -13.229 5.367 0.185 1.00 82.44 176 ALA A N 1
ATOM 1387 C CA . ALA A 1 176 ? -13.492 4.901 1.542 1.00 82.44 176 ALA A CA 1
ATOM 1388 C C . ALA A 1 176 ? -14.667 5.625 2.232 1.00 82.44 176 ALA A C 1
ATOM 1390 O O . ALA A 1 176 ? -15.542 4.925 2.757 1.00 82.44 176 ALA A O 1
ATOM 1391 N N . PRO A 1 177 ? -14.755 6.973 2.235 1.00 82.00 177 PRO A N 1
ATOM 1392 C CA . PRO A 1 177 ? -15.910 7.660 2.808 1.00 82.00 177 PRO A CA 1
ATOM 1393 C C . PRO A 1 177 ? -17.189 7.420 2.006 1.00 82.00 177 PRO A C 1
ATOM 1395 O O . PRO A 1 177 ? -18.238 7.245 2.620 1.00 82.00 177 PRO A O 1
ATOM 1398 N N . MET A 1 178 ? -17.123 7.320 0.672 1.00 79.62 178 MET A N 1
ATOM 1399 C CA . MET A 1 178 ? -18.300 7.009 -0.150 1.00 79.62 178 MET A CA 1
ATOM 1400 C C . MET A 1 178 ? -18.813 5.584 0.088 1.00 79.62 178 MET A C 1
ATOM 1402 O O . MET A 1 178 ? -20.013 5.394 0.257 1.00 79.62 178 MET A O 1
ATOM 1406 N N . MET A 1 179 ? -17.929 4.589 0.218 1.00 78.38 179 MET A N 1
ATOM 1407 C CA . MET A 1 179 ? -18.307 3.234 0.646 1.00 78.38 179 MET A CA 1
ATOM 1408 C C . MET A 1 179 ? -18.872 3.212 2.074 1.00 78.38 179 MET A C 1
ATOM 1410 O O . MET A 1 179 ? -19.727 2.386 2.399 1.00 78.38 179 MET A O 1
ATOM 1414 N N . GLY A 1 180 ? -18.370 4.080 2.958 1.00 79.50 180 GLY A N 1
ATOM 1415 C CA . GLY A 1 180 ? -18.916 4.277 4.300 1.00 79.50 180 GLY A CA 1
ATOM 1416 C C . GLY A 1 180 ? -20.337 4.837 4.257 1.00 79.50 180 GLY A C 1
ATOM 1417 O O . GLY A 1 180 ? -21.223 4.295 4.913 1.00 79.50 180 GLY A O 1
ATOM 1418 N N . LEU A 1 181 ? -20.559 5.859 3.428 1.00 81.50 181 LEU A N 1
ATOM 1419 C CA . LEU A 1 181 ? -21.859 6.485 3.202 1.00 81.50 181 LEU A CA 1
ATOM 1420 C C . LEU A 1 181 ? -22.855 5.521 2.538 1.00 81.50 181 LEU A C 1
ATOM 1422 O O . LEU A 1 181 ? -24.010 5.457 2.939 1.00 81.50 181 LEU A O 1
ATOM 1426 N N . GLU A 1 182 ? -22.416 4.708 1.575 1.00 78.44 182 GLU A N 1
ATOM 1427 C CA . GLU A 1 182 ? -23.243 3.651 0.982 1.00 78.44 182 GLU A CA 1
ATOM 1428 C C . GLU A 1 182 ? -23.714 2.665 2.056 1.00 78.44 182 GLU A C 1
ATOM 1430 O O . GLU A 1 182 ? -24.885 2.302 2.094 1.00 78.44 182 GLU A O 1
ATOM 1435 N N . LYS A 1 183 ? -22.830 2.257 2.975 1.00 76.25 183 LYS A N 1
ATOM 1436 C CA . LYS A 1 183 ? -23.188 1.331 4.060 1.00 76.25 183 LYS A CA 1
ATOM 1437 C C . LYS A 1 183 ? -24.145 1.939 5.084 1.00 76.25 183 LYS A C 1
ATOM 1439 O O . LYS A 1 183 ? -24.910 1.186 5.685 1.00 76.25 183 LYS A O 1
ATOM 1444 N N . THR A 1 184 ? -24.097 3.253 5.314 1.00 78.69 184 THR A N 1
ATOM 1445 C CA . THR A 1 184 ? -25.031 3.934 6.224 1.00 78.69 184 THR A CA 1
ATOM 1446 C C . THR A 1 184 ? -26.379 4.211 5.562 1.00 78.69 184 THR A C 1
ATOM 1448 O O . THR A 1 184 ? -27.407 4.060 6.218 1.00 78.69 184 THR A O 1
ATOM 1451 N N . LEU A 1 185 ? -26.395 4.557 4.270 1.00 79.50 185 LEU A N 1
ATOM 1452 C CA . LEU A 1 185 ? -27.618 4.778 3.489 1.00 79.50 185 LEU A CA 1
ATOM 1453 C C . LEU A 1 185 ? -28.317 3.466 3.100 1.00 79.50 185 LEU A C 1
ATOM 1455 O O . LEU A 1 185 ? -29.543 3.416 3.029 1.00 79.50 185 LEU A O 1
ATOM 1459 N N . ILE A 1 186 ? -27.550 2.397 2.873 1.00 71.62 186 ILE A N 1
ATOM 1460 C CA . ILE A 1 186 ? -28.032 1.061 2.515 1.00 71.62 186 ILE A CA 1
ATOM 1461 C C . ILE A 1 186 ? -27.619 0.094 3.634 1.00 71.62 186 ILE A C 1
ATOM 1463 O O . ILE A 1 186 ? -26.573 -0.561 3.542 1.00 71.62 186 ILE A O 1
ATOM 1467 N N . PRO A 1 187 ? -28.416 -0.024 4.713 1.00 59.22 187 PRO A N 1
ATOM 1468 C CA . PRO A 1 187 ? -28.072 -0.882 5.836 1.00 59.22 187 PRO A CA 1
ATOM 1469 C C . PRO A 1 187 ? -28.033 -2.356 5.405 1.00 59.22 187 PRO A C 1
ATOM 1471 O O . PRO A 1 187 ? -29.053 -3.039 5.295 1.00 59.22 187 PRO A O 1
ATOM 1474 N N . LYS A 1 188 ? -26.821 -2.887 5.195 1.00 57.00 188 LYS A N 1
ATOM 1475 C CA . LYS A 1 188 ? -26.582 -4.331 5.083 1.00 57.00 188 LYS A CA 1
ATOM 1476 C C . LYS A 1 188 ? -26.573 -4.937 6.484 1.00 57.00 188 LYS A C 1
ATOM 1478 O O . LYS A 1 188 ? -25.696 -4.667 7.298 1.00 57.00 188 LYS A O 1
ATOM 1483 N N . LYS A 1 189 ? -27.546 -5.805 6.753 1.00 54.56 189 LYS A N 1
ATOM 1484 C CA . LYS A 1 189 ? -27.693 -6.546 8.013 1.00 54.56 189 LYS A CA 1
ATOM 1485 C C . LYS A 1 189 ? -26.474 -7.468 8.233 1.00 54.56 189 LYS A C 1
ATOM 1487 O O . LYS A 1 189 ? -26.412 -8.524 7.604 1.00 54.56 189 LYS A O 1
ATOM 1492 N N . LYS A 1 190 ? -25.512 -7.126 9.113 1.00 45.81 190 LYS A N 1
ATOM 1493 C CA . LYS A 1 190 ? -24.551 -8.125 9.649 1.00 45.81 190 LYS A CA 1
ATOM 1494 C C . LYS A 1 190 ? -23.863 -7.788 10.994 1.00 45.81 190 LYS A C 1
ATOM 1496 O O . LYS A 1 190 ? -22.898 -7.043 11.049 1.00 45.81 190 LYS A O 1
ATOM 1501 N N . LYS A 1 191 ? -24.391 -8.457 12.030 1.00 51.72 191 LYS A N 1
ATOM 1502 C CA . LYS A 1 191 ? -23.817 -9.151 13.212 1.00 51.72 191 LYS A CA 1
ATOM 1503 C C . LYS A 1 191 ? -22.322 -8.989 13.604 1.00 51.72 191 LYS A C 1
ATOM 1505 O O . LYS A 1 191 ? -21.456 -9.494 12.892 1.00 51.72 191 LYS A O 1
ATOM 1510 N N . ASN A 1 192 ? -22.108 -8.525 14.853 1.00 45.84 192 ASN A N 1
ATOM 1511 C CA . ASN A 1 192 ? -21.430 -9.226 15.984 1.00 45.84 192 ASN A CA 1
ATOM 1512 C C . ASN A 1 192 ? -20.263 -8.538 16.747 1.00 45.84 192 ASN A C 1
ATOM 1514 O O . ASN A 1 192 ? -19.682 -9.196 17.606 1.00 45.84 192 ASN A O 1
ATOM 1518 N N . ALA A 1 193 ? -19.941 -7.254 16.548 1.00 44.91 193 ALA A N 1
ATOM 1519 C CA . ALA A 1 193 ? -18.967 -6.546 17.414 1.00 44.91 193 ALA A CA 1
ATOM 1520 C C . ALA A 1 193 ? -19.577 -5.419 18.277 1.00 44.91 193 ALA A C 1
ATOM 1522 O O . ALA A 1 193 ? -18.936 -4.941 19.208 1.00 44.91 193 ALA A O 1
ATOM 1523 N N . ASP A 1 194 ? -20.834 -5.051 18.018 1.00 50.06 194 ASP A N 1
ATOM 1524 C CA . ASP A 1 194 ? -21.539 -3.949 18.690 1.00 50.06 194 ASP A CA 1
ATOM 1525 C C . ASP A 1 194 ? -22.170 -4.346 20.041 1.00 50.06 194 ASP A C 1
ATOM 1527 O O . ASP A 1 194 ? -22.790 -3.515 20.703 1.00 50.06 194 ASP A O 1
ATOM 1531 N N . THR A 1 195 ? -22.002 -5.600 20.476 1.00 51.31 195 THR A N 1
ATOM 1532 C CA . THR A 1 195 ? -22.888 -6.284 21.432 1.00 51.31 195 THR A CA 1
ATOM 1533 C C . THR A 1 195 ? -22.973 -5.656 22.824 1.00 51.31 195 THR A C 1
ATOM 1535 O O . THR A 1 195 ? -24.046 -5.655 23.398 1.00 51.31 195 THR A O 1
ATOM 1538 N N . TYR A 1 196 ? -21.943 -5.034 23.410 1.00 54.66 196 TYR A N 1
ATOM 1539 C CA . TYR A 1 196 ? -22.145 -4.411 24.738 1.00 54.66 196 TYR A CA 1
ATOM 1540 C C . TYR A 1 196 ? -22.968 -3.116 24.665 1.00 54.66 196 TYR A C 1
ATOM 1542 O O . TYR A 1 196 ? -23.920 -2.910 25.425 1.00 54.66 196 TYR A O 1
ATOM 1550 N N . PHE A 1 197 ? -22.610 -2.227 23.737 1.00 51.88 197 PHE A N 1
ATOM 1551 C CA . PHE A 1 197 ? -23.331 -0.972 23.566 1.00 51.88 197 PHE A CA 1
ATOM 1552 C C . PHE A 1 197 ? -24.739 -1.238 23.015 1.00 51.88 197 PHE A C 1
ATOM 1554 O O . PHE A 1 197 ? -25.698 -0.642 23.504 1.00 51.88 197 PHE A O 1
ATOM 1561 N N . SER A 1 198 ? -24.883 -2.188 22.082 1.00 55.53 198 SER A N 1
ATOM 1562 C CA . SER A 1 198 ? -26.177 -2.584 21.527 1.00 55.53 198 SER A CA 1
ATOM 1563 C C . SER A 1 198 ? -27.042 -3.393 22.491 1.00 55.53 198 SER A C 1
ATOM 1565 O O . SER A 1 198 ? -28.237 -3.132 22.571 1.00 55.53 198 SER A O 1
ATOM 1567 N N . ASP A 1 199 ? -26.470 -4.336 23.241 1.00 57.03 199 ASP A N 1
ATOM 1568 C CA . ASP A 1 199 ? -27.252 -5.312 24.017 1.00 57.03 199 ASP A CA 1
ATOM 1569 C C . ASP A 1 199 ? -27.455 -4.893 25.477 1.00 57.03 199 ASP A C 1
ATOM 1571 O O . ASP A 1 199 ? -28.325 -5.452 26.140 1.00 57.03 199 ASP A O 1
ATOM 1575 N N . TYR A 1 200 ? -26.703 -3.904 25.985 1.00 55.38 200 TYR A N 1
ATOM 1576 C CA . TYR A 1 200 ? -26.856 -3.410 27.363 1.00 55.38 200 TYR A CA 1
ATOM 1577 C C . TYR A 1 200 ? -27.002 -1.888 27.478 1.00 55.38 200 TYR A C 1
ATOM 1579 O O . TYR A 1 200 ? -27.732 -1.417 28.353 1.00 55.38 200 TYR A O 1
ATOM 1587 N N . TYR A 1 201 ? -26.324 -1.092 26.640 1.00 59.66 201 TYR A N 1
ATOM 1588 C CA . TYR A 1 201 ? -26.338 0.368 26.804 1.00 59.66 201 TYR A CA 1
ATOM 1589 C C . TYR A 1 201 ? -27.556 1.039 26.160 1.00 59.66 201 TYR A C 1
ATOM 1591 O O . TYR A 1 201 ? -28.218 1.833 26.830 1.00 59.66 201 TYR A O 1
ATOM 1599 N N . ILE A 1 202 ? -27.855 0.760 24.888 1.00 56.94 202 ILE A N 1
ATOM 1600 C CA . ILE A 1 202 ? -28.946 1.432 24.152 1.00 56.94 202 ILE A CA 1
ATOM 1601 C C . ILE A 1 202 ? -30.323 0.839 24.441 1.00 56.94 202 ILE A C 1
ATOM 1603 O O . ILE A 1 202 ? -31.339 1.493 24.212 1.00 56.94 202 ILE A O 1
ATOM 1607 N N . VAL A 1 203 ? -30.372 -0.404 24.916 1.00 64.12 203 VAL A N 1
ATOM 1608 C CA . VAL A 1 203 ? -31.630 -1.133 25.015 1.00 64.12 203 VAL A CA 1
ATOM 1609 C C . VAL A 1 203 ? -32.479 -0.668 26.201 1.00 64.12 203 VAL A C 1
ATOM 1611 O O . VAL A 1 203 ? -31.993 -0.575 27.333 1.00 64.12 203 VAL A O 1
ATOM 1614 N N . PRO A 1 204 ? -33.769 -0.365 25.965 1.00 63.72 204 PRO A N 1
ATOM 1615 C CA . PRO A 1 204 ? -34.601 0.337 26.939 1.00 63.72 204 PRO A CA 1
ATOM 1616 C C . PRO A 1 204 ? -34.976 -0.524 28.152 1.00 63.72 204 PRO A C 1
ATOM 1618 O O . PRO A 1 204 ? -35.197 0.017 29.236 1.00 63.72 204 PRO A O 1
ATOM 1621 N N . TRP A 1 205 ? -35.005 -1.856 28.018 1.00 70.25 205 TRP A N 1
ATOM 1622 C CA . TRP A 1 205 ? -35.441 -2.760 29.091 1.00 70.25 205 TRP A CA 1
ATOM 1623 C C . TRP A 1 205 ? -34.533 -2.711 30.327 1.00 70.25 205 TRP A C 1
ATOM 1625 O O . TRP A 1 205 ? -35.034 -2.701 31.449 1.00 70.25 205 TRP A O 1
ATOM 1635 N N . CYS A 1 206 ? -33.215 -2.559 30.157 1.00 66.25 206 CYS A N 1
ATOM 1636 C CA . CYS A 1 206 ? -32.268 -2.410 31.271 1.00 66.25 206 CYS A CA 1
ATOM 1637 C C . CYS A 1 206 ? -32.424 -1.082 32.040 1.00 66.25 206 CYS A C 1
ATOM 1639 O O . CYS A 1 206 ? -31.850 -0.916 33.117 1.00 66.25 206 CYS A O 1
ATOM 1641 N N . ARG A 1 207 ? -33.189 -0.124 31.497 1.00 71.62 207 ARG A N 1
ATOM 1642 C CA . ARG A 1 207 ? -33.464 1.194 32.095 1.00 71.62 207 ARG A CA 1
ATOM 1643 C C . ARG A 1 207 ? -34.909 1.339 32.574 1.00 71.62 207 ARG A C 1
ATOM 1645 O O . ARG A 1 207 ? -35.276 2.391 33.087 1.00 71.62 207 ARG A O 1
ATOM 1652 N N . MET A 1 208 ? -35.720 0.291 32.447 1.00 78.44 208 MET A N 1
ATOM 1653 C CA . MET A 1 208 ? -37.139 0.322 32.796 1.00 78.44 208 MET A CA 1
ATOM 1654 C C . MET A 1 208 ? -37.374 0.644 34.280 1.00 78.44 208 MET A C 1
ATOM 1656 O O . MET A 1 208 ? -38.261 1.429 34.598 1.00 78.44 208 MET A O 1
ATOM 1660 N N . GLY A 1 209 ? -36.549 0.110 35.189 1.00 83.00 209 GLY A N 1
ATOM 1661 C CA . GLY A 1 209 ? -36.703 0.335 36.631 1.00 83.00 209 GLY A CA 1
ATOM 1662 C C . GLY A 1 209 ? -36.639 1.815 37.047 1.00 83.00 209 GLY A C 1
ATOM 1663 O O . GLY A 1 209 ? -37.606 2.294 37.636 1.00 83.00 209 GLY A O 1
ATOM 1664 N N . PRO A 1 210 ? -35.581 2.582 36.707 1.00 84.56 210 PRO A N 1
ATOM 1665 C CA . PRO A 1 210 ? -35.538 4.024 36.969 1.00 84.56 210 PRO A CA 1
ATOM 1666 C C . PRO A 1 210 ? -36.704 4.805 36.355 1.00 84.56 210 PRO A C 1
ATOM 1668 O O . PRO A 1 210 ? -37.211 5.725 36.992 1.00 84.56 210 PRO A O 1
ATOM 1671 N N . TYR A 1 211 ? -37.153 4.438 35.146 1.00 82.25 211 TYR A N 1
ATOM 1672 C CA . TYR A 1 211 ? -38.291 5.101 34.502 1.00 82.25 211 TYR A CA 1
ATOM 1673 C C . TYR A 1 211 ? -39.597 4.878 35.264 1.00 82.25 211 TYR A C 1
ATOM 1675 O O . TYR A 1 211 ? -40.338 5.835 35.480 1.00 82.25 211 TYR A O 1
ATOM 1683 N N . ILE A 1 212 ? -39.861 3.646 35.711 1.00 85.94 212 ILE A N 1
ATOM 1684 C CA . ILE A 1 212 ? -41.045 3.329 36.519 1.00 85.94 212 ILE A CA 1
ATOM 1685 C C . ILE A 1 212 ? -41.004 4.109 37.834 1.00 85.94 212 ILE A C 1
ATOM 1687 O O . ILE A 1 212 ? -41.989 4.752 38.188 1.00 85.94 212 ILE A O 1
ATOM 1691 N N . VAL A 1 213 ? -39.864 4.103 38.532 1.00 88.50 213 VAL A N 1
ATOM 1692 C CA . VAL A 1 213 ? -39.710 4.833 39.799 1.00 88.50 213 VAL A CA 1
ATOM 1693 C C . VAL A 1 213 ? -39.953 6.331 39.594 1.00 88.50 213 VAL A C 1
ATOM 1695 O O . VAL A 1 213 ? -40.753 6.917 40.318 1.00 88.50 213 VAL A O 1
ATOM 1698 N N . GLY A 1 214 ? -39.362 6.932 38.558 1.00 88.25 214 GLY A N 1
ATOM 1699 C CA . GLY A 1 214 ? -39.578 8.341 38.225 1.00 88.25 214 GLY A CA 1
ATOM 1700 C C . GLY A 1 214 ? -41.032 8.673 37.876 1.00 88.25 214 GLY A C 1
ATOM 1701 O O . GLY A 1 214 ? -41.562 9.674 38.358 1.00 88.25 214 GLY A O 1
ATOM 1702 N N . ALA A 1 215 ? -41.705 7.824 37.093 1.00 86.94 215 ALA A N 1
ATOM 1703 C CA . ALA A 1 215 ? -43.112 8.005 36.737 1.00 86.94 215 ALA A CA 1
ATOM 1704 C C . ALA A 1 215 ? -44.033 7.918 37.966 1.00 86.94 215 ALA A C 1
ATOM 1706 O O . ALA A 1 215 ? -44.925 8.751 38.130 1.00 86.94 215 ALA A O 1
ATOM 1707 N N . VAL A 1 216 ? -43.783 6.957 38.862 1.00 89.69 216 VAL A N 1
ATOM 1708 C CA . VAL A 1 216 ? -44.523 6.810 40.124 1.00 89.69 216 VAL A CA 1
ATOM 1709 C C . VAL A 1 216 ? -44.297 8.023 41.025 1.00 89.69 216 VAL A C 1
ATOM 1711 O O . VAL A 1 216 ? -45.264 8.603 41.514 1.00 89.69 216 VAL A O 1
ATOM 1714 N N . THR A 1 217 ? -43.049 8.464 41.207 1.00 87.81 217 THR A N 1
ATOM 1715 C CA . THR A 1 217 ? -42.741 9.664 42.001 1.00 87.81 217 THR A CA 1
ATOM 1716 C C . THR A 1 217 ? -43.403 10.914 41.414 1.00 87.81 217 THR A C 1
ATOM 1718 O O . THR A 1 217 ? -44.001 11.691 42.159 1.00 87.81 217 THR A O 1
ATOM 1721 N N . GLY A 1 218 ? -43.379 11.086 40.089 1.00 87.50 218 GLY A N 1
ATOM 1722 C CA . GLY A 1 218 ? -44.070 12.181 39.405 1.00 87.50 218 GLY A CA 1
ATOM 1723 C C . GLY A 1 218 ? -45.589 12.153 39.609 1.00 87.50 218 GLY A C 1
ATOM 1724 O O . GLY A 1 218 ? -46.188 13.183 39.918 1.00 87.50 218 GLY A O 1
ATOM 1725 N N . TYR A 1 219 ? -46.214 10.975 39.519 1.00 88.44 219 TYR A N 1
ATOM 1726 C CA . TYR A 1 219 ? -47.647 10.804 39.775 1.00 88.44 219 TYR A CA 1
ATOM 1727 C C . TYR A 1 219 ? -48.026 11.132 41.227 1.00 88.44 219 TYR A C 1
ATOM 1729 O O . TYR A 1 219 ? -49.026 11.814 41.469 1.00 88.44 219 TYR A O 1
ATOM 1737 N N . ILE A 1 220 ? -47.210 10.705 42.198 1.00 86.38 220 ILE A N 1
ATOM 1738 C CA . ILE A 1 220 ? -47.408 11.038 43.616 1.00 86.38 220 ILE A CA 1
ATOM 1739 C C . ILE A 1 220 ? -47.327 12.557 43.821 1.00 86.38 220 ILE A C 1
ATOM 1741 O O . ILE A 1 220 ? -48.185 13.128 44.496 1.00 86.38 220 ILE A O 1
ATOM 1745 N N . LEU A 1 221 ? -46.346 13.233 43.216 1.00 85.94 221 LEU A N 1
ATOM 1746 C CA . LEU A 1 221 ? -46.203 14.690 43.312 1.00 85.94 221 LEU A CA 1
ATOM 1747 C C . LEU A 1 221 ? -47.377 15.442 42.680 1.00 85.94 221 LEU A C 1
ATOM 1749 O O . LEU A 1 221 ? -47.869 16.403 43.271 1.00 85.94 221 LEU A O 1
ATOM 1753 N N . TYR A 1 222 ? -47.867 14.970 41.532 1.00 86.50 222 TYR A N 1
ATOM 1754 C CA . TYR A 1 222 ? -49.049 15.525 40.876 1.00 86.50 222 TYR A CA 1
ATOM 1755 C C . TYR A 1 222 ? -50.301 15.398 41.757 1.00 86.50 222 TYR A C 1
ATOM 1757 O O . TYR A 1 222 ? -50.994 16.384 41.999 1.00 86.50 222 TYR A O 1
ATOM 1765 N N . ARG A 1 223 ? -50.565 14.206 42.314 1.00 84.56 223 ARG A N 1
ATOM 1766 C CA . ARG A 1 223 ? -51.740 13.958 43.174 1.00 84.56 223 ARG A CA 1
ATOM 1767 C C . ARG A 1 223 ? -51.690 14.718 44.496 1.00 84.56 223 ARG A C 1
ATOM 1769 O O . ARG A 1 223 ? -52.730 15.119 45.006 1.00 84.56 223 ARG A O 1
ATOM 1776 N N . THR A 1 224 ? -50.497 14.910 45.048 1.00 79.69 224 THR A N 1
ATOM 1777 C CA . THR A 1 224 ? -50.292 15.638 46.311 1.00 79.69 224 THR A CA 1
ATOM 1778 C C . THR A 1 224 ? -50.127 17.145 46.116 1.00 79.69 224 THR A C 1
ATOM 1780 O O . THR A 1 224 ? -50.026 17.877 47.099 1.00 79.69 224 THR A O 1
ATOM 1783 N N . ASN A 1 225 ? -50.116 17.629 44.868 1.00 76.38 225 ASN A N 1
ATOM 1784 C CA . ASN A 1 225 ? -49.923 19.037 44.516 1.00 76.38 225 ASN A CA 1
ATOM 1785 C C . ASN A 1 225 ? -48.654 19.642 45.162 1.00 76.38 225 ASN A C 1
ATOM 1787 O O . ASN A 1 225 ? -48.643 20.799 45.587 1.00 76.38 225 ASN A O 1
ATOM 1791 N N . GLY A 1 226 ? -47.612 18.816 45.332 1.00 68.00 226 GLY A N 1
ATOM 1792 C CA . GLY A 1 226 ? -46.369 19.178 46.027 1.00 68.00 226 GLY A CA 1
ATOM 1793 C C . GLY A 1 226 ? -46.516 19.449 47.532 1.00 68.00 226 GLY A C 1
ATOM 1794 O O . GLY A 1 226 ? -45.598 19.974 48.152 1.00 68.00 226 GLY A O 1
ATOM 1795 N N . LYS A 1 227 ? -47.650 19.115 48.157 1.00 69.94 227 LYS A N 1
ATOM 1796 C CA . LYS A 1 227 ? -47.925 19.385 49.576 1.00 69.94 227 LYS A CA 1
ATOM 1797 C C . LYS A 1 227 ? -48.045 18.076 50.354 1.00 69.94 227 LYS A C 1
ATOM 1799 O O . LYS A 1 227 ? -49.139 17.564 50.568 1.00 69.94 227 LYS A O 1
ATOM 1804 N N . CYS A 1 228 ? -46.913 17.547 50.817 1.00 75.94 228 CYS A N 1
ATOM 1805 C CA . CYS A 1 228 ? -46.861 16.364 51.679 1.00 75.94 228 CYS A CA 1
ATOM 1806 C C . CYS A 1 228 ? -46.069 16.668 52.960 1.00 75.94 228 CYS A C 1
ATOM 1808 O O . CYS A 1 228 ? -44.865 16.930 52.913 1.00 75.94 228 CYS A O 1
ATOM 1810 N N . LYS A 1 229 ? -46.744 16.644 54.116 1.00 73.56 229 LYS A N 1
ATOM 1811 C CA . LYS A 1 229 ? -46.107 16.848 55.425 1.00 73.56 229 LYS A CA 1
ATOM 1812 C C . LYS A 1 229 ? -45.675 15.501 55.999 1.00 73.56 229 LYS A C 1
ATOM 1814 O O . LYS A 1 229 ? -46.519 14.676 56.333 1.00 73.56 229 LYS A O 1
ATOM 1819 N N . ILE A 1 230 ? -44.367 15.302 56.125 1.00 81.69 230 ILE A N 1
ATOM 1820 C CA . ILE A 1 230 ? -43.759 14.096 56.699 1.00 81.69 230 ILE A CA 1
ATOM 1821 C C . ILE A 1 230 ? -43.285 14.420 58.119 1.00 81.69 230 ILE A C 1
ATOM 1823 O O . ILE A 1 230 ? -42.825 15.531 58.387 1.00 81.69 230 ILE A O 1
ATOM 1827 N N . ASN A 1 231 ? -43.386 13.461 59.042 1.00 86.31 231 ASN A N 1
ATOM 1828 C CA . ASN A 1 231 ? -42.820 13.616 60.383 1.00 86.31 231 ASN A CA 1
ATOM 1829 C C . ASN A 1 231 ? -41.293 13.832 60.294 1.00 86.31 231 ASN A C 1
ATOM 1831 O O . ASN A 1 231 ? -40.609 13.112 59.568 1.00 86.31 231 ASN A O 1
ATOM 1835 N N . LYS A 1 232 ? -40.742 14.785 61.059 1.00 80.44 232 LYS A N 1
ATOM 1836 C CA . LYS A 1 232 ? -39.307 15.129 61.044 1.00 80.44 232 LYS A CA 1
ATOM 1837 C C . LYS A 1 232 ? -38.406 13.916 61.300 1.00 80.44 232 LYS A C 1
ATOM 1839 O O . LYS A 1 232 ? -37.377 13.785 60.646 1.00 80.44 232 LYS A O 1
ATOM 1844 N N . PHE A 1 233 ? -38.819 13.018 62.197 1.00 83.88 233 PHE A N 1
ATOM 1845 C CA . PHE A 1 233 ? -38.081 11.787 62.495 1.00 83.88 233 PHE A CA 1
ATOM 1846 C C . PHE A 1 233 ? -38.061 10.818 61.304 1.00 83.88 233 PHE A C 1
ATOM 1848 O O . PHE A 1 233 ? -37.010 10.308 60.927 1.00 83.88 233 PHE A O 1
ATOM 1855 N N . LEU A 1 234 ? -39.208 10.631 60.647 1.00 85.75 234 LEU A N 1
ATOM 1856 C CA . LEU A 1 234 ? -39.316 9.792 59.453 1.00 85.75 234 LEU A CA 1
ATOM 1857 C C . LEU A 1 234 ? -38.522 10.378 58.275 1.00 85.75 234 LEU A C 1
ATOM 1859 O O . LEU A 1 234 ? -37.850 9.641 57.562 1.00 85.75 234 LEU A O 1
ATOM 1863 N N . ASN A 1 235 ? -38.549 11.701 58.100 1.00 86.50 235 ASN A N 1
ATOM 1864 C CA . ASN A 1 235 ? -37.752 12.382 57.081 1.00 86.50 235 ASN A CA 1
ATOM 1865 C C . ASN A 1 235 ? -36.245 12.162 57.302 1.00 86.50 235 ASN A C 1
ATOM 1867 O O . ASN A 1 235 ? -35.525 11.875 56.351 1.00 86.50 235 ASN A O 1
ATOM 1871 N N . LEU A 1 236 ? -35.773 12.236 58.553 1.00 85.56 236 LEU A N 1
ATOM 1872 C CA . LEU A 1 236 ? -34.374 11.971 58.903 1.00 85.56 236 LEU A CA 1
ATOM 1873 C C . LEU A 1 236 ? -33.966 10.526 58.576 1.00 85.56 236 LEU A C 1
ATOM 1875 O O . LEU A 1 236 ? -32.914 10.313 57.978 1.00 85.56 236 LEU A O 1
ATOM 1879 N N . ILE A 1 237 ? -34.814 9.549 58.917 1.00 89.12 237 ILE A N 1
ATOM 1880 C CA . ILE A 1 237 ? -34.580 8.135 58.585 1.00 89.12 237 ILE A CA 1
ATOM 1881 C C . ILE A 1 237 ? -34.487 7.948 57.071 1.00 89.12 237 ILE A C 1
ATOM 1883 O O . ILE A 1 237 ? -33.550 7.319 56.589 1.00 89.12 237 ILE A O 1
ATOM 1887 N N . LEU A 1 238 ? -35.419 8.518 56.306 1.00 87.94 238 LEU A N 1
ATOM 1888 C CA . LEU A 1 238 ? -35.425 8.383 54.849 1.00 87.94 238 LEU A CA 1
ATOM 1889 C C . LEU A 1 238 ? -34.179 9.024 54.219 1.00 87.94 238 LEU A C 1
ATOM 1891 O O . LEU A 1 238 ? -33.548 8.414 53.359 1.00 87.94 238 LEU A O 1
ATOM 1895 N N . TRP A 1 239 ? -33.746 10.191 54.701 1.00 88.56 239 TRP A N 1
ATOM 1896 C CA . TRP A 1 239 ? -32.476 10.788 54.282 1.00 88.56 239 TRP A CA 1
ATOM 1897 C C . TRP A 1 239 ? -31.264 9.904 54.606 1.00 88.56 239 TRP A C 1
ATOM 1899 O O . TRP A 1 239 ? -30.392 9.753 53.751 1.00 88.56 239 TRP A O 1
ATOM 1909 N N . ALA A 1 240 ? -31.213 9.268 55.779 1.00 88.56 240 ALA A N 1
ATOM 1910 C CA . ALA A 1 240 ? -30.131 8.345 56.133 1.00 88.56 240 ALA A CA 1
ATOM 1911 C C . ALA A 1 240 ? -30.132 7.079 55.251 1.00 88.56 240 ALA A C 1
ATOM 1913 O O . ALA A 1 240 ? -29.087 6.638 54.775 1.00 88.56 240 ALA A O 1
ATOM 1914 N N . VAL A 1 241 ? -31.307 6.521 54.959 1.00 91.06 241 VAL A N 1
ATOM 1915 C CA . VAL A 1 241 ? -31.448 5.324 54.114 1.00 91.06 241 VAL A CA 1
ATOM 1916 C C . VAL A 1 241 ? -31.061 5.612 52.660 1.00 91.06 241 VAL A C 1
ATOM 1918 O O . VAL A 1 241 ? -30.287 4.870 52.063 1.00 91.06 241 VAL A O 1
ATOM 1921 N N . PHE A 1 242 ? -31.537 6.706 52.065 1.00 90.94 242 PHE A N 1
ATOM 1922 C CA . PHE A 1 242 ? -31.224 6.995 50.662 1.00 90.94 242 PHE A CA 1
ATOM 1923 C C . PHE A 1 242 ? -29.784 7.475 50.444 1.00 90.94 242 PHE A C 1
ATOM 1925 O O . PHE A 1 242 ? -29.221 7.210 49.381 1.00 90.94 242 PHE A O 1
ATOM 1932 N N . THR A 1 243 ? -29.163 8.128 51.432 1.00 88.00 243 THR A N 1
ATOM 1933 C CA . THR A 1 243 ? -27.735 8.490 51.358 1.00 88.00 243 THR A CA 1
ATOM 1934 C C . THR A 1 243 ? -26.836 7.264 51.489 1.00 88.00 243 THR A C 1
ATOM 1936 O O . THR A 1 243 ? -25.906 7.114 50.700 1.00 88.00 243 THR A O 1
ATOM 1939 N N . THR A 1 244 ? -27.146 6.336 52.400 1.00 89.06 244 THR A N 1
ATOM 1940 C CA . THR A 1 244 ? -26.410 5.064 52.515 1.00 89.06 244 THR A CA 1
ATOM 1941 C C . THR A 1 244 ? -26.541 4.212 51.252 1.00 89.06 244 THR A C 1
ATOM 1943 O O . THR A 1 244 ? -25.530 3.737 50.739 1.00 89.06 244 THR A O 1
ATOM 1946 N N . LEU A 1 245 ? -27.741 4.100 50.673 1.00 90.38 245 LEU A N 1
ATOM 1947 C CA . LEU A 1 245 ? -27.950 3.420 49.388 1.00 90.38 245 LEU A CA 1
ATOM 1948 C C . LEU A 1 245 ? -27.190 4.086 48.229 1.00 90.38 245 LEU A C 1
ATOM 1950 O O . LEU A 1 245 ? -26.607 3.387 47.401 1.00 90.38 245 LEU A O 1
ATOM 1954 N N . ALA A 1 246 ? -27.142 5.421 48.177 1.00 88.75 246 ALA A N 1
ATOM 1955 C CA . ALA A 1 246 ? -26.381 6.141 47.154 1.00 88.75 246 ALA A CA 1
ATOM 1956 C C . ALA A 1 246 ? -24.870 5.879 47.277 1.00 88.75 246 ALA A C 1
ATOM 1958 O O . ALA A 1 246 ? -24.211 5.614 46.271 1.00 88.75 246 ALA A O 1
ATOM 1959 N N . CYS A 1 247 ? -24.331 5.883 48.502 1.00 87.06 247 CYS A N 1
ATOM 1960 C CA . CYS A 1 247 ? -22.933 5.537 48.761 1.00 87.06 247 CYS A CA 1
ATOM 1961 C C . CYS A 1 247 ? -22.622 4.082 48.383 1.00 87.06 247 CYS A C 1
ATOM 1963 O O . CYS A 1 247 ? -21.603 3.831 47.745 1.00 87.06 247 CYS A O 1
ATOM 1965 N N . LEU A 1 248 ? -23.507 3.132 48.704 1.00 86.69 248 LEU A N 1
ATOM 1966 C CA . LEU A 1 248 ? -23.342 1.724 48.321 1.00 86.69 248 LEU A CA 1
ATOM 1967 C C . LEU A 1 248 ? -23.313 1.536 46.800 1.00 86.69 248 LEU A C 1
ATOM 1969 O O . LEU A 1 248 ? -22.501 0.766 46.293 1.00 86.69 248 LEU A O 1
ATOM 1973 N N . VAL A 1 249 ? -24.154 2.255 46.052 1.00 87.75 249 VAL A N 1
ATOM 1974 C CA . VAL A 1 249 ? -24.131 2.195 44.584 1.00 87.75 249 VAL A CA 1
AT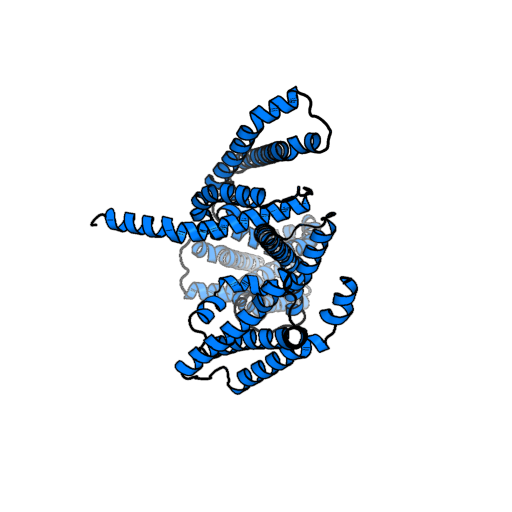OM 1975 C C . VAL A 1 249 ? -22.841 2.794 44.019 1.00 87.75 249 VAL A C 1
ATOM 1977 O O . VAL A 1 249 ? -22.257 2.201 43.114 1.00 87.75 249 VAL A O 1
ATOM 1980 N N . LEU A 1 250 ? -22.378 3.931 44.545 1.00 83.81 250 LEU A N 1
ATOM 1981 C CA . LEU A 1 250 ? -21.182 4.620 44.043 1.00 83.81 250 LEU A CA 1
ATOM 1982 C C . LEU A 1 250 ? -19.882 3.874 44.361 1.00 83.81 250 LEU A C 1
ATOM 1984 O O . LEU A 1 250 ? -19.030 3.733 43.487 1.00 83.81 250 LEU A O 1
ATOM 1988 N N . PHE A 1 251 ? -19.732 3.388 45.593 1.00 83.00 251 PHE A N 1
ATOM 1989 C CA . PHE A 1 251 ? -18.493 2.769 46.068 1.00 83.00 251 PHE A CA 1
ATOM 1990 C C . PHE A 1 251 ? -18.511 1.236 46.013 1.00 83.00 251 PHE A C 1
ATOM 1992 O O . PHE A 1 251 ? -17.464 0.620 46.173 1.00 83.00 251 PHE A O 1
ATOM 1999 N N . GLY A 1 252 ? -19.651 0.596 45.728 1.00 79.25 252 GLY A N 1
ATOM 2000 C CA . GLY A 1 252 ? -19.776 -0.870 45.722 1.00 79.25 252 GLY A CA 1
ATOM 2001 C C . GLY A 1 252 ? -18.911 -1.600 44.686 1.00 79.25 252 GLY A C 1
ATOM 2002 O O . GLY A 1 252 ? -18.637 -2.784 44.844 1.00 79.25 252 GLY A O 1
ATOM 2003 N N . LEU A 1 253 ? -18.446 -0.902 43.645 1.00 78.12 253 LEU A N 1
ATOM 2004 C CA . LEU A 1 253 ? -17.509 -1.422 42.638 1.00 78.12 253 LEU A CA 1
ATOM 2005 C C . LEU A 1 253 ? -16.045 -1.055 42.921 1.00 78.12 253 LEU A C 1
ATOM 2007 O O . LEU A 1 253 ? -15.171 -1.469 42.166 1.00 78.12 253 LEU A O 1
ATOM 2011 N N . HIS A 1 254 ? -15.758 -0.286 43.973 1.00 77.94 254 HIS A N 1
ATOM 2012 C CA . HIS A 1 254 ? -14.407 0.199 44.255 1.00 77.94 254 HIS A CA 1
ATOM 2013 C C . HIS A 1 254 ? -13.419 -0.956 44.478 1.00 77.94 254 HIS A C 1
ATOM 2015 O O . HIS A 1 254 ? -12.368 -0.980 43.845 1.00 77.94 254 HIS A O 1
ATOM 2021 N N . ASP A 1 255 ? -13.793 -1.957 45.281 1.00 74.19 255 ASP A N 1
ATOM 2022 C CA . ASP A 1 255 ? -12.944 -3.128 45.557 1.00 74.19 255 ASP A CA 1
ATOM 2023 C C . ASP A 1 255 ? -12.717 -4.013 44.320 1.00 74.19 255 ASP A C 1
ATOM 2025 O O . ASP A 1 255 ? -11.637 -4.573 44.128 1.00 74.19 255 ASP A O 1
ATOM 2029 N N . ALA A 1 256 ? -13.708 -4.078 43.427 1.00 68.38 256 ALA A N 1
ATOM 2030 C CA . ALA A 1 256 ? -13.574 -4.760 42.141 1.00 68.38 256 ALA A CA 1
ATOM 2031 C C . ALA A 1 256 ? -12.614 -4.046 41.188 1.00 68.38 256 ALA A C 1
ATOM 2033 O O . ALA A 1 256 ? -11.901 -4.693 40.422 1.00 68.38 256 ALA A O 1
ATOM 2034 N N . LEU A 1 257 ? -12.585 -2.714 41.234 1.00 65.75 257 LEU A N 1
ATOM 2035 C CA . LEU A 1 257 ? -11.709 -1.893 40.401 1.00 65.75 257 LEU A CA 1
ATOM 2036 C C . LEU A 1 257 ? -10.263 -1.864 40.921 1.00 65.75 257 LEU A C 1
ATOM 2038 O O . LEU A 1 257 ? -9.346 -1.673 40.125 1.00 65.75 257 LEU A O 1
ATOM 2042 N N . THR A 1 258 ? -10.041 -2.092 42.219 1.00 71.75 258 THR A N 1
ATOM 2043 C CA . THR A 1 258 ? -8.702 -2.196 42.832 1.00 71.75 258 THR A CA 1
ATOM 2044 C C . THR A 1 258 ? -8.083 -3.595 42.734 1.00 71.75 258 THR A C 1
ATOM 2046 O O . THR A 1 258 ? -6.924 -3.769 43.109 1.00 71.75 258 THR A O 1
ATOM 2049 N N . GLY A 1 259 ? -8.800 -4.569 42.159 1.00 68.31 259 GLY A N 1
ATOM 2050 C CA . GLY A 1 259 ? -8.257 -5.874 41.763 1.00 68.31 259 GLY A CA 1
ATOM 2051 C C . GLY A 1 259 ? -8.807 -7.085 42.521 1.00 68.31 259 GLY A C 1
ATOM 2052 O O . GLY A 1 259 ? -8.393 -8.203 42.221 1.00 68.31 259 GLY A O 1
ATOM 2053 N N . ASN A 1 260 ? -9.748 -6.901 43.453 1.00 75.56 260 ASN A N 1
ATOM 2054 C CA . ASN A 1 260 ? -10.385 -8.009 44.168 1.00 75.56 260 ASN A CA 1
ATOM 2055 C C . ASN A 1 260 ? -11.703 -8.400 43.477 1.00 75.56 260 ASN A C 1
ATOM 2057 O O . ASN A 1 260 ? -12.636 -7.601 43.465 1.00 75.56 260 ASN A O 1
ATOM 2061 N N . PRO A 1 261 ? -11.837 -9.604 42.892 1.00 74.31 261 PRO A N 1
ATOM 2062 C CA . PRO A 1 261 ? -13.062 -9.981 42.194 1.00 74.31 261 PRO A CA 1
ATOM 2063 C C . PRO A 1 261 ? -14.254 -10.045 43.162 1.00 74.31 261 PRO A C 1
ATOM 2065 O O . PRO A 1 261 ? -14.175 -10.664 44.221 1.00 74.31 261 PRO A O 1
ATOM 2068 N N . LEU A 1 262 ? -15.370 -9.416 42.780 1.00 74.94 262 LEU A N 1
ATOM 2069 C CA . LEU A 1 262 ? -16.636 -9.524 43.507 1.00 74.94 262 LEU A CA 1
ATOM 2070 C C . LEU A 1 262 ? -17.172 -10.954 43.433 1.00 74.94 262 LEU A C 1
ATOM 2072 O O . LEU A 1 262 ? -17.149 -11.583 42.374 1.00 74.94 262 LEU A O 1
ATOM 2076 N N . ASP A 1 263 ? -17.731 -11.420 44.545 1.00 79.38 263 ASP A N 1
ATOM 2077 C CA . ASP A 1 263 ? -18.395 -12.715 44.612 1.00 79.38 263 ASP A CA 1
ATOM 2078 C C . ASP A 1 263 ? -19.601 -12.758 43.652 1.00 79.38 263 ASP A C 1
ATOM 2080 O O . ASP A 1 263 ? -20.348 -11.778 43.522 1.00 79.38 263 ASP A O 1
ATOM 2084 N N . GLN A 1 264 ? -19.808 -13.879 42.955 1.00 78.38 264 GLN A N 1
ATOM 2085 C CA . GLN A 1 264 ? -20.777 -13.976 41.848 1.00 78.38 264 GLN A CA 1
ATOM 2086 C C . GLN A 1 264 ? -22.227 -13.586 42.237 1.00 78.38 264 GLN A C 1
ATOM 2088 O O . GLN A 1 264 ? -22.895 -12.907 41.441 1.00 78.38 264 GLN A O 1
ATOM 2093 N N . PRO A 1 265 ? -22.731 -13.926 43.444 1.00 82.69 265 PRO A N 1
ATOM 2094 C CA . PRO A 1 265 ? -24.053 -13.488 43.896 1.00 82.69 265 PRO A CA 1
ATOM 2095 C C . PRO A 1 265 ? -24.138 -11.970 44.107 1.00 82.69 265 PRO A C 1
ATOM 2097 O O . PRO A 1 265 ? -25.109 -11.339 43.683 1.00 82.69 265 PRO A O 1
ATOM 2100 N N . LEU A 1 266 ? -23.105 -11.366 44.704 1.00 79.81 266 LEU A N 1
ATOM 2101 C CA . LEU A 1 266 ? -23.038 -9.925 44.967 1.00 79.81 266 LEU A CA 1
ATOM 2102 C C . LEU A 1 266 ? -22.912 -9.123 43.669 1.00 79.81 266 LEU A C 1
ATOM 2104 O O . LEU A 1 266 ? -23.594 -8.112 43.502 1.00 79.81 266 LEU A O 1
ATOM 2108 N N . ALA A 1 267 ? -22.111 -9.602 42.715 1.00 78.31 267 ALA A N 1
ATOM 2109 C CA . ALA A 1 267 ? -21.979 -8.985 41.398 1.00 78.31 267 ALA A CA 1
ATOM 2110 C C . ALA A 1 267 ? -23.312 -8.983 40.633 1.00 78.31 267 ALA A C 1
ATOM 2112 O O . ALA A 1 267 ? -23.697 -7.972 40.045 1.00 78.31 267 ALA A O 1
ATOM 2113 N N . THR A 1 268 ? -24.053 -10.094 40.681 1.00 79.69 268 THR A N 1
ATOM 2114 C CA . THR A 1 268 ? -25.360 -10.215 40.016 1.00 79.69 268 THR A CA 1
ATOM 2115 C C . THR A 1 268 ? -26.403 -9.307 40.669 1.00 79.69 268 THR A C 1
ATOM 2117 O O . THR A 1 268 ? -27.138 -8.601 39.973 1.00 79.69 268 THR A O 1
ATOM 2120 N N . LEU A 1 269 ? -26.434 -9.264 42.005 1.00 83.69 269 LEU A N 1
ATOM 2121 C CA . LEU A 1 269 ? -27.302 -8.361 42.759 1.00 83.69 269 LEU A CA 1
ATOM 2122 C C . LEU A 1 269 ? -27.004 -6.898 42.414 1.00 83.69 269 LEU A C 1
ATOM 2124 O O . LEU A 1 269 ? -27.919 -6.137 42.102 1.00 83.69 269 LEU A O 1
ATOM 2128 N N . TYR A 1 270 ? -25.729 -6.509 42.396 1.00 83.81 270 TYR A N 1
ATOM 2129 C CA . TYR A 1 270 ? -25.323 -5.153 42.045 1.00 83.81 270 TYR A CA 1
ATOM 2130 C C . TYR A 1 270 ? -25.717 -4.810 40.601 1.00 83.81 270 TYR A C 1
ATOM 2132 O O . TYR A 1 270 ? -26.410 -3.822 40.362 1.00 83.81 270 TYR A O 1
ATOM 2140 N N . LEU A 1 271 ? -25.351 -5.641 39.620 1.00 78.56 271 LEU A N 1
ATOM 2141 C CA . LEU A 1 271 ? -25.615 -5.381 38.199 1.00 78.56 271 LEU A CA 1
ATOM 2142 C C . LEU A 1 271 ? -27.109 -5.226 37.885 1.00 78.56 271 LEU A C 1
ATOM 2144 O O . LEU A 1 271 ? -27.470 -4.385 37.061 1.00 78.56 271 LEU A O 1
ATOM 2148 N N . THR A 1 272 ? -27.969 -5.985 38.565 1.00 79.94 272 THR A N 1
ATOM 2149 C CA . THR A 1 272 ? -29.425 -5.947 38.363 1.00 79.94 272 THR A CA 1
ATOM 2150 C C . THR A 1 272 ? -30.111 -4.778 39.075 1.00 79.94 272 THR A C 1
ATOM 2152 O O . THR A 1 272 ? -31.092 -4.247 38.554 1.00 79.94 272 THR A O 1
ATOM 2155 N N . THR A 1 273 ? -29.600 -4.334 40.228 1.00 84.00 273 THR A N 1
ATOM 2156 C CA . THR A 1 273 ? -30.303 -3.365 41.093 1.00 84.00 273 THR A CA 1
ATOM 2157 C C . THR A 1 273 ? -29.696 -1.962 41.109 1.00 84.00 273 THR A C 1
ATOM 2159 O O . THR A 1 273 ? -30.429 -0.995 41.298 1.00 84.00 273 THR A O 1
ATOM 2162 N N . HIS A 1 274 ? -28.394 -1.791 40.856 1.00 85.44 274 HIS A N 1
ATOM 2163 C CA . HIS A 1 274 ? -27.716 -0.502 41.070 1.00 85.44 274 HIS A CA 1
ATOM 2164 C C . HIS A 1 274 ? -28.377 0.670 40.324 1.00 85.44 274 HIS A C 1
ATOM 2166 O O . HIS A 1 274 ? -28.516 1.760 40.875 1.00 85.44 274 HIS A O 1
ATOM 2172 N N . ARG A 1 275 ? -28.850 0.447 39.088 1.00 82.75 275 ARG A N 1
ATOM 2173 C CA . ARG A 1 275 ? -29.519 1.485 38.285 1.00 82.75 275 ARG A CA 1
ATOM 2174 C C . ARG A 1 275 ? -30.846 1.904 38.909 1.00 82.75 275 ARG A C 1
ATOM 2176 O O . ARG A 1 275 ? -31.127 3.098 38.975 1.00 82.75 275 ARG A O 1
ATOM 2183 N N . THR A 1 276 ? -31.654 0.937 39.350 1.00 88.19 276 THR A N 1
ATOM 2184 C CA . THR A 1 276 ? -32.981 1.185 39.935 1.00 88.19 276 THR A CA 1
ATOM 2185 C C . THR A 1 276 ? -32.855 1.882 41.286 1.00 88.19 276 THR A C 1
ATOM 2187 O O . THR A 1 276 ? -33.551 2.866 41.526 1.00 88.19 276 THR A O 1
ATOM 2190 N N . VAL A 1 277 ? -31.906 1.434 42.114 1.00 89.81 277 VAL A N 1
ATOM 2191 C CA . VAL A 1 277 ? -31.590 2.025 43.420 1.00 89.81 277 VAL A CA 1
ATOM 2192 C C . VAL A 1 277 ? -31.094 3.459 43.255 1.00 89.81 277 VAL A C 1
ATOM 2194 O O . VAL A 1 277 ? -31.612 4.354 43.915 1.00 89.81 277 VAL A O 1
ATOM 2197 N N . TRP A 1 278 ? -30.180 3.716 42.312 1.00 90.31 278 TRP A N 1
ATOM 2198 C CA . TRP A 1 278 ? -29.732 5.077 42.007 1.00 90.31 278 TRP A CA 1
ATOM 2199 C C . TRP A 1 278 ? -30.887 5.985 41.571 1.00 90.31 278 TRP A C 1
ATOM 2201 O O . TRP A 1 278 ? -31.035 7.099 42.076 1.00 90.31 278 TRP A O 1
ATOM 2211 N N . GLY A 1 279 ? -31.746 5.492 40.673 1.00 86.81 279 GLY A N 1
ATOM 2212 C CA . GLY A 1 279 ? -32.952 6.204 40.251 1.00 86.81 279 GLY A CA 1
ATOM 2213 C C . GLY A 1 279 ? -33.870 6.548 41.428 1.00 86.81 279 GLY A C 1
ATOM 2214 O O . GLY A 1 279 ? -34.351 7.676 41.513 1.00 86.81 279 GLY A O 1
ATOM 2215 N N . ALA A 1 280 ? -34.059 5.620 42.370 1.00 89.88 280 ALA A N 1
ATOM 2216 C CA . ALA A 1 280 ? -34.846 5.840 43.581 1.00 89.88 280 ALA A CA 1
ATOM 2217 C C . ALA A 1 280 ? -34.218 6.878 44.524 1.00 89.88 280 ALA A C 1
ATOM 2219 O O . ALA A 1 280 ? -34.938 7.743 45.020 1.00 89.88 280 ALA A O 1
ATOM 2220 N N . CYS A 1 281 ? -32.894 6.859 44.713 1.00 91.00 281 CYS A N 1
ATOM 2221 C CA . CYS A 1 281 ? -32.178 7.880 45.485 1.00 91.00 281 CYS A CA 1
ATOM 2222 C C . CYS A 1 281 ? -32.393 9.283 44.900 1.00 91.00 281 CYS A C 1
ATOM 2224 O O . CYS A 1 281 ? -32.735 10.211 45.631 1.00 91.00 281 CYS A O 1
ATOM 2226 N N . VAL A 1 282 ? -32.257 9.441 43.578 1.00 89.12 282 VAL A N 1
ATOM 2227 C CA . VAL A 1 282 ? -32.497 10.729 42.903 1.00 89.12 282 VAL A CA 1
ATOM 2228 C C . VAL A 1 282 ? -33.967 11.148 43.020 1.00 89.12 282 VAL A C 1
ATOM 2230 O O . VAL A 1 282 ? -34.256 12.309 43.309 1.00 89.12 282 VAL A O 1
ATOM 2233 N N . CYS A 1 283 ? -34.909 10.213 42.865 1.00 90.12 283 CYS A N 1
ATOM 2234 C CA . CYS A 1 283 ? -36.338 10.493 43.020 1.00 90.12 283 CYS A CA 1
ATOM 2235 C C . CYS A 1 283 ? -36.702 10.919 44.449 1.00 90.12 283 CYS A C 1
ATOM 2237 O O . CYS A 1 283 ? -37.525 11.818 44.612 1.00 90.12 283 CYS A O 1
ATOM 2239 N N . TRP A 1 284 ? -36.068 10.344 45.477 1.00 89.88 284 TRP A N 1
ATOM 2240 C CA . TRP A 1 284 ? -36.237 10.791 46.861 1.00 89.88 284 TRP A CA 1
ATOM 2241 C C . TRP A 1 284 ? -35.769 12.235 47.056 1.00 89.88 284 TRP A C 1
ATOM 2243 O O . TRP A 1 284 ? -36.495 13.028 47.652 1.00 89.88 284 TRP A O 1
ATOM 2253 N N . VAL A 1 285 ? -34.608 12.609 46.503 1.00 89.19 285 VAL A N 1
ATOM 2254 C CA . VAL A 1 285 ? -34.107 13.994 46.562 1.00 89.19 285 VAL A CA 1
ATOM 2255 C C . VAL A 1 285 ? -35.113 14.958 45.927 1.00 89.19 285 VAL A C 1
ATOM 2257 O O . VAL A 1 285 ? -35.478 15.960 46.540 1.00 89.19 285 VAL A O 1
ATOM 2260 N N . ILE A 1 286 ? -35.620 14.631 44.734 1.00 87.06 286 ILE A N 1
ATOM 2261 C CA . ILE A 1 286 ? -36.621 15.448 44.027 1.00 87.06 286 ILE A CA 1
ATOM 2262 C C . ILE A 1 286 ? -37.911 15.562 44.850 1.00 87.06 286 ILE A C 1
ATOM 2264 O O . ILE A 1 286 ? -38.456 16.657 45.018 1.00 87.06 286 ILE A O 1
ATOM 2268 N N . PHE A 1 287 ? -38.397 14.445 45.387 1.00 87.75 287 PHE A N 1
ATOM 2269 C CA . PHE A 1 287 ? -39.602 14.402 46.205 1.00 87.75 287 PHE A CA 1
ATOM 2270 C C . PHE A 1 287 ? -39.449 15.246 47.479 1.00 87.75 287 PHE A C 1
ATOM 2272 O O . PHE A 1 287 ? -40.256 16.136 47.724 1.00 87.75 287 PHE A O 1
ATOM 2279 N N . ALA A 1 288 ? -38.373 15.055 48.243 1.00 86.19 288 ALA A N 1
ATOM 2280 C CA . ALA A 1 288 ? -38.128 15.799 49.473 1.00 86.19 288 ALA A CA 1
ATOM 2281 C C . ALA A 1 288 ? -37.963 17.309 49.222 1.00 86.19 288 ALA A C 1
ATOM 2283 O O . ALA A 1 288 ? -38.496 18.120 49.983 1.00 86.19 288 ALA A O 1
ATOM 2284 N N . CYS A 1 289 ? -37.270 17.709 48.150 1.00 84.38 289 CYS A N 1
ATOM 2285 C CA . CYS A 1 289 ? -37.125 19.116 47.772 1.00 84.38 289 CYS A CA 1
ATOM 2286 C C . CYS A 1 289 ? -38.460 19.747 47.350 1.00 84.38 289 CYS A C 1
ATOM 2288 O O . CYS A 1 289 ? -38.790 20.838 47.811 1.00 84.38 289 CYS A O 1
ATOM 2290 N N . SER A 1 290 ? -39.257 19.051 46.536 1.00 83.50 290 SER A N 1
ATOM 2291 C CA . SER A 1 290 ? -40.541 19.567 46.038 1.00 83.50 290 SER A CA 1
ATOM 2292 C C . SER A 1 290 ? -41.634 19.644 47.107 1.00 83.50 290 SER A C 1
ATOM 2294 O O . SER A 1 290 ? -42.462 20.550 47.049 1.00 83.50 290 SER A O 1
ATOM 2296 N N . THR A 1 291 ? -41.618 18.766 48.116 1.00 82.62 291 THR A N 1
ATOM 2297 C CA . THR A 1 291 ? -42.588 18.801 49.225 1.00 82.62 291 THR A CA 1
ATOM 2298 C C . THR A 1 291 ? -42.175 19.710 50.388 1.00 82.62 291 THR A C 1
ATOM 2300 O O . THR A 1 291 ? -42.859 19.741 51.409 1.00 82.62 291 THR A O 1
ATOM 2303 N N . GLY A 1 292 ? -41.043 20.418 50.281 1.00 79.62 292 GLY A N 1
ATOM 2304 C CA . GLY A 1 292 ? -40.517 21.296 51.335 1.00 79.62 292 GLY A CA 1
ATOM 2305 C C . GLY A 1 292 ? -39.799 20.576 52.488 1.00 79.62 292 GLY A C 1
ATOM 2306 O O . GLY A 1 292 ? -39.458 21.207 53.485 1.00 79.62 292 GLY A O 1
ATOM 2307 N N . ASN A 1 293 ? -39.524 19.275 52.352 1.00 81.88 293 ASN A N 1
ATOM 2308 C CA . ASN A 1 293 ? -38.848 18.439 53.357 1.00 81.88 293 ASN A CA 1
ATOM 2309 C C . ASN A 1 293 ? -37.324 18.300 53.111 1.00 81.88 293 ASN A C 1
ATOM 2311 O O . ASN A 1 293 ? -36.648 17.545 53.813 1.00 81.88 293 ASN A O 1
ATOM 2315 N N . GLY A 1 294 ? -36.770 19.009 52.119 1.00 77.19 294 GLY A N 1
ATOM 2316 C CA . GLY A 1 294 ? -35.378 18.869 51.667 1.00 77.19 294 GLY A CA 1
ATOM 2317 C C . GLY A 1 294 ? -34.324 19.665 52.447 1.00 77.19 294 GLY A C 1
ATOM 2318 O O . GLY A 1 294 ? -33.132 19.448 52.245 1.00 77.19 294 GLY A O 1
ATOM 2319 N N . GLY A 1 295 ? -34.730 20.580 53.334 1.00 83.75 295 GLY A N 1
ATOM 2320 C CA . GLY A 1 295 ? -33.812 21.338 54.195 1.00 83.75 295 GLY A CA 1
ATOM 2321 C C . GLY A 1 295 ? -32.666 22.019 53.430 1.00 83.75 295 GLY A C 1
ATOM 2322 O O . GLY A 1 295 ? -32.899 22.703 52.434 1.00 83.75 295 GLY A O 1
ATOM 2323 N N . ILE A 1 296 ? -31.427 21.799 53.887 1.00 82.31 296 ILE A N 1
ATOM 2324 C CA . ILE A 1 296 ? -30.192 22.375 53.315 1.00 82.31 296 ILE A CA 1
ATOM 2325 C C . ILE A 1 296 ? -30.011 21.997 51.836 1.00 82.31 296 ILE A C 1
ATOM 2327 O O . ILE A 1 296 ? -29.573 22.819 51.034 1.00 82.31 296 ILE A O 1
ATOM 2331 N N . ILE A 1 297 ? -30.382 20.773 51.454 1.00 83.31 297 ILE A N 1
ATOM 2332 C CA . ILE A 1 297 ? -30.200 20.266 50.086 1.00 83.31 297 ILE A CA 1
ATOM 2333 C C . ILE A 1 297 ? -31.069 21.055 49.104 1.00 83.31 297 ILE A C 1
ATOM 2335 O O . ILE A 1 297 ? -30.622 21.377 48.005 1.00 83.31 297 ILE A O 1
ATOM 2339 N N . ASN A 1 298 ? -32.273 21.455 49.521 1.00 84.31 298 ASN A N 1
ATOM 2340 C CA . ASN A 1 298 ? -33.124 22.321 48.710 1.00 84.31 298 ASN A CA 1
ATOM 2341 C C . ASN A 1 298 ? -32.495 23.707 48.494 1.00 84.31 298 ASN A C 1
ATOM 2343 O O . ASN A 1 298 ? -32.555 24.244 47.390 1.00 84.31 298 ASN A O 1
ATOM 2347 N N . THR A 1 299 ? -31.841 24.272 49.513 1.00 82.31 299 THR A N 1
ATOM 2348 C CA . THR A 1 299 ? -31.127 25.556 49.406 1.00 82.31 299 THR A CA 1
ATOM 2349 C C . THR A 1 299 ? -29.960 25.479 48.420 1.00 82.31 299 THR A C 1
ATOM 2351 O O . THR A 1 299 ? -29.768 26.395 47.627 1.00 82.31 299 THR A O 1
ATOM 2354 N N . ILE A 1 300 ? -29.210 24.372 48.423 1.00 84.25 300 ILE A N 1
ATOM 2355 C CA . ILE A 1 300 ? -28.099 24.155 47.486 1.00 84.25 300 ILE A CA 1
ATOM 2356 C C . ILE A 1 300 ? -28.629 23.982 46.057 1.00 84.25 300 ILE A C 1
ATOM 2358 O O . ILE A 1 300 ? -28.181 24.673 45.146 1.00 84.25 300 ILE A O 1
ATOM 2362 N N . LEU A 1 301 ? -29.610 23.098 45.850 1.00 80.75 301 LEU A N 1
ATOM 2363 C CA . LEU A 1 301 ? -30.131 22.786 44.513 1.00 80.75 301 LEU A CA 1
ATOM 2364 C C . LEU A 1 301 ? -30.922 23.939 43.876 1.00 80.75 301 LEU A C 1
ATOM 2366 O O . LEU A 1 301 ? -31.008 24.014 42.653 1.00 80.75 301 LEU A O 1
ATOM 2370 N N . SER A 1 302 ? -31.469 24.857 44.677 1.00 82.12 302 SER A N 1
ATOM 2371 C CA . SER A 1 302 ? -32.162 26.061 44.190 1.00 82.12 302 SER A CA 1
ATOM 2372 C C . SER A 1 302 ? -31.231 27.254 43.931 1.00 82.12 302 SER A C 1
ATOM 2374 O O . SER A 1 302 ? -31.693 28.338 43.561 1.00 82.12 302 SER A O 1
ATOM 2376 N N . TRP A 1 303 ? -29.916 27.088 44.102 1.00 85.06 303 TRP A N 1
ATOM 2377 C CA . TRP A 1 303 ? -28.971 28.188 43.958 1.00 85.06 303 TRP A CA 1
ATOM 2378 C C . TRP A 1 303 ? -28.865 28.682 42.506 1.00 85.06 303 TRP A C 1
ATOM 2380 O O . TRP A 1 303 ? -28.594 27.923 41.574 1.00 85.06 303 TRP A O 1
ATOM 2390 N N . LYS A 1 304 ? -29.017 30.002 42.310 1.00 80.25 304 LYS A N 1
ATOM 2391 C CA . LYS A 1 304 ? -29.005 30.663 40.988 1.00 80.25 304 LYS A CA 1
ATOM 2392 C C . LYS A 1 304 ? -27.707 30.461 40.190 1.00 80.25 304 LYS A C 1
ATOM 2394 O O . LYS A 1 304 ? -27.734 30.605 38.970 1.00 80.25 304 LYS A O 1
ATOM 2399 N N . ALA A 1 305 ? -26.600 30.086 40.837 1.00 79.75 305 ALA A N 1
ATOM 2400 C CA . ALA A 1 305 ? -25.345 29.743 40.163 1.00 79.75 305 ALA A CA 1
ATOM 2401 C C . ALA A 1 305 ? -25.478 28.529 39.216 1.00 79.75 305 ALA A C 1
ATOM 2403 O O . ALA A 1 305 ? -24.749 28.438 38.231 1.00 79.75 305 ALA A O 1
ATOM 2404 N N . PHE A 1 306 ? -26.446 27.632 39.449 1.00 74.62 306 PHE A N 1
ATOM 2405 C CA . PHE A 1 306 ? -26.689 26.474 38.581 1.00 74.62 306 PHE A CA 1
ATOM 2406 C C . PHE A 1 306 ? -27.452 26.805 37.289 1.00 74.62 306 PHE A C 1
ATOM 2408 O O . PHE A 1 306 ? -27.487 25.979 36.378 1.00 74.62 306 PHE A O 1
ATOM 2415 N N . ILE A 1 307 ? -28.017 28.011 37.148 1.00 75.50 307 ILE A N 1
ATOM 2416 C CA . ILE A 1 307 ? -28.754 28.433 35.944 1.00 75.50 307 ILE A CA 1
ATOM 2417 C C . ILE A 1 307 ? -27.867 28.403 34.682 1.00 75.50 307 ILE A C 1
ATOM 2419 O O . ILE A 1 307 ? -28.256 27.739 33.719 1.00 75.50 307 ILE A O 1
ATOM 2423 N N . PRO A 1 308 ? -26.680 29.042 34.632 1.00 73.25 308 PRO A N 1
ATOM 2424 C CA . PRO A 1 308 ? -25.791 28.928 33.472 1.00 73.25 308 PRO A CA 1
ATOM 2425 C C . PRO A 1 308 ? -25.282 27.494 33.252 1.00 73.25 308 PRO A C 1
ATOM 2427 O O . PRO A 1 308 ? -25.232 27.041 32.110 1.00 73.25 308 PRO A O 1
ATOM 2430 N N . LEU A 1 309 ? -24.988 26.745 34.324 1.00 66.31 309 LEU A N 1
ATOM 2431 C CA . LEU A 1 309 ? -24.513 25.358 34.231 1.00 66.31 309 LEU A CA 1
ATOM 2432 C C . LEU A 1 309 ? -25.576 24.423 33.629 1.00 66.31 309 LEU A C 1
ATOM 2434 O O . LEU A 1 309 ? -25.250 23.552 32.826 1.00 66.31 309 LEU A O 1
ATOM 2438 N N . SER A 1 310 ? -26.857 24.656 33.941 1.00 65.38 310 SER A N 1
ATOM 2439 C CA . SER A 1 310 ? -27.984 23.888 33.394 1.00 65.38 310 SER A CA 1
ATOM 2440 C C . SER A 1 310 ? -28.083 23.989 31.868 1.00 65.38 310 SER A C 1
ATOM 2442 O O . SER A 1 310 ? -28.425 23.008 31.209 1.00 65.38 310 SER A O 1
ATOM 2444 N N . ARG A 1 311 ? -27.695 25.134 31.286 1.00 64.62 311 ARG A N 1
ATOM 2445 C CA . ARG A 1 311 ? -27.675 25.364 29.830 1.00 64.62 311 ARG A CA 1
ATOM 2446 C C . ARG A 1 311 ? -26.492 24.690 29.132 1.00 64.62 311 ARG A C 1
ATOM 2448 O O . ARG A 1 311 ? -26.540 24.487 27.924 1.00 64.62 311 ARG A O 1
ATOM 2455 N N . LEU A 1 312 ? -25.455 24.317 29.883 1.00 68.31 312 LEU A N 1
ATOM 2456 C CA . LEU A 1 312 ? -24.256 23.642 29.377 1.00 68.31 312 LEU A CA 1
ATOM 2457 C C . LEU A 1 312 ? -24.365 22.109 29.427 1.00 68.31 312 LEU A C 1
ATOM 2459 O O . LEU A 1 312 ? -23.511 21.414 28.881 1.00 68.31 312 LEU A O 1
ATOM 2463 N N . THR A 1 313 ? -25.420 21.575 30.053 1.00 62.59 313 THR A N 1
ATOM 2464 C CA . THR A 1 313 ? -25.630 20.130 30.267 1.00 62.59 313 THR A CA 1
ATOM 2465 C C . THR A 1 313 ? -25.665 19.328 28.969 1.00 62.59 313 THR A C 1
ATOM 2467 O O . THR A 1 313 ? -25.119 18.229 28.925 1.00 62.59 313 THR A O 1
ATOM 2470 N N . TYR A 1 314 ? -26.232 19.886 27.895 1.00 62.47 314 TYR A N 1
ATOM 2471 C CA . TYR A 1 314 ? -26.249 19.241 26.581 1.00 62.47 314 TYR A CA 1
ATOM 2472 C C . TYR A 1 314 ? -24.846 19.161 25.960 1.00 62.47 314 TYR A C 1
ATOM 2474 O O . TYR A 1 314 ? -24.436 18.103 25.486 1.00 62.47 314 TYR A O 1
ATOM 2482 N N . CYS A 1 315 ? -24.070 20.247 26.038 1.00 62.53 315 CYS A N 1
ATOM 2483 C CA . CYS A 1 315 ? -22.681 20.268 25.575 1.00 62.53 315 CYS A CA 1
ATOM 2484 C C . CYS A 1 315 ? -21.813 19.291 26.382 1.00 62.53 315 CYS A C 1
ATOM 2486 O O . CYS A 1 315 ? -21.037 18.532 25.805 1.00 62.53 315 CYS A O 1
ATOM 2488 N N . ALA A 1 316 ? -21.993 19.252 27.705 1.00 65.88 316 ALA A N 1
ATOM 2489 C CA . ALA A 1 316 ? -21.315 18.300 28.577 1.00 65.88 316 ALA A CA 1
ATOM 2490 C C . ALA A 1 316 ? -21.691 16.848 28.236 1.00 65.88 316 ALA A C 1
ATOM 2492 O O . ALA A 1 316 ? -20.804 16.009 28.123 1.00 65.88 316 ALA A O 1
ATOM 2493 N N . TYR A 1 317 ? -22.975 16.554 27.995 1.00 68.69 317 TYR A N 1
ATOM 2494 C CA . TYR A 1 317 ? -23.449 15.218 27.616 1.00 68.69 317 TYR A CA 1
ATOM 2495 C C . TYR A 1 317 ? -22.849 14.726 26.291 1.00 68.69 317 TYR A C 1
ATOM 2497 O O . TYR A 1 317 ? -22.468 13.562 26.198 1.00 68.69 317 TYR A O 1
ATOM 2505 N N . LEU A 1 318 ? -22.722 15.597 25.283 1.00 68.81 318 LEU A N 1
ATOM 2506 C CA . LEU A 1 318 ? -22.115 15.240 23.995 1.00 68.81 318 LEU A CA 1
ATOM 2507 C C . LEU A 1 318 ? -20.594 15.034 24.082 1.00 68.81 318 LEU A C 1
ATOM 2509 O O . LEU A 1 318 ? -20.054 14.167 23.398 1.00 68.81 318 LEU A O 1
ATOM 2513 N N . ILE A 1 319 ? -19.901 15.804 24.926 1.00 69.31 319 ILE A N 1
ATOM 2514 C CA . ILE A 1 319 ? -18.439 15.729 25.097 1.00 69.31 319 ILE A CA 1
ATOM 2515 C C . ILE A 1 319 ? -18.032 14.563 26.017 1.00 69.31 319 ILE A C 1
ATOM 2517 O O . ILE A 1 319 ? -16.960 13.981 25.855 1.00 69.31 319 ILE A O 1
ATOM 2521 N N . HIS A 1 320 ? -18.889 14.175 26.960 1.00 66.31 320 HIS A N 1
ATOM 2522 C CA . HIS A 1 320 ? -18.587 13.181 27.991 1.00 66.31 320 HIS A CA 1
ATOM 2523 C C . HIS A 1 320 ? -18.148 11.796 27.452 1.00 66.31 320 HIS A C 1
ATOM 2525 O O . HIS A 1 320 ? -17.142 11.281 27.943 1.00 66.31 320 HIS A O 1
ATOM 2531 N N . PRO A 1 321 ? -18.779 11.196 26.417 1.00 65.38 321 PRO A N 1
ATOM 2532 C CA . PRO A 1 321 ? -18.294 9.952 25.808 1.00 65.38 321 PRO A CA 1
ATOM 2533 C C . PRO A 1 321 ? -16.891 10.081 25.201 1.00 65.38 321 PRO A C 1
ATOM 2535 O O . PRO A 1 321 ? -16.088 9.153 25.298 1.00 65.38 321 PRO A O 1
ATOM 2538 N N . ILE A 1 322 ? -16.582 11.243 24.615 1.00 66.06 322 ILE A N 1
ATOM 2539 C CA . ILE A 1 322 ? -15.279 11.532 24.006 1.00 66.06 322 ILE A CA 1
ATOM 2540 C C . ILE A 1 322 ? -14.217 11.620 25.106 1.00 66.06 322 ILE A C 1
ATOM 2542 O O . ILE A 1 322 ? -13.197 10.941 25.025 1.00 66.06 322 ILE A O 1
ATOM 2546 N N . VAL A 1 323 ? -14.482 12.363 26.182 1.00 66.31 323 VAL A N 1
ATOM 2547 C CA . VAL A 1 323 ? -13.555 12.497 27.319 1.00 66.31 323 VAL A CA 1
ATOM 2548 C C . VAL A 1 323 ? -13.311 11.158 28.013 1.00 66.31 323 VAL A C 1
ATOM 2550 O O . VAL A 1 323 ? -12.163 10.840 28.302 1.00 66.31 323 VAL A O 1
ATOM 2553 N N . ILE A 1 324 ? -14.344 10.333 28.214 1.00 61.25 324 ILE A N 1
ATOM 2554 C CA . ILE A 1 324 ? -14.185 8.980 28.775 1.00 61.25 324 ILE A CA 1
ATOM 2555 C C . ILE A 1 324 ? -13.317 8.110 27.863 1.00 61.25 324 ILE A C 1
ATOM 2557 O O . ILE A 1 324 ? -12.437 7.406 28.353 1.00 61.25 324 ILE A O 1
ATOM 2561 N N . SER A 1 325 ? -13.521 8.171 26.544 1.00 54.69 325 SER A N 1
ATOM 2562 C CA . SER A 1 325 ? -12.713 7.397 25.595 1.00 54.69 325 SER A CA 1
ATOM 2563 C C . SER A 1 325 ? -11.238 7.816 25.599 1.00 54.69 325 SER A C 1
ATOM 2565 O O . SER A 1 325 ? -10.356 6.959 25.561 1.00 54.69 325 SER A O 1
ATOM 2567 N N . VAL A 1 326 ? -10.964 9.118 25.735 1.00 59.75 326 VAL A N 1
ATOM 2568 C CA . VAL A 1 326 ? -9.606 9.664 25.854 1.00 59.75 326 VAL A CA 1
ATOM 2569 C C . VAL A 1 326 ? -8.987 9.290 27.201 1.00 59.75 326 VAL A C 1
ATOM 2571 O O . VAL A 1 326 ? -7.851 8.837 27.222 1.00 59.75 326 VAL A O 1
ATOM 2574 N N . TYR A 1 327 ? -9.737 9.397 28.302 1.00 53.88 327 TYR A N 1
ATOM 2575 C CA . 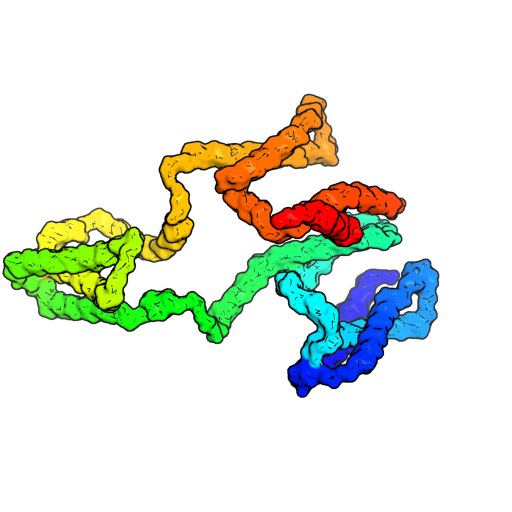TYR A 1 327 ? -9.294 9.061 29.661 1.00 53.88 327 TYR A CA 1
ATOM 2576 C C . TYR A 1 327 ? -8.956 7.570 29.832 1.00 53.88 327 TYR A C 1
ATOM 2578 O O . TYR A 1 327 ? -7.938 7.207 30.420 1.00 53.88 327 TYR A O 1
ATOM 2586 N N . ILE A 1 328 ? -9.779 6.684 29.264 1.00 53.56 328 ILE A N 1
ATOM 2587 C CA . ILE A 1 328 ? -9.490 5.243 29.206 1.00 53.56 328 ILE A CA 1
ATOM 2588 C C . ILE A 1 328 ? -8.256 4.981 28.325 1.00 53.56 328 ILE A C 1
ATOM 2590 O O . ILE A 1 328 ? -7.479 4.071 28.613 1.00 53.56 328 ILE A O 1
ATOM 2594 N N . GLY A 1 329 ? -8.040 5.798 27.289 1.00 52.44 329 GLY A N 1
ATOM 2595 C CA . GLY A 1 329 ? -6.846 5.758 26.444 1.00 52.44 329 GLY A CA 1
ATOM 2596 C C . GLY A 1 329 ? -5.564 6.264 27.120 1.00 52.44 329 GLY A C 1
AT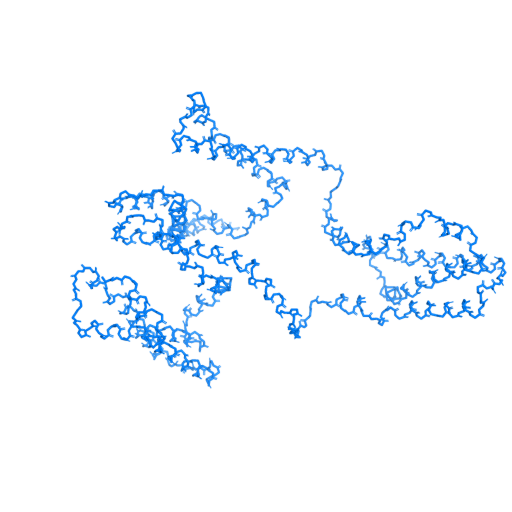OM 2597 O O . GLY A 1 329 ? -4.485 5.770 26.798 1.00 52.44 329 GLY A O 1
ATOM 2598 N N . THR A 1 330 ? -5.656 7.207 28.064 1.00 48.81 330 THR A N 1
ATOM 2599 C CA . THR A 1 330 ? -4.498 7.832 28.732 1.00 48.81 330 THR A CA 1
ATOM 2600 C C . THR A 1 330 ? -4.054 7.146 30.024 1.00 48.81 330 THR A C 1
ATOM 2602 O O . THR A 1 330 ? -2.913 7.338 30.434 1.00 48.81 330 THR A O 1
ATOM 2605 N N . ASN A 1 331 ? -4.870 6.292 30.649 1.00 45.56 331 ASN A N 1
ATOM 2606 C CA . ASN A 1 331 ? -4.545 5.643 31.933 1.00 45.56 331 ASN A CA 1
ATOM 2607 C C . ASN A 1 331 ? -3.500 4.497 31.877 1.00 45.56 331 ASN A C 1
ATOM 2609 O O . ASN A 1 331 ? -3.502 3.588 32.707 1.00 45.56 331 ASN A O 1
ATOM 2613 N N . ARG A 1 332 ? -2.523 4.566 30.963 1.00 48.59 332 ARG A N 1
ATOM 2614 C CA . ARG A 1 332 ? -1.245 3.838 31.062 1.00 48.59 332 ARG A CA 1
ATOM 2615 C C . ARG A 1 332 ? -0.122 4.815 31.462 1.00 48.59 332 ARG A C 1
ATOM 2617 O O . ARG A 1 332 ? 0.644 5.243 30.615 1.00 48.59 332 ARG A O 1
ATOM 2624 N N . GLN A 1 333 ? -0.057 5.138 32.761 1.00 42.19 333 GLN A N 1
ATOM 2625 C CA . GLN A 1 333 ? 1.116 5.640 33.515 1.00 42.19 333 GLN A CA 1
ATOM 2626 C C . GLN A 1 333 ? 1.946 6.808 32.917 1.00 42.19 333 GLN A C 1
ATOM 2628 O O . GLN A 1 333 ? 2.882 6.541 32.176 1.00 42.19 333 GLN A O 1
ATOM 2633 N N . ALA A 1 334 ? 1.704 8.066 33.335 1.00 47.19 334 ALA A N 1
ATOM 2634 C CA . ALA A 1 334 ? 2.706 9.146 33.563 1.00 47.19 334 ALA A CA 1
ATOM 2635 C C . ALA A 1 334 ? 2.064 10.539 33.422 1.00 47.19 334 ALA A C 1
ATOM 2637 O O . ALA A 1 334 ? 1.702 10.911 32.311 1.00 47.19 334 ALA A O 1
ATOM 2638 N N . GLN A 1 335 ? 1.951 11.344 34.490 1.00 47.34 335 GLN A N 1
ATOM 2639 C CA . GLN A 1 335 ? 1.434 12.720 34.330 1.00 47.34 335 GLN A CA 1
ATOM 2640 C C . GLN A 1 335 ? 2.060 13.846 35.168 1.00 47.34 335 GLN A C 1
ATOM 2642 O O . GLN A 1 335 ? 1.618 14.974 35.012 1.00 47.34 335 GLN A O 1
ATOM 2647 N N . ILE A 1 336 ? 3.093 13.645 35.998 1.00 43.31 336 ILE A N 1
ATOM 2648 C CA . ILE A 1 336 ? 3.618 14.774 36.814 1.00 43.31 336 ILE A CA 1
ATOM 2649 C C . ILE A 1 336 ? 5.092 15.132 36.527 1.00 43.31 336 ILE A C 1
ATOM 2651 O O . ILE A 1 336 ? 5.512 16.244 36.815 1.00 43.31 336 ILE A O 1
ATOM 2655 N N . PHE A 1 337 ? 5.867 14.281 35.841 1.00 42.75 337 PHE A N 1
ATOM 2656 C CA . PHE A 1 337 ? 7.267 14.588 35.477 1.00 42.75 337 PHE A CA 1
ATOM 2657 C C . PHE A 1 337 ? 7.454 15.082 34.022 1.00 42.75 337 PHE A C 1
ATOM 2659 O O . PHE A 1 337 ? 8.565 15.396 33.613 1.00 42.75 337 PHE A O 1
ATOM 2666 N N . THR A 1 338 ? 6.386 15.147 33.217 1.00 52.47 338 THR A N 1
ATOM 2667 C CA . THR A 1 338 ? 6.470 15.295 31.750 1.00 52.47 338 THR A CA 1
ATOM 2668 C C . THR A 1 338 ? 6.347 16.719 31.210 1.00 52.47 338 THR A C 1
ATOM 2670 O O . THR A 1 338 ? 6.811 16.945 30.100 1.00 52.47 338 THR A O 1
ATOM 2673 N N . GLU A 1 339 ? 5.779 17.699 31.923 1.00 50.06 339 GLU A N 1
ATOM 2674 C CA . GLU A 1 339 ? 5.527 19.020 31.306 1.00 50.06 339 GLU A CA 1
ATOM 2675 C C . GLU A 1 339 ? 6.806 19.826 31.020 1.00 50.06 339 GLU A C 1
ATOM 2677 O O . GLU A 1 339 ? 6.937 20.414 29.946 1.00 50.06 339 GLU A O 1
ATOM 2682 N N . ILE A 1 340 ? 7.800 19.779 31.916 1.00 51.44 340 ILE A N 1
ATOM 2683 C CA . ILE A 1 340 ? 9.085 20.481 31.726 1.00 51.44 340 ILE A CA 1
ATOM 2684 C C . ILE A 1 340 ? 9.941 19.781 30.652 1.00 51.44 340 ILE A C 1
ATOM 2686 O O . ILE A 1 340 ? 10.631 20.436 29.871 1.00 51.44 340 ILE A O 1
ATOM 2690 N N . THR A 1 341 ? 9.853 18.453 30.541 1.00 59.88 341 THR A N 1
ATOM 2691 C CA . THR A 1 341 ? 10.561 17.676 29.509 1.00 59.88 341 THR A CA 1
ATOM 2692 C C . THR A 1 341 ? 9.891 17.794 28.136 1.00 59.88 341 THR A C 1
ATOM 2694 O O . THR A 1 341 ? 10.585 17.853 27.123 1.00 59.88 341 THR A O 1
ATOM 2697 N N . TYR A 1 342 ? 8.559 17.893 28.075 1.00 67.56 342 TYR A N 1
ATOM 2698 C CA . TYR A 1 342 ? 7.817 17.986 26.816 1.00 67.56 342 TYR A CA 1
ATOM 2699 C C . TYR A 1 342 ? 8.097 19.298 26.075 1.00 67.56 342 TYR A C 1
ATOM 2701 O O . TYR A 1 342 ? 8.310 19.274 24.866 1.00 67.56 342 TYR A O 1
ATOM 2709 N N . GLY A 1 343 ? 8.196 20.430 26.785 1.00 71.81 343 GLY A N 1
ATOM 2710 C CA . GLY A 1 343 ? 8.552 21.717 26.173 1.00 71.81 343 GLY A CA 1
ATOM 2711 C C . GLY A 1 343 ? 9.927 21.705 25.491 1.00 71.81 343 GLY A C 1
ATOM 2712 O O . GLY A 1 343 ? 10.069 22.208 24.377 1.00 71.81 343 GLY A O 1
ATOM 2713 N N . ILE A 1 344 ? 10.921 21.064 26.117 1.00 79.19 344 ILE A N 1
ATOM 2714 C CA . ILE A 1 344 ? 12.273 20.894 25.555 1.00 79.19 344 ILE A CA 1
ATOM 2715 C C . ILE A 1 344 ? 12.252 19.939 24.353 1.00 79.19 344 ILE A C 1
ATOM 2717 O O . ILE A 1 344 ? 12.901 20.184 23.341 1.00 79.19 344 ILE A O 1
ATOM 2721 N N . VAL A 1 345 ? 11.483 18.853 24.430 1.00 79.62 345 VAL A N 1
ATOM 2722 C CA . VAL A 1 345 ? 11.334 17.911 23.312 1.00 79.62 345 VAL A CA 1
ATOM 2723 C C . VAL A 1 345 ? 10.683 18.594 22.107 1.00 79.62 345 VAL A C 1
ATOM 2725 O O . VAL A 1 345 ? 11.163 18.440 20.985 1.00 79.62 345 VAL A O 1
ATOM 2728 N N . VAL A 1 346 ? 9.622 19.376 22.321 1.00 83.06 346 VAL A N 1
ATOM 2729 C CA . VAL A 1 346 ? 8.932 20.116 21.256 1.00 83.06 346 VAL A CA 1
ATOM 2730 C C . VAL A 1 346 ? 9.850 21.168 20.635 1.00 83.06 346 VAL A C 1
ATOM 2732 O O . VAL A 1 346 ? 9.912 21.259 19.409 1.00 83.06 346 VAL A O 1
ATOM 2735 N N . SER A 1 347 ? 10.607 21.923 21.437 1.00 84.00 347 SER A N 1
ATOM 2736 C CA . SER A 1 347 ? 11.549 22.911 20.902 1.00 84.00 347 SER A CA 1
ATOM 2737 C C . SER A 1 347 ? 12.667 22.256 20.088 1.00 84.00 347 SER A C 1
ATOM 2739 O O . SER A 1 347 ? 12.981 22.739 19.003 1.00 84.00 347 SER A O 1
ATOM 2741 N N . LEU A 1 348 ? 13.198 21.111 20.527 1.00 86.88 348 LEU A N 1
ATOM 2742 C CA . LEU A 1 348 ? 14.195 20.351 19.768 1.00 86.88 348 LEU A CA 1
ATOM 2743 C C . LEU A 1 348 ? 13.629 19.767 18.465 1.00 86.88 348 LEU A C 1
ATOM 2745 O O . LEU A 1 348 ? 14.325 19.769 17.452 1.00 86.88 348 LEU A O 1
ATOM 2749 N N . TRP A 1 349 ? 12.359 19.346 18.434 1.00 88.38 349 TRP A N 1
ATOM 2750 C CA . TRP A 1 349 ? 11.681 18.970 17.187 1.00 88.38 349 TRP A CA 1
ATOM 2751 C C . TRP A 1 349 ? 11.522 20.152 16.222 1.00 88.38 349 TRP A C 1
ATOM 2753 O O . TRP A 1 349 ? 11.776 20.002 15.025 1.00 88.38 349 TRP A O 1
ATOM 2763 N N . ILE A 1 350 ? 11.154 21.336 16.719 1.00 89.56 350 ILE A N 1
ATOM 2764 C CA . ILE A 1 350 ? 11.050 22.554 15.897 1.00 89.56 350 ILE A CA 1
ATOM 2765 C C . ILE A 1 350 ? 12.428 22.945 15.348 1.00 89.56 350 ILE A C 1
ATOM 2767 O O . ILE A 1 350 ? 12.575 23.177 14.152 1.00 89.56 350 ILE A O 1
ATOM 2771 N N . VAL A 1 351 ? 13.466 22.953 16.185 1.00 90.31 351 VAL A N 1
ATOM 2772 C CA . VAL A 1 351 ? 14.831 23.289 15.753 1.00 90.31 351 VAL A CA 1
ATOM 2773 C C . VAL A 1 351 ? 15.346 22.282 14.724 1.00 90.31 351 VAL A C 1
ATOM 2775 O O . VAL A 1 351 ? 15.852 22.688 13.680 1.00 90.31 351 VAL A O 1
ATOM 2778 N N . ALA A 1 352 ? 15.172 20.979 14.961 1.00 88.88 352 ALA A N 1
ATOM 2779 C CA . ALA A 1 352 ? 15.602 19.943 14.023 1.00 88.88 352 ALA A CA 1
ATOM 2780 C C . ALA A 1 352 ? 14.869 20.036 12.674 1.00 88.88 352 ALA A C 1
ATOM 2782 O O . ALA A 1 352 ? 15.491 19.872 11.628 1.00 88.88 352 ALA A O 1
ATOM 2783 N N . THR A 1 353 ? 13.565 20.334 12.674 1.00 89.50 353 THR A N 1
ATOM 2784 C CA . THR A 1 353 ? 12.793 20.495 11.429 1.00 89.50 353 THR A CA 1
ATOM 2785 C C . THR A 1 353 ? 13.198 21.747 10.657 1.00 89.50 353 THR A C 1
ATOM 2787 O O . THR A 1 353 ? 13.400 21.666 9.448 1.00 89.50 353 THR A O 1
ATOM 2790 N N . VAL A 1 354 ? 13.406 22.878 11.336 1.00 90.06 354 VAL A N 1
ATOM 2791 C CA . VAL A 1 354 ? 13.903 24.111 10.705 1.00 90.06 354 VAL A CA 1
ATOM 2792 C C . VAL A 1 354 ? 15.295 23.896 10.107 1.00 90.06 354 VAL A C 1
ATOM 2794 O O . VAL A 1 354 ? 15.517 24.239 8.948 1.00 90.06 354 VAL A O 1
ATOM 2797 N N . LEU A 1 355 ? 16.218 23.280 10.851 1.00 89.12 355 LEU A N 1
ATOM 2798 C CA . LEU A 1 355 ? 17.569 22.987 10.367 1.00 89.12 355 LEU A CA 1
ATOM 2799 C C . LEU A 1 355 ? 17.568 21.999 9.192 1.00 89.12 355 LEU A C 1
ATOM 2801 O O . LEU A 1 355 ? 18.287 22.216 8.219 1.00 89.12 355 LEU A O 1
ATOM 2805 N N . ALA A 1 356 ? 16.737 20.955 9.235 1.00 89.25 356 ALA A N 1
ATOM 2806 C CA . ALA A 1 356 ? 16.591 20.019 8.122 1.00 89.25 356 ALA A CA 1
ATOM 2807 C C . ALA A 1 356 ? 16.035 20.710 6.863 1.00 89.25 356 ALA A C 1
ATOM 2809 O O . ALA A 1 356 ? 16.556 20.495 5.769 1.00 89.25 356 ALA A O 1
ATOM 2810 N N . CYS A 1 357 ? 15.032 21.583 7.011 1.00 87.25 357 CYS A N 1
ATOM 2811 C CA . CYS A 1 357 ? 14.500 22.384 5.907 1.00 87.25 357 CYS A CA 1
ATOM 2812 C C . CYS A 1 357 ? 15.547 23.354 5.343 1.00 87.25 357 CYS A C 1
ATOM 2814 O O . CYS A 1 357 ? 15.670 23.459 4.127 1.00 87.25 357 CYS A O 1
ATOM 2816 N N . LEU A 1 358 ? 16.337 24.018 6.193 1.00 85.44 358 LEU A N 1
ATOM 2817 C CA . LEU A 1 358 ? 17.425 24.899 5.753 1.00 85.44 358 LEU A CA 1
ATOM 2818 C C . LEU A 1 358 ? 18.503 24.139 4.974 1.00 85.44 358 LEU A C 1
ATOM 2820 O O . LEU A 1 358 ? 18.999 24.638 3.968 1.00 85.44 358 LEU A O 1
ATOM 2824 N N . VAL A 1 359 ? 18.847 22.920 5.397 1.00 87.81 359 VAL A N 1
ATOM 2825 C CA . VAL A 1 359 ? 19.791 22.073 4.656 1.00 87.81 359 VAL A CA 1
ATOM 2826 C C . VAL A 1 359 ? 19.219 21.668 3.295 1.00 87.81 359 VAL A C 1
ATOM 2828 O O . VAL A 1 359 ? 19.937 21.741 2.301 1.00 87.81 359 VAL A O 1
ATOM 2831 N N . LEU A 1 360 ? 17.942 21.283 3.224 1.00 84.25 360 LEU A N 1
ATOM 2832 C CA . LEU A 1 360 ? 17.305 20.847 1.976 1.00 84.25 360 LEU A CA 1
ATOM 2833 C C . LEU A 1 360 ? 17.106 21.992 0.975 1.00 84.25 360 LEU A C 1
ATOM 2835 O O . LEU A 1 360 ? 17.449 21.849 -0.194 1.00 84.25 360 LEU A O 1
ATOM 2839 N N . TYR A 1 361 ? 16.574 23.127 1.429 1.00 82.00 361 TYR A N 1
ATOM 2840 C CA . TYR A 1 361 ? 16.231 24.258 0.564 1.00 82.00 361 TYR A CA 1
ATOM 2841 C C . TYR A 1 361 ? 17.354 25.290 0.424 1.00 82.00 361 TYR A C 1
ATOM 2843 O O . TYR A 1 361 ? 17.253 26.180 -0.413 1.00 82.00 361 TYR A O 1
ATOM 2851 N N . GLY A 1 362 ? 18.449 25.172 1.181 1.00 79.69 362 GLY A N 1
ATOM 2852 C CA . GLY A 1 362 ? 19.541 26.151 1.162 1.00 79.69 362 GLY A CA 1
ATOM 2853 C C . GLY A 1 362 ? 20.232 26.317 -0.196 1.00 79.69 362 GLY A C 1
ATOM 2854 O O . GLY A 1 362 ? 20.798 27.370 -0.460 1.00 79.69 362 GLY A O 1
ATOM 2855 N N . LEU A 1 363 ? 20.158 25.313 -1.076 1.00 78.31 363 LEU A N 1
ATOM 2856 C CA . LEU A 1 363 ? 20.690 25.374 -2.444 1.00 78.31 363 LEU A CA 1
ATOM 2857 C C . LEU A 1 363 ? 19.646 25.764 -3.502 1.00 78.31 363 LEU A C 1
ATOM 2859 O O . LEU A 1 363 ? 20.005 25.902 -4.668 1.00 78.31 363 LEU A O 1
ATOM 2863 N N . TYR A 1 364 ? 18.380 25.953 -3.127 1.00 78.25 364 TYR A N 1
ATOM 2864 C CA . TYR A 1 364 ? 17.302 26.216 -4.082 1.00 78.25 364 TYR A CA 1
ATOM 2865 C C . TYR A 1 364 ? 17.518 27.521 -4.866 1.00 78.25 364 TYR A C 1
ATOM 2867 O O . TYR A 1 364 ? 17.439 27.524 -6.092 1.00 78.25 364 TYR A O 1
ATOM 2875 N N . ASP A 1 365 ? 17.854 28.608 -4.171 1.00 76.38 365 ASP A N 1
ATOM 2876 C CA . ASP A 1 365 ? 18.114 29.920 -4.778 1.00 76.38 365 ASP A CA 1
ATOM 2877 C C . ASP A 1 365 ? 19.324 29.888 -5.749 1.00 76.38 365 ASP A C 1
ATOM 2879 O O . ASP A 1 365 ? 19.149 30.218 -6.927 1.00 76.38 365 ASP A O 1
ATOM 2883 N N . PRO A 1 366 ? 20.510 29.363 -5.355 1.00 75.56 366 PRO A N 1
ATOM 2884 C CA . PRO A 1 366 ? 21.633 29.132 -6.271 1.00 75.56 366 PRO A CA 1
ATOM 2885 C C . PRO A 1 366 ? 21.289 28.370 -7.540 1.00 75.56 366 PRO A C 1
ATOM 2887 O O . PRO A 1 366 ? 21.767 28.720 -8.618 1.00 75.56 366 PRO A O 1
ATOM 2890 N N . LEU A 1 367 ? 20.492 27.308 -7.413 1.00 72.06 367 LEU A N 1
ATOM 2891 C CA . LEU A 1 367 ? 20.135 26.443 -8.533 1.00 72.06 367 LEU A CA 1
ATOM 2892 C C . LEU A 1 367 ? 19.172 27.135 -9.508 1.00 72.06 367 LEU A C 1
ATOM 2894 O O . LEU A 1 367 ? 19.176 26.808 -10.692 1.00 72.06 367 LEU A O 1
ATOM 2898 N N . ASN A 1 368 ? 18.416 28.132 -9.039 1.00 75.50 368 ASN A N 1
ATOM 2899 C CA . ASN A 1 368 ? 17.494 28.938 -9.841 1.00 75.50 368 ASN A CA 1
ATOM 2900 C C . ASN A 1 368 ? 18.111 30.245 -10.372 1.00 75.50 368 ASN A C 1
ATOM 2902 O O . ASN A 1 368 ? 17.402 31.084 -10.929 1.00 75.50 368 ASN A O 1
ATOM 2906 N N . GLY A 1 369 ? 19.431 30.411 -10.245 1.00 76.19 369 GLY A N 1
ATOM 2907 C CA . GLY A 1 369 ? 20.178 31.506 -10.868 1.00 76.19 369 GLY A CA 1
ATOM 2908 C C . GLY A 1 369 ? 20.463 32.708 -9.967 1.00 76.19 369 GLY A C 1
ATOM 2909 O O . GLY A 1 369 ? 21.040 33.680 -10.454 1.00 76.19 369 GLY A O 1
ATOM 2910 N N . SER A 1 370 ? 20.126 32.662 -8.672 1.00 79.19 370 SER A N 1
ATOM 2911 C CA . SER A 1 370 ? 20.552 33.668 -7.689 1.00 79.19 370 SER A CA 1
ATOM 2912 C C . SER A 1 370 ? 21.764 33.156 -6.892 1.00 79.19 370 SER A C 1
ATOM 2914 O O . SER A 1 370 ? 21.612 32.376 -5.951 1.00 79.19 370 SER A O 1
ATOM 2916 N N . PRO A 1 371 ? 23.002 33.560 -7.245 1.00 76.75 371 PRO A N 1
ATOM 2917 C CA . PRO A 1 371 ? 24.194 33.053 -6.574 1.00 76.75 371 PRO A CA 1
ATOM 2918 C C . PRO A 1 371 ? 24.203 33.452 -5.093 1.00 76.75 371 PRO A C 1
ATOM 2920 O O . PRO A 1 371 ? 24.023 34.619 -4.742 1.00 76.75 371 PRO A O 1
ATOM 2923 N N . LEU A 1 372 ? 24.445 32.475 -4.215 1.00 77.94 372 LEU A N 1
ATOM 2924 C CA . LEU A 1 372 ? 24.644 32.721 -2.788 1.00 77.94 372 LEU A CA 1
ATOM 2925 C C . LEU A 1 372 ? 25.913 33.542 -2.549 1.00 77.94 372 LEU A C 1
ATOM 2927 O O . LEU A 1 372 ? 26.934 33.368 -3.218 1.00 77.94 372 LEU A O 1
ATOM 2931 N N . ASN A 1 373 ? 25.867 34.379 -1.513 1.00 83.69 373 ASN A N 1
ATOM 2932 C CA . ASN A 1 373 ? 27.042 35.087 -1.023 1.00 83.69 373 ASN A CA 1
ATOM 2933 C C . ASN A 1 373 ? 28.148 34.083 -0.638 1.00 83.69 373 ASN A C 1
ATOM 2935 O O . ASN A 1 373 ? 27.861 33.023 -0.076 1.00 83.69 373 ASN A O 1
ATOM 2939 N N . GLN A 1 374 ? 29.416 34.402 -0.906 1.00 83.94 374 GLN A N 1
ATOM 2940 C CA . GLN A 1 374 ? 30.530 33.453 -0.751 1.00 83.94 374 GLN A CA 1
ATOM 2941 C C . GLN A 1 374 ? 30.665 32.921 0.688 1.00 83.94 374 GLN A C 1
ATOM 2943 O O . GLN A 1 374 ? 30.987 31.748 0.899 1.00 83.94 374 GLN A O 1
ATOM 2948 N N . SER A 1 375 ? 30.341 33.754 1.681 1.00 83.62 375 SER A N 1
ATOM 2949 C CA . SER A 1 375 ? 30.263 33.367 3.093 1.00 83.62 375 SER A CA 1
ATOM 2950 C C . SER A 1 375 ? 29.153 32.345 3.365 1.00 83.62 375 SER A C 1
ATOM 2952 O O . SER A 1 375 ? 29.398 31.339 4.029 1.00 83.62 375 SER A O 1
ATOM 2954 N N . ALA A 1 376 ? 27.958 32.553 2.807 1.00 81.50 376 ALA A N 1
ATOM 2955 C CA . ALA A 1 376 ? 26.818 31.651 2.955 1.00 81.50 376 ALA A CA 1
ATOM 2956 C C . ALA A 1 376 ? 27.062 30.298 2.265 1.00 81.50 376 ALA A C 1
ATOM 2958 O O . ALA A 1 376 ? 26.785 29.254 2.852 1.00 81.50 376 ALA A O 1
ATOM 2959 N N . SER A 1 377 ? 27.665 30.299 1.072 1.00 79.81 377 SER A N 1
ATOM 2960 C CA . SER A 1 377 ? 28.048 29.074 0.353 1.00 79.81 377 SER A CA 1
ATOM 2961 C C . SER A 1 377 ? 29.088 28.256 1.119 1.00 79.81 377 SER A C 1
ATOM 2963 O O . SER A 1 377 ? 28.960 27.040 1.236 1.00 79.81 377 SER A O 1
ATOM 2965 N N . THR A 1 378 ? 30.100 28.915 1.690 1.00 81.62 378 THR A N 1
ATOM 2966 C CA . THR A 1 378 ? 31.147 28.240 2.476 1.00 81.62 378 THR A CA 1
ATOM 2967 C C . THR A 1 378 ? 30.575 27.660 3.770 1.00 81.62 378 THR A C 1
ATOM 2969 O O . THR A 1 378 ? 30.862 26.512 4.119 1.00 81.62 378 THR A O 1
ATOM 2972 N N . LEU A 1 379 ? 29.711 28.415 4.457 1.00 84.81 379 LEU A N 1
ATOM 2973 C CA . LEU A 1 379 ? 29.001 27.941 5.644 1.00 84.81 379 LEU A CA 1
ATOM 2974 C C . LEU A 1 379 ? 28.129 26.725 5.312 1.00 84.81 379 LEU A C 1
ATOM 2976 O O . LEU A 1 379 ? 28.190 25.716 6.010 1.00 84.81 379 LEU A O 1
ATOM 2980 N N . TYR A 1 380 ? 27.365 26.783 4.223 1.00 85.56 380 TYR A N 1
ATOM 2981 C CA . TYR A 1 380 ? 26.529 25.671 3.788 1.00 85.56 380 TYR A CA 1
ATOM 2982 C C . TYR A 1 380 ? 27.375 24.433 3.461 1.00 85.56 380 TYR A C 1
ATOM 2984 O O . TYR A 1 380 ? 27.161 23.367 4.036 1.00 85.56 380 TYR A O 1
ATOM 2992 N N . LEU A 1 381 ? 28.396 24.559 2.607 1.00 80.56 381 LEU A N 1
ATOM 2993 C CA . LEU A 1 381 ? 29.236 23.431 2.182 1.00 80.56 381 LEU A CA 1
ATOM 2994 C C . LEU A 1 381 ? 29.951 22.741 3.353 1.00 80.56 381 LEU A C 1
ATOM 2996 O O . LEU A 1 381 ? 30.092 21.519 3.336 1.00 80.56 381 LEU A O 1
ATOM 3000 N N . THR A 1 382 ? 30.341 23.493 4.383 1.00 83.19 382 THR A N 1
ATOM 3001 C CA . THR A 1 382 ? 31.021 22.950 5.571 1.00 83.19 382 THR A CA 1
ATOM 3002 C C . THR A 1 382 ? 30.065 22.338 6.597 1.00 83.19 382 THR A C 1
ATOM 3004 O O . THR A 1 382 ? 30.417 21.344 7.231 1.00 83.19 382 THR A O 1
ATOM 3007 N N . THR A 1 383 ? 28.853 22.882 6.758 1.00 85.81 383 THR A N 1
ATOM 3008 C CA . THR A 1 383 ? 27.946 22.503 7.861 1.00 85.81 383 THR A CA 1
ATOM 3009 C C . THR A 1 383 ? 26.764 21.626 7.450 1.00 85.81 383 THR A C 1
ATOM 3011 O O . THR A 1 383 ? 26.229 20.905 8.289 1.00 85.81 383 THR A O 1
ATOM 3014 N N . HIS A 1 384 ? 26.352 21.609 6.178 1.00 84.19 384 HIS A N 1
ATOM 3015 C CA . HIS A 1 384 ? 25.114 20.926 5.776 1.00 84.19 384 HIS A CA 1
ATOM 3016 C C . HIS A 1 384 ? 25.103 19.427 6.129 1.00 84.19 384 HIS A C 1
ATOM 3018 O O . HIS A 1 384 ? 24.100 18.917 6.628 1.00 84.19 384 HIS A O 1
ATOM 3024 N N . ARG A 1 385 ? 26.228 18.716 5.944 1.00 84.19 385 ARG A N 1
ATOM 3025 C CA . ARG A 1 385 ? 26.331 17.276 6.259 1.00 84.19 385 ARG A CA 1
ATOM 3026 C C . ARG A 1 385 ? 26.275 17.002 7.759 1.00 84.19 385 ARG A C 1
ATOM 3028 O O . ARG A 1 385 ? 25.642 16.034 8.177 1.00 84.19 385 ARG A O 1
ATOM 3035 N N . THR A 1 386 ? 26.928 17.841 8.564 1.00 88.19 386 THR A N 1
ATOM 3036 C CA . THR A 1 386 ? 26.967 17.681 10.024 1.00 88.19 386 THR A CA 1
ATOM 3037 C C . THR A 1 386 ? 25.622 18.034 10.648 1.00 88.19 386 THR A C 1
ATOM 3039 O O . THR A 1 386 ? 25.138 17.287 11.495 1.00 88.19 386 THR A O 1
ATOM 3042 N N . ILE A 1 387 ? 24.969 19.098 10.170 1.00 88.69 387 ILE A N 1
ATOM 3043 C CA . ILE A 1 387 ? 23.621 19.494 10.594 1.00 88.69 387 ILE A CA 1
ATOM 3044 C C . ILE A 1 387 ? 22.601 18.411 10.230 1.00 88.69 387 ILE A C 1
ATOM 3046 O O . ILE A 1 387 ? 21.806 18.020 11.084 1.00 88.69 387 ILE A O 1
ATOM 3050 N N . TRP A 1 388 ? 22.646 17.868 9.007 1.00 89.38 388 TRP A N 1
ATOM 3051 C CA . TRP A 1 388 ? 21.774 16.757 8.613 1.00 89.38 388 TRP A CA 1
ATOM 3052 C C . TRP A 1 388 ? 21.970 15.533 9.517 1.00 89.38 388 TRP A C 1
ATOM 3054 O O . TRP A 1 388 ? 21.000 14.977 10.034 1.00 89.38 388 TRP A O 1
ATOM 3064 N N . GLY A 1 389 ? 23.226 15.154 9.776 1.00 85.12 389 GLY A N 1
ATOM 3065 C CA . GLY A 1 389 ? 23.561 14.064 10.694 1.00 85.12 389 GLY A CA 1
ATOM 3066 C C . GLY A 1 389 ? 23.044 14.298 12.118 1.00 85.12 389 GLY A C 1
ATOM 3067 O O . GLY A 1 389 ? 22.480 13.385 12.720 1.00 85.12 389 GLY A O 1
ATOM 3068 N N . ALA A 1 390 ? 23.162 15.522 12.640 1.00 86.69 390 ALA A N 1
ATOM 3069 C CA . ALA A 1 390 ? 22.630 15.897 13.950 1.00 86.69 390 ALA A CA 1
ATOM 3070 C C . ALA A 1 390 ? 21.094 15.809 14.002 1.00 86.69 390 ALA A C 1
ATOM 3072 O O . ALA A 1 390 ? 20.545 15.301 14.980 1.00 86.69 390 ALA A O 1
ATOM 3073 N N . CYS A 1 391 ? 20.402 16.220 12.933 1.00 89.31 391 CYS A N 1
ATOM 3074 C CA . CYS A 1 391 ? 18.947 16.091 12.823 1.00 89.31 391 CYS A CA 1
ATOM 3075 C C . CYS A 1 391 ? 18.514 14.618 12.843 1.00 89.31 391 CYS A C 1
ATOM 3077 O O . CYS A 1 391 ? 17.615 14.248 13.597 1.00 89.31 391 CYS A O 1
ATOM 3079 N N . VAL A 1 392 ? 19.182 13.754 12.070 1.00 87.19 392 VAL A N 1
ATOM 3080 C CA . VAL A 1 392 ? 18.903 12.307 12.067 1.00 87.19 392 VAL A CA 1
ATOM 3081 C C . VAL A 1 392 ? 19.202 11.685 13.437 1.00 87.19 392 VAL A C 1
ATOM 3083 O O . VAL A 1 392 ? 18.408 10.886 13.930 1.00 87.19 392 VAL A O 1
ATOM 3086 N N . CYS A 1 393 ? 20.296 12.084 14.092 1.00 83.94 393 CYS A N 1
ATOM 3087 C CA . CYS A 1 393 ? 20.640 11.635 15.443 1.00 83.94 393 CYS A CA 1
ATOM 3088 C C . CYS A 1 393 ? 19.548 12.001 16.460 1.00 83.94 393 CYS A C 1
ATOM 3090 O O . CYS A 1 393 ? 19.125 11.146 17.240 1.00 83.94 393 CYS A O 1
ATOM 3092 N N . TRP A 1 394 ? 19.027 13.232 16.402 1.00 86.69 394 TRP A N 1
ATOM 3093 C CA . TRP A 1 394 ? 17.905 13.650 17.242 1.00 86.69 394 TRP A CA 1
ATOM 3094 C C . TRP A 1 394 ? 16.652 12.805 16.993 1.00 86.69 394 TRP A C 1
ATOM 3096 O O . TRP A 1 394 ? 16.038 12.344 17.951 1.00 86.69 394 TRP A O 1
ATOM 3106 N N . VAL A 1 395 ? 16.299 12.531 15.731 1.00 87.31 395 VAL A N 1
ATOM 3107 C CA . VAL A 1 395 ? 15.152 11.667 15.394 1.00 87.31 395 VAL A CA 1
ATOM 3108 C C . VAL A 1 395 ? 15.305 10.280 16.024 1.00 87.31 395 VAL A C 1
ATOM 3110 O O . VAL A 1 395 ? 14.362 9.775 16.637 1.00 87.31 395 VAL A O 1
ATOM 3113 N N . VAL A 1 396 ? 16.492 9.675 15.918 1.00 81.69 396 VAL A N 1
ATOM 3114 C CA . VAL A 1 396 ? 16.783 8.359 16.510 1.00 81.69 396 VAL A CA 1
ATOM 3115 C C . VAL A 1 396 ? 16.701 8.414 18.035 1.00 81.69 396 VAL A C 1
ATOM 3117 O O . VAL A 1 396 ? 16.033 7.576 18.639 1.00 81.69 396 VAL A O 1
ATOM 3120 N N . PHE A 1 397 ? 17.321 9.416 18.660 1.00 80.31 397 PHE A N 1
ATOM 3121 C CA . PHE A 1 397 ? 17.303 9.605 20.110 1.00 80.31 397 PHE A CA 1
ATOM 3122 C C . PHE A 1 397 ? 15.881 9.827 20.646 1.00 80.31 397 PHE A C 1
ATOM 3124 O O . PHE A 1 397 ? 15.473 9.203 21.628 1.00 80.31 397 PHE A O 1
ATOM 3131 N N . ALA A 1 398 ? 15.087 10.660 19.974 1.00 80.56 398 ALA A N 1
ATOM 3132 C CA . ALA A 1 398 ? 13.697 10.911 20.328 1.00 80.56 398 ALA A CA 1
ATOM 3133 C C . ALA A 1 398 ? 12.847 9.636 20.201 1.00 80.56 398 ALA A C 1
ATOM 3135 O O . ALA A 1 398 ? 12.038 9.346 21.080 1.00 80.56 398 ALA A O 1
ATOM 3136 N N . CYS A 1 399 ? 13.056 8.825 19.160 1.00 80.19 399 CYS A N 1
ATOM 3137 C CA . CYS A 1 399 ? 12.358 7.545 19.018 1.00 80.19 399 CYS A CA 1
ATOM 3138 C C . CYS A 1 399 ? 12.777 6.530 20.094 1.00 80.19 399 CYS A C 1
ATOM 3140 O O . CYS A 1 399 ? 11.913 5.886 20.686 1.00 80.19 399 CYS A O 1
ATOM 3142 N N . ALA A 1 400 ? 14.075 6.433 20.400 1.00 72.75 400 ALA A N 1
ATOM 3143 C CA . ALA A 1 400 ? 14.608 5.514 21.407 1.00 72.75 400 ALA A CA 1
ATOM 3144 C C . ALA A 1 400 ? 14.148 5.850 22.836 1.00 72.75 400 ALA A C 1
ATOM 3146 O O . ALA A 1 400 ? 13.906 4.951 23.635 1.00 72.75 400 ALA A O 1
ATOM 3147 N N . THR A 1 401 ? 13.984 7.138 23.149 1.00 73.31 401 THR A N 1
ATOM 3148 C CA . THR A 1 401 ? 13.519 7.616 24.465 1.00 73.31 401 THR A CA 1
ATOM 3149 C C . THR A 1 401 ? 11.994 7.611 24.623 1.00 73.31 401 THR A C 1
ATOM 3151 O O . THR A 1 401 ? 11.489 8.016 25.665 1.00 73.31 401 THR A O 1
ATOM 3154 N N . GLY A 1 402 ? 11.241 7.164 23.609 1.00 75.50 402 GLY A N 1
ATOM 3155 C CA . GLY A 1 402 ? 9.772 7.161 23.623 1.00 75.50 402 GLY A CA 1
ATOM 3156 C C . GLY A 1 402 ? 9.124 8.512 23.284 1.00 75.50 402 GLY A C 1
ATOM 3157 O O . GLY A 1 402 ? 7.903 8.598 23.188 1.00 75.50 402 GLY A O 1
ATOM 3158 N N . ASN A 1 403 ? 9.926 9.544 23.011 1.00 76.75 403 ASN A N 1
ATOM 3159 C CA . ASN A 1 403 ? 9.500 10.910 22.685 1.00 76.75 403 ASN A CA 1
ATOM 3160 C C . ASN A 1 403 ? 9.264 11.155 21.180 1.00 76.75 403 ASN A C 1
ATOM 3162 O O . ASN A 1 403 ? 9.036 12.286 20.751 1.00 76.75 403 ASN A O 1
ATOM 3166 N N . GLY A 1 404 ? 9.340 10.110 20.352 1.00 72.44 404 GLY A N 1
ATOM 3167 C CA . GLY A 1 404 ? 9.210 10.220 18.897 1.00 72.44 404 GLY A CA 1
ATOM 3168 C C . GLY A 1 404 ? 7.771 10.300 18.379 1.00 72.44 404 GLY A C 1
ATOM 3169 O O . GLY A 1 404 ? 7.570 10.565 17.196 1.00 72.44 404 GLY A O 1
ATOM 3170 N N . GLY A 1 405 ? 6.765 10.054 19.226 1.00 81.06 405 GLY A N 1
ATOM 3171 C CA . GLY A 1 405 ? 5.345 10.162 18.867 1.00 81.06 405 GLY A CA 1
ATOM 3172 C C . GLY A 1 405 ? 4.979 9.438 17.562 1.00 81.06 405 GLY A C 1
ATOM 3173 O O . GLY A 1 405 ? 5.228 8.238 17.395 1.00 81.06 405 GLY A O 1
ATOM 3174 N N . TYR A 1 406 ? 4.407 10.181 16.609 1.00 82.81 406 TYR A N 1
ATOM 3175 C CA . TYR A 1 406 ? 4.049 9.657 15.286 1.00 82.81 406 TYR A CA 1
ATOM 3176 C C . TYR A 1 406 ? 5.261 9.182 14.476 1.00 82.81 406 TYR A C 1
ATOM 3178 O O . TYR A 1 406 ? 5.162 8.171 13.782 1.00 82.81 406 TYR A O 1
ATOM 3186 N N . VAL A 1 407 ? 6.412 9.854 14.595 1.00 82.50 407 VAL A N 1
ATOM 3187 C CA . VAL A 1 407 ? 7.642 9.475 13.881 1.00 82.50 407 VAL A CA 1
ATOM 3188 C C . VAL A 1 407 ? 8.115 8.097 14.338 1.00 82.50 407 VAL A C 1
ATOM 3190 O O . VAL A 1 407 ? 8.422 7.251 13.503 1.00 82.50 407 VAL A O 1
ATOM 3193 N N . ASN A 1 408 ? 8.065 7.816 15.644 1.00 83.81 408 ASN A N 1
ATOM 3194 C CA . ASN A 1 408 ? 8.391 6.485 16.160 1.00 83.81 408 ASN A CA 1
ATOM 3195 C C . ASN A 1 408 ? 7.401 5.421 15.661 1.00 83.81 408 ASN A C 1
ATOM 3197 O O . ASN A 1 408 ? 7.802 4.317 15.302 1.00 83.81 408 ASN A O 1
ATOM 3201 N N . THR A 1 409 ? 6.110 5.751 15.579 1.00 84.31 409 THR A N 1
ATOM 3202 C CA . THR A 1 409 ? 5.083 4.838 15.041 1.00 84.31 409 THR A CA 1
ATOM 3203 C C . THR A 1 409 ? 5.356 4.492 13.573 1.00 84.31 409 THR A C 1
ATOM 3205 O O . THR A 1 409 ? 5.251 3.331 13.181 1.00 84.31 409 THR A O 1
ATOM 3208 N N . LEU A 1 410 ? 5.753 5.482 12.770 1.00 84.94 410 LEU A N 1
ATOM 3209 C CA . LEU A 1 410 ? 6.100 5.293 11.364 1.00 84.94 410 LEU A CA 1
ATOM 3210 C C . LEU A 1 410 ? 7.390 4.477 11.208 1.00 84.94 410 LEU A C 1
ATOM 3212 O O . LEU A 1 410 ? 7.401 3.487 10.482 1.00 84.94 410 LEU A O 1
ATOM 3216 N N . LEU A 1 411 ? 8.461 4.844 11.914 1.00 83.81 411 LEU A N 1
ATOM 3217 C CA . LEU A 1 411 ? 9.764 4.176 11.804 1.00 83.81 411 LEU A CA 1
ATOM 3218 C C . LEU A 1 411 ? 9.763 2.752 12.382 1.00 83.81 411 LEU A C 1
ATOM 3220 O O . LEU A 1 411 ? 10.487 1.892 11.888 1.00 83.81 411 LEU A O 1
ATOM 3224 N N . SER A 1 412 ? 8.925 2.472 13.383 1.00 83.94 412 SER A N 1
ATOM 3225 C CA . SER A 1 412 ? 8.760 1.126 13.958 1.00 83.94 412 SER A CA 1
ATOM 3226 C C . SER A 1 412 ? 7.826 0.218 13.148 1.00 83.94 412 SER A C 1
ATOM 3228 O O . SER A 1 412 ? 7.553 -0.922 13.546 1.00 83.94 412 SER A O 1
ATOM 3230 N N . TRP A 1 413 ? 7.329 0.683 11.998 1.00 85.44 413 TRP A N 1
ATOM 3231 C CA . TRP A 1 413 ? 6.403 -0.096 11.195 1.00 85.44 413 TRP A CA 1
ATOM 3232 C C . TRP A 1 413 ? 7.052 -1.388 10.681 1.00 85.44 413 TRP A C 1
ATOM 3234 O O . TRP A 1 413 ? 8.063 -1.382 9.979 1.00 85.44 413 TRP A O 1
ATOM 3244 N N . LYS A 1 414 ? 6.422 -2.533 10.985 1.00 83.00 414 LYS A N 1
ATOM 3245 C CA . LYS A 1 414 ? 6.929 -3.872 10.626 1.00 83.00 414 LYS A CA 1
ATOM 3246 C C . LYS A 1 414 ? 7.149 -4.076 9.122 1.00 83.00 414 LYS A C 1
ATOM 3248 O O . LYS A 1 414 ? 7.911 -4.966 8.752 1.00 83.00 414 LYS A O 1
ATOM 3253 N N . ALA A 1 415 ? 6.518 -3.271 8.264 1.00 77.88 415 ALA A N 1
ATOM 3254 C CA . ALA A 1 415 ? 6.747 -3.311 6.821 1.00 77.88 415 ALA A CA 1
ATOM 3255 C C . ALA A 1 415 ? 8.182 -2.914 6.429 1.00 77.88 415 ALA A C 1
ATOM 3257 O O . ALA A 1 415 ? 8.667 -3.365 5.395 1.00 77.88 415 ALA A O 1
ATOM 3258 N N . PHE A 1 416 ? 8.890 -2.145 7.265 1.00 80.94 416 PHE A N 1
ATOM 3259 C CA . PHE A 1 416 ? 10.289 -1.792 7.020 1.00 80.94 416 PHE A CA 1
ATOM 3260 C C . PHE A 1 416 ? 11.279 -2.901 7.377 1.00 80.94 416 PHE A C 1
ATOM 3262 O O . PHE A 1 416 ? 12.414 -2.840 6.927 1.00 80.94 416 PHE A O 1
ATOM 3269 N N . ILE A 1 417 ? 10.882 -3.945 8.112 1.00 79.25 417 ILE A N 1
ATOM 3270 C CA . ILE A 1 417 ? 11.771 -5.066 8.472 1.00 79.25 417 ILE A CA 1
ATOM 3271 C C . ILE A 1 417 ? 12.354 -5.792 7.243 1.00 79.25 417 ILE A C 1
ATOM 3273 O O . ILE A 1 417 ? 13.560 -6.030 7.219 1.00 79.25 417 ILE A O 1
ATOM 3277 N N . PRO A 1 418 ? 11.568 -6.193 6.222 1.00 77.81 418 PRO A N 1
ATOM 3278 C CA . PRO A 1 418 ? 12.151 -6.781 5.016 1.00 77.81 418 PRO A CA 1
ATOM 3279 C C . PRO A 1 418 ? 13.015 -5.775 4.247 1.00 77.81 418 PRO A C 1
ATOM 3281 O O . PRO A 1 418 ? 14.069 -6.148 3.744 1.00 77.81 418 PRO A O 1
ATOM 3284 N N . LEU A 1 419 ? 12.609 -4.502 4.200 1.00 78.25 419 LEU A N 1
ATOM 3285 C CA . LEU A 1 419 ? 13.343 -3.453 3.494 1.00 78.25 419 LEU A CA 1
ATOM 3286 C C . LEU A 1 419 ? 14.697 -3.156 4.153 1.00 78.25 419 LEU A C 1
ATOM 3288 O O . LEU A 1 419 ? 15.692 -2.982 3.459 1.00 78.25 419 LEU A O 1
ATOM 3292 N N . SER A 1 420 ? 14.751 -3.155 5.488 1.00 80.12 420 SER A N 1
ATOM 3293 C CA . SER A 1 420 ? 15.965 -2.878 6.256 1.00 80.12 420 SER A CA 1
ATOM 3294 C C . SER A 1 420 ? 17.033 -3.945 6.042 1.00 80.12 420 SER A C 1
ATOM 3296 O O . SER A 1 420 ? 18.211 -3.611 5.959 1.00 80.12 420 SER A O 1
ATOM 3298 N N . ARG A 1 421 ? 16.634 -5.208 5.852 1.00 77.31 421 ARG A N 1
ATOM 3299 C CA . ARG A 1 421 ? 17.551 -6.309 5.509 1.00 77.31 421 ARG A CA 1
ATOM 3300 C C . ARG A 1 421 ? 18.174 -6.162 4.124 1.00 77.31 421 ARG A C 1
ATOM 3302 O O . ARG A 1 421 ? 19.262 -6.665 3.907 1.00 77.31 421 ARG A O 1
ATOM 3309 N N . LEU A 1 422 ? 17.515 -5.452 3.210 1.00 82.38 422 LEU A N 1
ATOM 3310 C CA . LEU A 1 422 ? 18.029 -5.208 1.862 1.00 82.38 422 LEU A CA 1
ATOM 3311 C C . LEU A 1 422 ? 18.910 -3.959 1.766 1.00 82.38 422 LEU A C 1
ATOM 3313 O O . LEU A 1 422 ? 19.483 -3.720 0.708 1.00 82.38 422 LEU A O 1
ATOM 3317 N N . THR A 1 423 ? 19.027 -3.153 2.828 1.00 84.31 423 THR A N 1
ATOM 3318 C CA . THR A 1 423 ? 19.699 -1.840 2.770 1.00 84.31 423 THR A CA 1
ATOM 3319 C C . THR A 1 423 ? 21.162 -1.926 2.357 1.00 84.31 423 THR A C 1
ATOM 3321 O O . THR A 1 423 ? 21.606 -1.107 1.558 1.00 84.31 423 THR A O 1
ATOM 3324 N N . TYR A 1 424 ? 21.895 -2.933 2.838 1.00 81.62 424 TYR A N 1
ATOM 3325 C CA . TYR A 1 424 ? 23.300 -3.120 2.481 1.00 81.62 424 TYR A CA 1
ATOM 3326 C C . TYR A 1 424 ? 23.470 -3.437 0.991 1.00 81.62 424 TYR A C 1
ATOM 3328 O O . TYR A 1 424 ? 24.210 -2.758 0.281 1.00 81.62 424 TYR A O 1
ATOM 3336 N N . VAL A 1 425 ? 22.726 -4.424 0.488 1.00 83.81 425 VAL A N 1
ATOM 3337 C CA . VAL A 1 425 ? 22.783 -4.802 -0.928 1.00 83.81 425 VAL A CA 1
ATOM 3338 C C . VAL A 1 425 ? 22.250 -3.672 -1.813 1.00 83.81 425 VAL A C 1
ATOM 3340 O O . VAL A 1 425 ? 22.824 -3.384 -2.858 1.00 83.81 425 VAL A O 1
ATOM 3343 N N . ALA A 1 426 ? 21.197 -2.975 -1.379 1.00 85.81 426 ALA A N 1
ATOM 3344 C CA . ALA A 1 426 ? 20.676 -1.801 -2.070 1.00 85.81 426 ALA A CA 1
ATOM 3345 C C . ALA A 1 426 ? 21.735 -0.697 -2.183 1.00 85.81 426 ALA A C 1
ATOM 3347 O O . ALA A 1 426 ? 21.897 -0.138 -3.261 1.00 85.81 426 ALA A O 1
ATOM 3348 N N . TYR A 1 427 ? 22.493 -0.427 -1.117 1.00 85.31 427 TYR A N 1
ATOM 3349 C CA . TYR A 1 427 ? 23.579 0.553 -1.132 1.00 85.31 427 TYR A CA 1
ATOM 3350 C C . TYR A 1 427 ? 24.671 0.212 -2.156 1.00 85.31 427 TYR A C 1
ATOM 3352 O O . TYR A 1 427 ? 25.140 1.105 -2.855 1.00 85.31 427 TYR A O 1
ATOM 3360 N N . LEU A 1 428 ? 25.043 -1.065 -2.292 1.00 84.56 428 LEU A N 1
ATOM 3361 C CA . LEU A 1 428 ? 26.055 -1.499 -3.265 1.00 84.56 428 LEU A CA 1
ATOM 3362 C C . LEU A 1 428 ? 25.552 -1.461 -4.712 1.00 84.56 428 LEU A C 1
ATOM 3364 O O . LEU A 1 428 ? 26.290 -1.102 -5.624 1.00 84.56 428 LEU A O 1
ATOM 3368 N N . VAL A 1 429 ? 24.296 -1.848 -4.927 1.00 88.50 429 VAL A N 1
ATOM 3369 C CA . VAL A 1 429 ? 23.706 -1.964 -6.265 1.00 88.50 429 VAL A CA 1
ATOM 3370 C C . VAL A 1 429 ? 23.273 -0.598 -6.813 1.00 88.50 429 VAL A C 1
ATOM 3372 O O . VAL A 1 429 ? 23.295 -0.384 -8.025 1.00 88.50 429 VAL A O 1
ATOM 3375 N N . HIS A 1 430 ? 22.894 0.342 -5.944 1.00 87.62 430 HIS A N 1
ATOM 3376 C CA . HIS A 1 430 ? 22.334 1.631 -6.349 1.00 87.62 430 HIS A CA 1
ATOM 3377 C C . HIS A 1 430 ? 23.252 2.462 -7.274 1.00 87.62 430 HIS A C 1
ATOM 3379 O O . HIS A 1 430 ? 22.769 2.884 -8.328 1.00 87.62 430 HIS A O 1
ATOM 3385 N N . PRO A 1 431 ? 24.555 2.666 -6.976 1.00 88.06 431 PRO A N 1
ATOM 3386 C CA . PRO A 1 431 ? 25.458 3.389 -7.874 1.00 88.06 431 PRO A CA 1
ATOM 3387 C C . PRO A 1 431 ? 25.611 2.711 -9.238 1.00 88.06 431 PRO A C 1
ATOM 3389 O O . PRO A 1 431 ? 25.558 3.389 -10.258 1.00 88.06 431 PRO A O 1
ATOM 3392 N N . ILE A 1 432 ? 25.702 1.377 -9.264 1.00 87.25 432 ILE A N 1
ATOM 3393 C CA . ILE A 1 432 ? 25.836 0.587 -10.499 1.00 87.25 432 ILE A CA 1
ATOM 3394 C C . ILE A 1 432 ? 24.608 0.785 -11.394 1.00 87.25 432 ILE A C 1
ATOM 3396 O O . ILE A 1 432 ? 24.731 0.956 -12.603 1.00 87.25 432 ILE A O 1
ATOM 3400 N N . ILE A 1 433 ? 23.412 0.801 -10.800 1.00 87.50 433 ILE A N 1
ATOM 3401 C CA . ILE A 1 433 ? 22.165 1.072 -11.520 1.00 87.50 433 ILE A CA 1
ATOM 3402 C C . ILE A 1 433 ? 22.156 2.486 -12.110 1.00 87.50 433 ILE A C 1
ATOM 3404 O O . ILE A 1 433 ? 21.760 2.664 -13.263 1.00 87.50 433 ILE A O 1
ATOM 3408 N N . MET A 1 434 ? 22.572 3.489 -11.333 1.00 86.44 434 MET A N 1
ATOM 3409 C CA . MET A 1 434 ? 22.628 4.870 -11.816 1.00 86.44 434 MET A CA 1
ATOM 3410 C C . MET A 1 434 ? 23.638 5.024 -12.953 1.00 86.44 434 MET A C 1
ATOM 3412 O O . MET A 1 434 ? 23.329 5.659 -13.957 1.00 86.44 434 MET A O 1
ATOM 3416 N N . GLU A 1 435 ? 24.816 4.411 -12.840 1.00 85.75 435 GLU A N 1
ATOM 3417 C CA . GLU A 1 435 ? 25.815 4.394 -13.911 1.00 85.75 435 GLU A CA 1
ATOM 3418 C C . GLU A 1 435 ? 25.303 3.671 -15.157 1.00 85.75 435 GLU A C 1
ATOM 3420 O O . GLU A 1 435 ? 25.450 4.190 -16.260 1.00 85.75 435 GLU A O 1
ATOM 3425 N N . ALA A 1 436 ? 24.631 2.528 -15.001 1.00 85.50 436 ALA A N 1
ATOM 3426 C CA . ALA A 1 436 ? 24.039 1.797 -16.117 1.00 85.50 436 ALA A CA 1
ATOM 3427 C C . ALA A 1 436 ? 22.960 2.621 -16.837 1.00 85.50 436 ALA A C 1
ATOM 3429 O O . ALA A 1 436 ? 22.921 2.654 -18.068 1.00 85.50 436 ALA A O 1
ATOM 3430 N N . TYR A 1 437 ? 22.107 3.329 -16.090 1.00 85.06 437 TYR A N 1
ATOM 3431 C CA . TYR A 1 437 ? 21.130 4.237 -16.683 1.00 85.06 437 TYR A CA 1
ATOM 3432 C C . TYR A 1 437 ? 21.816 5.402 -17.392 1.00 85.06 437 TYR A C 1
ATOM 3434 O O . TYR A 1 437 ? 21.530 5.642 -18.563 1.00 85.06 437 TYR A O 1
ATOM 3442 N N . ASN A 1 438 ? 22.746 6.089 -16.724 1.00 84.19 438 ASN A N 1
ATOM 3443 C CA . ASN A 1 438 ? 23.453 7.238 -17.286 1.00 84.19 438 ASN A CA 1
ATOM 3444 C C . ASN A 1 438 ? 24.261 6.854 -18.534 1.00 84.19 438 ASN A C 1
ATOM 3446 O O . ASN A 1 438 ? 24.239 7.587 -19.516 1.00 84.19 438 ASN A O 1
ATOM 3450 N N . GLY A 1 439 ? 24.897 5.681 -18.544 1.00 83.06 439 GLY A N 1
ATOM 3451 C CA . GLY A 1 439 ? 25.589 5.133 -19.713 1.00 83.06 439 GLY A CA 1
ATOM 3452 C C . GLY A 1 439 ? 24.645 4.715 -20.845 1.00 83.06 439 GLY A C 1
ATOM 3453 O O . GLY A 1 439 ? 25.051 4.679 -22.004 1.00 83.06 439 GLY A O 1
ATOM 3454 N N . SER A 1 440 ? 23.373 4.437 -20.539 1.00 81.94 440 SER A N 1
ATOM 3455 C CA . SER A 1 440 ? 22.339 4.176 -21.549 1.00 81.94 440 SER A CA 1
ATOM 3456 C C . SER A 1 440 ? 21.764 5.452 -22.177 1.00 81.94 440 SER A C 1
ATOM 3458 O O . SER A 1 440 ? 21.100 5.376 -23.218 1.00 81.94 440 SER A O 1
ATOM 3460 N N . LEU A 1 441 ? 22.005 6.621 -21.569 1.00 77.88 441 LEU A N 1
ATOM 3461 C CA . LEU A 1 441 ? 21.535 7.895 -22.097 1.00 77.88 441 LEU A CA 1
ATOM 3462 C C . LEU A 1 441 ? 22.300 8.248 -23.368 1.00 77.88 441 LEU A C 1
ATOM 3464 O O . LEU A 1 441 ? 23.508 8.451 -23.368 1.00 77.88 441 LEU A O 1
ATOM 3468 N N . ARG A 1 442 ? 21.557 8.365 -24.467 1.00 74.94 442 ARG A N 1
ATOM 3469 C CA . ARG A 1 442 ? 22.089 8.808 -25.764 1.00 74.94 442 ARG A CA 1
ATOM 3470 C C . ARG A 1 442 ? 21.922 10.310 -25.992 1.00 74.94 442 ARG A C 1
ATOM 3472 O O . ARG A 1 442 ? 22.488 10.848 -26.937 1.00 74.94 442 ARG A O 1
ATOM 3479 N N . GLN A 1 443 ? 21.124 10.972 -25.154 1.00 75.38 443 GLN A N 1
ATOM 3480 C CA . GLN A 1 443 ? 20.833 12.403 -25.202 1.00 75.38 443 GLN A CA 1
ATOM 3481 C C . GLN A 1 443 ? 20.630 12.951 -23.782 1.00 75.38 443 GLN A C 1
ATOM 3483 O O . GLN A 1 443 ? 20.198 12.202 -22.900 1.00 75.38 443 GLN A O 1
ATOM 3488 N N . PRO A 1 444 ? 20.920 14.244 -23.550 1.00 70.56 444 PRO A N 1
ATOM 3489 C CA . PRO A 1 444 ? 20.678 14.880 -22.262 1.00 70.56 444 PRO A CA 1
ATOM 3490 C C . PRO A 1 444 ? 19.175 14.939 -21.958 1.00 70.56 444 PRO A C 1
ATOM 3492 O O . PRO A 1 444 ? 18.372 15.345 -22.797 1.00 70.56 444 PRO A O 1
ATOM 3495 N N . ILE A 1 445 ? 18.792 14.546 -20.743 1.00 69.44 445 ILE A N 1
ATOM 3496 C CA . ILE A 1 445 ? 17.411 14.652 -20.258 1.00 69.44 445 ILE A CA 1
ATOM 3497 C C . ILE A 1 445 ? 17.205 16.045 -19.664 1.00 69.44 445 ILE A C 1
ATOM 3499 O O . ILE A 1 445 ? 18.021 16.513 -18.871 1.00 69.44 445 ILE A O 1
ATOM 3503 N N . GLN A 1 446 ? 16.090 16.693 -20.006 1.00 69.62 446 GLN A N 1
ATOM 3504 C CA . GLN A 1 446 ? 15.656 17.901 -19.307 1.00 69.62 446 GLN A CA 1
ATOM 3505 C C . GLN A 1 446 ? 15.176 17.533 -17.901 1.00 69.62 446 GLN A C 1
ATOM 3507 O O . GLN A 1 446 ? 14.141 16.889 -17.742 1.00 69.62 446 GLN A O 1
ATOM 3512 N N . LEU A 1 447 ? 15.934 17.949 -16.888 1.00 69.06 447 LEU A N 1
ATOM 3513 C CA . LEU A 1 447 ? 15.595 17.750 -15.483 1.00 69.06 447 LEU A CA 1
ATOM 3514 C C . LEU A 1 447 ? 14.584 18.811 -15.042 1.00 69.06 447 LEU A C 1
ATOM 3516 O O . LEU A 1 447 ? 14.947 19.900 -14.615 1.00 69.06 447 LEU A O 1
ATOM 3520 N N . THR A 1 448 ? 13.304 18.486 -15.169 1.00 79.31 448 THR A N 1
ATOM 3521 C CA . THR A 1 448 ? 12.223 19.178 -14.455 1.00 79.31 448 THR A CA 1
ATOM 3522 C C . THR A 1 448 ? 11.937 18.470 -13.130 1.00 79.31 448 THR A C 1
ATOM 3524 O O . THR A 1 448 ? 12.158 17.260 -13.024 1.00 79.31 448 THR A O 1
ATOM 3527 N N . ASP A 1 449 ? 11.375 19.174 -12.145 1.00 81.25 449 ASP A N 1
ATOM 3528 C CA . ASP A 1 449 ? 11.050 18.613 -10.822 1.00 81.25 449 ASP A CA 1
ATOM 3529 C C . ASP A 1 449 ? 10.251 17.303 -10.911 1.00 81.25 449 ASP A C 1
ATOM 3531 O O . ASP A 1 449 ? 10.547 16.320 -10.230 1.00 81.25 449 ASP A O 1
ATOM 3535 N N . LEU A 1 450 ? 9.270 17.254 -11.820 1.00 78.25 450 LEU A N 1
ATOM 3536 C CA . LEU A 1 450 ? 8.455 16.064 -12.054 1.00 78.25 450 LEU A CA 1
ATOM 3537 C C . LEU A 1 450 ? 9.277 14.915 -12.639 1.00 78.25 450 LEU A C 1
ATOM 3539 O O . LEU A 1 450 ? 9.198 13.793 -12.140 1.00 78.25 450 LEU A O 1
ATOM 3543 N N . THR A 1 451 ? 10.092 15.173 -13.666 1.00 78.00 451 THR A N 1
ATOM 3544 C CA . THR A 1 451 ? 10.957 14.129 -14.246 1.00 78.00 451 THR A CA 1
ATOM 3545 C C . THR A 1 451 ? 11.956 13.590 -13.224 1.00 78.00 451 THR A C 1
ATOM 3547 O O . THR A 1 451 ? 12.165 12.380 -13.166 1.00 78.00 451 THR A O 1
ATOM 3550 N N . PHE A 1 452 ? 12.497 14.452 -12.361 1.00 82.88 452 PHE A N 1
ATOM 3551 C CA . PHE A 1 452 ? 13.391 14.049 -11.282 1.00 82.88 452 PHE A CA 1
ATOM 3552 C C . PHE A 1 452 ? 12.679 13.150 -10.265 1.00 82.88 452 PHE A C 1
ATOM 3554 O O . PHE A 1 452 ? 13.210 12.100 -9.904 1.00 82.88 452 PHE A O 1
ATOM 3561 N N . MET A 1 453 ? 11.448 13.492 -9.865 1.00 84.38 453 MET A N 1
ATOM 3562 C CA . MET A 1 453 ? 10.648 12.644 -8.975 1.00 84.38 453 MET A CA 1
ATOM 3563 C C . MET A 1 453 ? 10.373 11.262 -9.576 1.00 84.38 453 MET A C 1
ATOM 3565 O O . MET A 1 453 ? 10.561 10.252 -8.896 1.00 84.38 453 MET A O 1
ATOM 3569 N N . PHE A 1 454 ? 9.964 11.188 -10.848 1.00 82.50 454 PHE A N 1
ATOM 3570 C CA . PHE A 1 454 ? 9.712 9.899 -11.501 1.00 82.50 454 PHE A CA 1
ATOM 3571 C C . PHE A 1 454 ? 10.980 9.048 -11.603 1.00 82.50 454 PHE A C 1
ATOM 3573 O O . PHE A 1 454 ? 10.926 7.848 -11.332 1.00 82.50 454 PHE A O 1
ATOM 3580 N N . LEU A 1 455 ? 12.119 9.661 -11.942 1.00 84.75 455 LEU A N 1
ATOM 3581 C CA . LEU A 1 455 ? 13.404 8.966 -12.012 1.00 84.75 455 LEU A CA 1
ATOM 3582 C C . LEU A 1 455 ? 13.858 8.475 -10.639 1.00 84.75 455 LEU A C 1
ATOM 3584 O O . LEU A 1 455 ? 14.246 7.318 -10.517 1.00 84.75 455 LEU A O 1
ATOM 3588 N N . PHE A 1 456 ? 13.747 9.302 -9.598 1.00 87.81 456 PHE A N 1
ATOM 3589 C CA . PHE A 1 456 ? 14.075 8.907 -8.230 1.00 87.81 456 PHE A CA 1
ATOM 3590 C C . PHE A 1 456 ? 13.267 7.682 -7.785 1.00 87.81 456 PHE A C 1
ATOM 3592 O O . PHE A 1 456 ? 13.839 6.698 -7.313 1.00 87.81 456 PHE A O 1
ATOM 3599 N N . VAL A 1 457 ? 11.944 7.707 -7.982 1.00 90.50 457 VAL A N 1
ATOM 3600 C CA . VAL A 1 457 ? 11.073 6.574 -7.640 1.00 90.50 457 VAL A CA 1
ATOM 3601 C C . VAL A 1 457 ? 11.433 5.342 -8.472 1.00 90.50 457 VAL A C 1
ATOM 3603 O O . VAL A 1 457 ? 11.531 4.245 -7.922 1.00 90.50 457 VAL A O 1
ATOM 3606 N N . GLY A 1 458 ? 11.688 5.512 -9.772 1.00 87.50 458 GLY A N 1
ATOM 3607 C CA . GLY A 1 458 ? 12.126 4.429 -10.652 1.00 87.50 458 GLY A CA 1
ATOM 3608 C C . GLY A 1 458 ? 13.422 3.775 -10.169 1.00 87.50 458 GLY A C 1
ATOM 3609 O O . GLY A 1 458 ? 13.478 2.552 -10.024 1.00 87.50 458 GLY A O 1
ATOM 3610 N N . TYR A 1 459 ? 14.439 4.577 -9.846 1.00 89.38 459 TYR A N 1
ATOM 3611 C CA . TYR A 1 459 ? 15.705 4.092 -9.302 1.00 89.38 459 TYR A CA 1
ATOM 3612 C C . TYR A 1 459 ? 15.530 3.376 -7.973 1.00 89.38 459 TYR A C 1
ATOM 3614 O O . TYR A 1 459 ? 16.086 2.293 -7.797 1.00 89.38 459 TYR A O 1
ATOM 3622 N N . LEU A 1 460 ? 14.755 3.946 -7.050 1.00 90.00 460 LEU A N 1
ATOM 3623 C CA . LEU A 1 460 ? 14.507 3.353 -5.740 1.00 90.00 460 LEU A CA 1
ATOM 3624 C C . LEU A 1 460 ? 13.898 1.953 -5.882 1.00 90.00 460 LEU A C 1
ATOM 3626 O O . LEU A 1 460 ? 14.383 0.995 -5.281 1.00 90.00 460 LEU A O 1
ATOM 3630 N N . VAL A 1 461 ? 12.864 1.820 -6.713 1.00 91.12 461 VAL A N 1
ATOM 3631 C CA . VAL A 1 461 ? 12.150 0.554 -6.918 1.00 91.12 461 VAL A CA 1
ATOM 3632 C C . VAL A 1 461 ? 13.048 -0.473 -7.601 1.00 91.12 461 VAL A C 1
ATOM 3634 O O . VAL A 1 461 ? 13.158 -1.597 -7.116 1.00 91.12 461 VAL A O 1
ATOM 3637 N N . ALA A 1 462 ? 13.736 -0.094 -8.680 1.00 88.44 462 ALA A N 1
ATOM 3638 C CA . ALA A 1 462 ? 14.661 -0.987 -9.375 1.00 88.44 462 ALA A CA 1
ATOM 3639 C C . ALA A 1 462 ? 15.798 -1.463 -8.456 1.00 88.44 462 ALA A C 1
ATOM 3641 O O . ALA A 1 462 ? 16.115 -2.651 -8.428 1.00 88.44 462 ALA A O 1
ATOM 3642 N N . THR A 1 463 ? 16.354 -0.555 -7.646 1.00 91.69 463 THR A N 1
ATOM 3643 C CA . THR A 1 463 ? 17.393 -0.867 -6.655 1.00 91.69 463 THR A CA 1
ATOM 36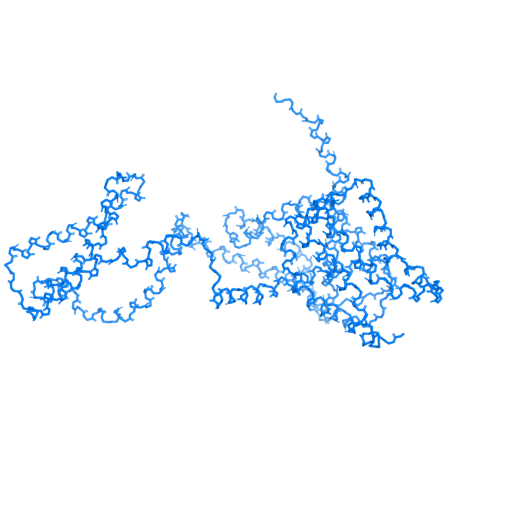44 C C . THR A 1 463 ? 16.902 -1.901 -5.650 1.00 91.69 463 THR A C 1
ATOM 3646 O O . THR A 1 463 ? 17.612 -2.865 -5.383 1.00 91.69 463 THR A O 1
ATOM 3649 N N . LEU A 1 464 ? 15.689 -1.739 -5.116 1.00 90.38 464 LEU A N 1
ATOM 3650 C CA . LEU A 1 464 ? 15.108 -2.670 -4.145 1.00 90.38 464 LEU A CA 1
ATOM 3651 C C . LEU A 1 464 ? 14.795 -4.046 -4.752 1.00 90.38 464 LEU A C 1
ATOM 3653 O O . LEU A 1 464 ? 14.951 -5.067 -4.086 1.00 90.38 464 LEU A O 1
ATOM 3657 N N . VAL A 1 465 ? 14.361 -4.087 -6.013 1.00 89.94 465 VAL A N 1
ATOM 3658 C CA . VAL A 1 465 ? 14.096 -5.348 -6.722 1.00 89.94 465 VAL A CA 1
ATOM 3659 C C . VAL A 1 465 ? 15.399 -6.098 -6.989 1.00 89.94 465 VAL A C 1
ATOM 3661 O O . VAL A 1 465 ? 15.501 -7.283 -6.677 1.00 89.94 465 VAL A O 1
ATOM 3664 N N . ILE A 1 466 ? 16.414 -5.418 -7.527 1.00 89.50 466 ILE A N 1
ATOM 3665 C CA . ILE A 1 466 ? 17.703 -6.049 -7.827 1.00 89.50 466 ILE A CA 1
ATOM 3666 C C . ILE A 1 466 ? 18.417 -6.438 -6.530 1.00 89.50 466 ILE A C 1
ATOM 3668 O O . ILE A 1 466 ? 18.960 -7.539 -6.445 1.00 89.50 466 ILE A O 1
ATOM 3672 N N . SER A 1 467 ? 18.359 -5.605 -5.488 1.00 88.69 467 SER A N 1
ATOM 3673 C CA . SER A 1 467 ? 18.955 -5.944 -4.195 1.00 88.69 467 SER A CA 1
ATOM 3674 C C . SER A 1 467 ? 18.301 -7.164 -3.554 1.00 88.69 467 SER A C 1
ATOM 3676 O O . SER A 1 467 ? 19.003 -7.990 -2.977 1.00 88.69 467 SER A O 1
ATOM 3678 N N . PHE A 1 468 ? 16.989 -7.344 -3.717 1.00 88.50 468 PHE A N 1
ATOM 3679 C CA . PHE A 1 468 ? 16.303 -8.560 -3.290 1.00 88.50 468 PHE A CA 1
ATOM 3680 C C . PHE A 1 468 ? 16.817 -9.805 -4.022 1.00 88.50 468 PHE A C 1
ATOM 3682 O O . PHE A 1 468 ? 17.115 -10.812 -3.380 1.00 88.50 468 PHE A O 1
ATOM 3689 N N . VAL A 1 469 ? 16.978 -9.735 -5.347 1.00 89.00 469 VAL A N 1
ATOM 3690 C CA . VAL A 1 469 ? 17.509 -10.851 -6.149 1.00 89.00 469 VAL A CA 1
ATOM 3691 C C . VAL A 1 469 ? 18.947 -11.186 -5.745 1.00 89.00 469 VAL A C 1
ATOM 3693 O O . VAL A 1 469 ? 19.261 -12.351 -5.509 1.00 89.00 469 VAL A O 1
ATOM 3696 N N . VAL A 1 470 ? 19.809 -10.177 -5.607 1.00 87.00 470 VAL A N 1
ATOM 3697 C CA . VAL A 1 470 ? 21.213 -10.354 -5.203 1.00 87.00 470 VAL A CA 1
ATOM 3698 C C . VAL A 1 470 ? 21.314 -10.894 -3.770 1.00 87.00 470 VAL A C 1
ATOM 3700 O O . VAL A 1 470 ? 22.102 -11.804 -3.514 1.00 87.00 470 VAL A O 1
ATOM 3703 N N . SER A 1 471 ? 20.480 -10.411 -2.845 1.00 87.62 471 SER A N 1
ATOM 3704 C CA . SER A 1 471 ? 20.423 -10.923 -1.469 1.00 87.62 471 SER A CA 1
ATOM 3705 C C . SER A 1 471 ? 19.979 -12.392 -1.435 1.00 87.62 471 SER A C 1
ATOM 3707 O O . SER A 1 471 ? 20.584 -13.206 -0.739 1.00 87.62 471 SER A O 1
ATOM 3709 N N . LEU A 1 472 ? 18.993 -12.790 -2.249 1.00 85.12 472 LEU A N 1
ATOM 3710 C CA . LEU A 1 472 ? 18.603 -14.198 -2.368 1.00 85.12 472 LEU A CA 1
ATOM 3711 C C . LEU A 1 472 ? 19.705 -15.072 -2.974 1.00 85.12 472 LEU A C 1
ATOM 3713 O O . LEU A 1 472 ? 19.893 -16.193 -2.506 1.00 85.12 472 LEU A O 1
ATOM 3717 N N . ALA A 1 473 ? 20.429 -14.573 -3.976 1.00 85.69 473 ALA A N 1
ATOM 3718 C CA . ALA A 1 473 ? 21.468 -15.326 -4.671 1.00 85.69 473 ALA A CA 1
ATOM 3719 C C . ALA A 1 473 ? 22.749 -15.514 -3.839 1.00 85.69 473 ALA A C 1
ATOM 3721 O O . ALA A 1 473 ? 23.347 -16.585 -3.890 1.00 85.69 473 ALA A O 1
ATOM 3722 N N . PHE A 1 474 ? 23.163 -14.499 -3.072 1.00 84.31 474 PHE A N 1
ATOM 3723 C CA . PHE A 1 474 ? 24.468 -14.491 -2.398 1.00 84.31 474 PHE A CA 1
ATOM 3724 C C . PHE A 1 474 ? 24.375 -14.403 -0.874 1.00 84.31 474 PHE A C 1
ATOM 3726 O O . PHE A 1 474 ? 24.978 -15.209 -0.170 1.00 84.31 474 PHE A O 1
ATOM 3733 N N . GLU A 1 475 ? 23.613 -13.450 -0.342 1.00 81.06 475 GLU A N 1
ATOM 3734 C CA . GLU A 1 475 ? 23.576 -13.182 1.101 1.00 81.06 475 GLU A CA 1
ATOM 3735 C C . GLU A 1 475 ? 22.835 -14.290 1.865 1.00 81.06 475 GLU A C 1
ATOM 3737 O O . GLU A 1 475 ? 23.305 -14.783 2.890 1.00 81.06 475 GLU A O 1
ATOM 3742 N N . SER A 1 476 ? 21.690 -14.736 1.341 1.00 82.94 476 SER A N 1
ATOM 3743 C CA . SER A 1 476 ? 20.847 -15.742 1.987 1.00 82.94 476 SER A CA 1
ATOM 3744 C C . SER A 1 476 ? 21.505 -17.128 2.081 1.00 82.94 476 SER A C 1
ATOM 3746 O O . SER A 1 476 ? 21.465 -17.714 3.172 1.00 82.94 476 SER A O 1
ATOM 3748 N N . PRO A 1 477 ? 22.188 -17.645 1.035 1.00 84.19 477 PRO A N 1
ATOM 3749 C CA . PRO A 1 477 ? 22.917 -18.904 1.129 1.00 84.19 477 PRO A CA 1
ATOM 3750 C C . PRO A 1 477 ? 24.151 -18.778 2.024 1.00 84.19 477 PRO A C 1
ATOM 3752 O O . PRO A 1 477 ? 24.428 -19.698 2.790 1.00 84.19 477 PRO A O 1
ATOM 3755 N N . MET A 1 478 ? 24.846 -17.634 2.001 1.00 81.38 478 MET A N 1
ATOM 3756 C CA . MET A 1 478 ? 26.035 -17.407 2.827 1.00 81.38 478 MET A CA 1
ATOM 3757 C C . MET A 1 478 ? 25.694 -17.317 4.320 1.00 81.38 478 MET A C 1
ATOM 3759 O O . MET A 1 478 ? 26.348 -17.965 5.131 1.00 81.38 478 MET A O 1
ATOM 3763 N N . MET A 1 479 ? 24.606 -16.630 4.692 1.00 81.44 479 MET A N 1
ATOM 3764 C CA . MET A 1 479 ? 24.074 -16.657 6.064 1.00 81.44 479 MET A CA 1
ATOM 3765 C C . MET A 1 479 ? 23.646 -18.069 6.494 1.00 81.44 479 MET A C 1
ATOM 3767 O O . MET A 1 479 ? 23.742 -18.435 7.668 1.00 81.44 479 MET A O 1
ATOM 3771 N N . GLY A 1 480 ? 23.123 -18.868 5.559 1.00 82.31 480 GLY A N 1
ATOM 3772 C CA . GLY A 1 480 ? 22.801 -20.275 5.796 1.00 82.31 480 GLY A CA 1
ATOM 3773 C C . GLY A 1 480 ? 24.051 -21.115 6.063 1.00 82.31 480 GLY A C 1
ATOM 3774 O O . GLY A 1 480 ? 24.072 -21.901 7.011 1.00 82.31 480 GLY A O 1
ATOM 3775 N N . LEU A 1 481 ? 25.101 -20.902 5.267 1.00 84.50 481 LEU A N 1
ATOM 3776 C CA . LEU A 1 481 ? 26.396 -21.560 5.397 1.00 84.50 481 LEU A CA 1
ATOM 3777 C C . LEU A 1 481 ? 27.089 -21.181 6.711 1.00 84.50 481 LEU A C 1
ATOM 3779 O O . LEU A 1 481 ? 27.540 -22.064 7.433 1.00 84.50 481 LEU A O 1
ATOM 3783 N N . GLU A 1 482 ? 27.101 -19.898 7.073 1.00 82.56 482 GLU A N 1
ATOM 3784 C CA . GLU A 1 482 ? 27.628 -19.406 8.349 1.00 82.56 482 GLU A CA 1
ATOM 3785 C C . GLU A 1 482 ? 26.947 -20.112 9.529 1.00 82.56 482 GLU A C 1
ATOM 3787 O O . GLU A 1 482 ? 27.614 -20.668 10.401 1.00 82.56 482 GLU A O 1
ATOM 3792 N N . LYS A 1 483 ? 25.610 -20.181 9.526 1.00 84.19 483 LYS A N 1
ATOM 3793 C CA . LYS A 1 483 ? 24.848 -20.884 10.571 1.00 84.19 483 LYS A CA 1
ATOM 3794 C C . LYS A 1 483 ? 25.120 -22.388 10.603 1.00 84.19 483 LYS A C 1
ATOM 3796 O O . LYS A 1 483 ? 24.995 -22.995 11.667 1.00 84.19 483 LYS A O 1
ATOM 3801 N N . ALA A 1 484 ? 25.445 -22.996 9.464 1.00 84.56 484 ALA A N 1
ATOM 3802 C CA . ALA A 1 484 ? 25.798 -24.408 9.378 1.00 84.56 484 ALA A CA 1
ATOM 3803 C C . ALA A 1 484 ? 27.217 -24.680 9.908 1.00 84.56 484 ALA A C 1
ATOM 3805 O O . ALA A 1 484 ? 27.405 -25.648 10.642 1.00 84.56 484 ALA A O 1
ATOM 3806 N N . ILE A 1 485 ? 28.181 -23.809 9.591 1.00 86.06 485 ILE A N 1
ATOM 3807 C CA . ILE A 1 485 ? 29.584 -23.906 10.021 1.00 86.06 485 ILE A CA 1
ATOM 3808 C C . ILE A 1 485 ? 29.724 -23.583 11.514 1.00 86.06 485 ILE A C 1
ATOM 3810 O O . ILE A 1 485 ? 30.336 -24.340 12.261 1.00 86.06 485 ILE A O 1
ATOM 3814 N N . PHE A 1 486 ? 29.113 -22.491 11.976 1.00 82.44 486 PHE A N 1
ATOM 3815 C CA . PHE A 1 486 ? 29.233 -21.997 13.352 1.00 82.44 486 PHE A CA 1
ATOM 3816 C C . PHE A 1 486 ? 28.129 -22.500 14.280 1.00 82.44 486 PHE A C 1
ATOM 3818 O O . PHE A 1 486 ? 27.843 -21.890 15.315 1.00 82.44 486 PHE A O 1
ATOM 3825 N N . LYS A 1 487 ? 27.490 -23.624 13.939 1.00 66.50 487 LYS A N 1
ATOM 3826 C CA . LYS A 1 487 ? 26.465 -24.230 14.785 1.00 66.50 487 LYS A CA 1
ATOM 3827 C C . LYS A 1 487 ? 27.105 -24.641 16.118 1.00 66.50 487 LYS A C 1
ATOM 3829 O O . LYS A 1 487 ? 27.676 -25.723 16.235 1.00 66.50 487 LYS A O 1
ATOM 3834 N N . LYS A 1 488 ? 27.002 -23.785 17.145 1.00 57.16 488 LYS A N 1
ATOM 3835 C CA . LYS A 1 488 ? 27.281 -24.169 18.535 1.00 57.16 488 LYS A CA 1
ATOM 3836 C C . LYS A 1 488 ? 26.428 -25.403 18.830 1.00 57.16 488 LYS A C 1
ATOM 3838 O O . LYS A 1 488 ? 25.197 -25.312 18.819 1.00 57.16 488 LYS A O 1
ATOM 3843 N N . LYS A 1 489 ? 27.074 -26.553 19.063 1.00 51.34 489 LYS A N 1
ATOM 3844 C CA . LYS A 1 489 ? 26.441 -27.659 19.790 1.00 51.34 489 LYS A CA 1
ATOM 3845 C C . LYS A 1 489 ? 25.946 -27.046 21.102 1.00 51.34 489 LYS A C 1
ATOM 3847 O O . LYS A 1 489 ? 26.751 -26.469 21.831 1.00 51.34 489 LYS A O 1
ATOM 3852 N N . LYS A 1 490 ? 24.625 -27.031 21.277 1.00 45.69 490 LYS A N 1
ATOM 3853 C CA . LYS A 1 490 ? 23.987 -26.593 22.519 1.00 45.69 490 LYS A CA 1
ATOM 3854 C C . LYS A 1 490 ? 24.464 -27.445 23.679 1.00 45.69 490 LYS A C 1
ATOM 3856 O O . LYS A 1 490 ? 24.636 -28.662 23.442 1.00 45.69 490 LYS A O 1
#